Protein AF-0000000065926381 (afdb_homodimer)

Secondary structure (DSSP, 8-state):
------------------------------------------HHHHHHHHHHHHHHHHHHHHHHHHHHHHHHHHHHHHHHHHHHHTTHHHHHHHHHHHHHHHHHHH-TT--HHHHHHHHHHHHHHHHHHHHHTTEEEE--TTSBP-TTTEEEEEEE--SSPTTBEEEEEE-EEEETTEEEEPEEEEEE-----/------------------------------------------HHHHHHHHHHHHHHHHHHHHHHHHHHHHHHHHHHHHHHHHHHHTTHHHHHHHHHHHHHHHHHHH-TT--HHHHHHHHHHHHHHHHHHHHHTTEEEE--TTSBP-TTTEEEEEEE--SSPTTBEEEEEE-EEEETTEEEEPEEEEEE-----

Nearest PDB structures (foldseek):
  3a6m-assembly1_B  TM=8.148E-01  e=4.949E-11  Thermus thermophilus HB8
  1dkg-assembly1_A  TM=5.570E-01  e=1.183E-11  Escherichia coli
  1dkg-assembly1_B  TM=5.756E-01  e=1.663E-11  Escherichia coli
  3a6m-assembly1_B  TM=8.151E-01  e=8.594E-11  Thermus thermophilus HB8
  1dkg-assembly1_B  TM=5.757E-01  e=1.395E-11  Escherichia coli

InterPro domains:
  IPR000740 GrpE nucleotide exchange factor [MF_01151] (2-189)
  IPR000740 GrpE nucleotide exchange factor [PF01025] (34-189)
  IPR000740 GrpE nucleotide exchange factor [PR00773] (62-78)
  IPR000740 GrpE nucleotide exchange factor [PR00773] (90-105)
  IPR000740 GrpE nucleotide exchange factor [PR00773] (142-157)
  IPR000740 GrpE nucleotide exchange factor [PR00773] (168-187)
  IPR000740 GrpE nucleotide exchange factor [PS01071] (145-187)
  IPR000740 GrpE nucleotide exchange factor [PTHR21237] (16-192)
  IPR000740 GrpE nucleotide exchange factor [cd00446] (55-187)
  IPR009012 GrpE nucleotide exchange factor, head [G3DSA:2.30.22.10] (135-193)
  IPR009012 GrpE nucleotide exchange factor, head [SSF51064] (135-191)
  IPR013805 GrpE nucleotide exchange factor, coiled-coil [G3DSA:3.90.20.20] (20-131)
  IPR013805 GrpE nucleotide exchange factor, coiled-coil [SSF58014] (41-133)

Sequence (386 aa):
MTEENRPQPDQPELTVTSESSVQETGENKARTPEQEGEAMPSLEQLLKKAELDAAEHYDAWLRAKAEGENIRKRAQMDVTNAHKYAIENFSTELLSVMDSLEAALAVENATVENFKSGMELTLKQLTATFAKFNIKQLSPQGEKFDPHLHQAMCMVESELPHNTVVQVMQKGYVLNDRVIRPALVSVSKGKESMTEENRPQPDQPELT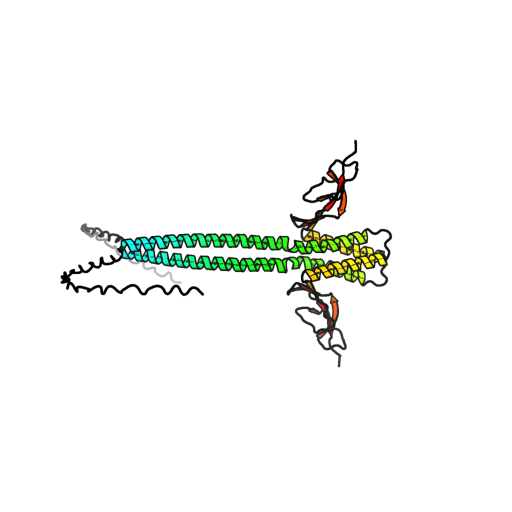VTSESSVQETGENKARTPEQEGEAMPSLEQLLKKAELDAAEHYDAWLRAKAEGENIRKRAQMDVTNAHKYAIENFSTELLSVMDSLEAALAVENATVENFKSGMELTLKQLTATFAKFNIKQLSPQGEKFDPHLHQAMCMVESELPHNTVVQVMQKGYVLNDRVIRPALVSVSKGKES

Solvent-accessible surface area (backbone atoms only — not comparable to full-atom values): 21807 Å² total; per-residue (Å²): 134,84,68,82,74,73,78,79,76,82,76,77,80,77,81,78,78,81,77,82,77,80,74,78,77,72,80,72,75,70,71,68,73,72,72,74,62,77,72,70,73,49,64,68,54,53,28,52,50,24,42,49,46,18,51,50,22,41,50,48,21,54,50,30,45,51,50,32,52,51,51,50,54,51,35,53,51,48,32,52,48,27,48,73,52,40,43,48,66,60,50,53,60,46,46,58,34,53,49,41,51,52,53,51,69,64,50,75,89,59,48,52,66,52,47,51,51,38,51,49,49,32,48,49,48,48,52,49,52,33,49,74,71,42,36,43,80,38,74,64,58,71,31,73,68,42,78,83,52,35,40,80,76,48,75,41,84,32,91,45,57,64,47,20,20,68,40,69,78,36,73,12,33,28,45,77,90,38,74,72,37,56,16,32,25,29,25,15,66,16,64,80,126,136,80,82,75,78,76,76,76,77,81,75,76,82,77,78,78,75,80,76,79,74,79,75,75,79,70,79,73,74,71,71,69,72,72,71,72,60,78,70,70,72,50,62,67,54,52,28,52,52,24,44,49,47,19,50,51,21,39,50,50,23,54,51,28,46,51,49,30,52,51,50,50,55,50,35,55,50,47,32,53,48,26,48,72,51,41,42,50,66,60,50,54,60,45,47,57,36,52,50,42,51,52,54,52,70,64,49,75,90,61,48,53,66,54,48,51,50,38,49,51,50,32,50,50,48,48,51,51,51,34,48,75,72,42,36,41,78,39,75,64,59,71,30,73,67,41,79,85,52,35,40,78,76,48,74,38,84,32,90,46,58,63,48,20,20,68,41,69,80,36,75,11,33,28,47,78,89,39,72,72,37,57,16,32,25,30,26,16,67,15,64,81,123

Foldseek 3Di:
DDCVPPDPDDDPPPPPPPPPPPPPPPPPPPPPPPPPPPPPDDPVRVVVVVVVVVVVVVVVVVVVVVVVVVVVVVVVVVVVVCVVCVCVVLVVLCVVLVVLVVVLVPDDPDDPVSNVVSVVVSVVSVVVSCVVQQKDKAFQAQAADDPQQADEDEEDADQHAFRGFHGFPAIWIDGPHRTPGHTYTYTHRHHPD/DDPPDPPPPDPPPPPPPPPPPPPPPPPPPPPPPPPPPPPPDDPVRVVVVVVVVVVVVVVVVVVVVVVVVVVVVVVVVVVVVCVVCVCVVLVVLCVVLVVLVVVLVPDDPDDPVSNVVSVVVSVVSVVVSCVVQQKDKAFQAFAADDPQQADEDEEDADQHAFRGFHGFPAIWIAGPHRTPGHTYTYTHRHHPD

Structure (mmCIF, N/CA/C/O backbone):
data_AF-0000000065926381-model_v1
#
loop_
_entity.id
_entity.type
_entity.pdbx_description
1 polymer 'Protein GrpE'
#
loop_
_atom_site.group_PDB
_atom_site.id
_atom_site.type_symbol
_atom_site.label_atom_id
_atom_site.label_alt_id
_atom_site.label_comp_id
_atom_site.label_asym_id
_atom_site.label_entity_id
_atom_site.label_seq_id
_atom_site.pdbx_PDB_ins_code
_atom_site.Cartn_x
_atom_site.Cartn_y
_atom_site.Cartn_z
_atom_site.occupancy
_atom_site.B_iso_or_equiv
_atom_site.auth_seq_id
_atom_site.auth_comp_id
_atom_site.auth_asym_id
_atom_site.auth_atom_id
_atom_site.pdbx_PDB_model_num
ATOM 1 N N . MET A 1 1 ? 37.906 65.312 -54.469 1 25.31 1 MET A N 1
ATOM 2 C CA . MET A 1 1 ? 39.094 65.75 -53.75 1 25.31 1 MET A CA 1
ATOM 3 C C . MET A 1 1 ? 38.906 67.188 -53.219 1 25.31 1 MET A C 1
ATOM 5 O O . MET A 1 1 ? 39.844 67.875 -52.812 1 25.31 1 MET A O 1
ATOM 9 N N . THR A 1 2 ? 37.562 67.688 -53.438 1 27.27 2 THR A N 1
ATOM 10 C CA . THR A 1 2 ? 37.156 69.125 -53.562 1 27.27 2 THR A CA 1
ATOM 11 C C . THR A 1 2 ? 37.281 69.812 -52.25 1 27.27 2 THR A C 1
ATOM 13 O O . THR A 1 2 ? 36.719 69.438 -51.219 1 27.27 2 THR A O 1
ATOM 16 N N . GLU A 1 3 ? 38.375 70.625 -52.125 1 28.05 3 GLU A N 1
ATOM 17 C CA . GLU A 1 3 ? 39.125 71.25 -51.062 1 28.05 3 GLU A CA 1
ATOM 18 C C . GLU A 1 3 ? 38.375 72.375 -50.438 1 28.05 3 GLU A C 1
ATOM 20 O O . GLU A 1 3 ? 38.969 73.375 -50.031 1 28.05 3 GLU A O 1
ATOM 25 N N . GLU A 1 4 ? 36.969 72.438 -50.438 1 30.34 4 GLU A N 1
ATOM 26 C CA . GLU A 1 4 ? 36.312 73.688 -50.344 1 30.34 4 GLU A CA 1
ATOM 27 C C . GLU A 1 4 ? 36.594 74.375 -49 1 30.34 4 GLU A C 1
ATOM 29 O O . GLU A 1 4 ? 36.188 73.938 -47.969 1 30.34 4 GLU A O 1
ATOM 34 N N . ASN A 1 5 ? 37.875 74.938 -48.875 1 31.89 5 ASN A N 1
ATOM 35 C CA . ASN A 1 5 ? 38.531 75.375 -47.625 1 31.89 5 ASN A CA 1
ATOM 36 C C . ASN A 1 5 ? 37.781 76.5 -47 1 31.89 5 ASN A C 1
ATOM 38 O O . ASN A 1 5 ? 37.594 77.562 -47.625 1 31.89 5 ASN A O 1
ATOM 42 N N . ARG A 1 6 ? 36.812 76.25 -46.062 1 33.72 6 ARG A N 1
ATOM 43 C CA . ARG A 1 6 ? 35.719 77 -45.438 1 33.72 6 ARG A CA 1
ATOM 44 C C . ARG A 1 6 ? 36.25 78.188 -44.719 1 33.72 6 ARG A C 1
ATOM 46 O O . ARG A 1 6 ? 37.188 78.125 -43.875 1 33.72 6 ARG A O 1
ATOM 53 N N . PRO A 1 7 ? 36.094 79.375 -45.406 1 34.06 7 PRO A N 1
ATOM 54 C CA . PRO A 1 7 ? 36.719 80.625 -44.969 1 34.06 7 PRO A CA 1
ATOM 55 C C . PRO A 1 7 ? 36.438 81 -43.531 1 34.06 7 PRO A C 1
ATOM 57 O O . PRO A 1 7 ? 35.469 80.5 -42.938 1 34.06 7 PRO A O 1
ATOM 60 N N . GLN A 1 8 ? 37.5 81.188 -42.75 1 30 8 GLN A N 1
ATOM 61 C CA . GLN A 1 8 ? 37.719 81.312 -41.312 1 30 8 GLN A CA 1
ATOM 62 C C . GLN A 1 8 ? 37.094 82.625 -40.75 1 30 8 GLN A C 1
ATOM 64 O O . GLN A 1 8 ? 37.469 83.75 -41.156 1 30 8 GLN A O 1
ATOM 69 N N . PRO A 1 9 ? 35.625 82.625 -40.688 1 32.81 9 PRO A N 1
ATOM 70 C CA . PRO A 1 9 ? 34.938 83.875 -40.406 1 32.81 9 PRO A CA 1
ATOM 71 C C . PRO A 1 9 ? 35.531 84.625 -39.219 1 32.81 9 PRO A C 1
ATOM 73 O O . PRO A 1 9 ? 36.188 84 -38.375 1 32.81 9 PRO A O 1
ATOM 76 N N . ASP A 1 10 ? 35.688 85.938 -39.375 1 29.91 10 ASP A N 1
ATOM 77 C CA . ASP A 1 10 ? 36.25 87.062 -38.688 1 29.91 10 ASP A CA 1
ATOM 78 C C . ASP A 1 10 ? 35.656 87.25 -37.281 1 29.91 10 ASP A C 1
ATOM 80 O O . ASP A 1 10 ? 34.438 87.125 -37.125 1 29.91 10 ASP A O 1
ATOM 84 N N . GLN A 1 11 ? 36.375 86.938 -36.188 1 28.42 11 GLN A N 1
ATOM 85 C CA . GLN A 1 11 ? 36.156 86.75 -34.75 1 28.42 11 GLN A CA 1
ATOM 86 C C . GLN A 1 11 ? 35.75 88.062 -34.094 1 28.42 11 GLN A C 1
ATOM 88 O O . GLN A 1 11 ? 36.531 89 -34.094 1 28.42 11 GLN A O 1
ATOM 93 N N . PRO A 1 12 ? 34.5 88.562 -34.344 1 32.75 12 PRO A N 1
ATOM 94 C CA . PRO A 1 12 ? 34.219 89.875 -33.844 1 32.75 12 PRO A CA 1
ATOM 95 C C . PRO A 1 12 ? 34.5 90 -32.344 1 32.75 12 PRO A C 1
ATOM 97 O O . PRO A 1 12 ? 34.312 89.062 -31.594 1 32.75 12 PRO A O 1
ATOM 100 N N . GLU A 1 13 ? 35.531 90.75 -31.906 1 29.2 13 GLU A N 1
ATOM 101 C CA . GLU A 1 13 ? 36.094 91 -30.594 1 29.2 13 GLU A CA 1
ATOM 102 C C . GLU A 1 13 ? 35.062 91.625 -29.641 1 29.2 13 GLU A C 1
ATOM 104 O O . GLU A 1 13 ? 34.594 92.75 -29.891 1 29.2 13 GLU A O 1
ATOM 109 N N . LEU A 1 14 ? 34.062 90.875 -29.156 1 30.67 14 LEU A N 1
ATOM 110 C CA . LEU A 1 14 ? 32.969 91.312 -28.312 1 30.67 14 LEU A CA 1
ATOM 111 C C . LEU A 1 14 ? 33.5 91.938 -27.031 1 30.67 14 LEU A C 1
ATOM 113 O O . LEU A 1 14 ? 34.25 91.312 -26.281 1 30.67 14 LEU A O 1
ATOM 117 N N . THR A 1 15 ? 33.781 93.312 -27.016 1 28.41 15 THR A N 1
ATOM 118 C CA . THR A 1 15 ? 34.25 94.125 -25.891 1 28.41 15 THR A CA 1
ATOM 119 C C . THR A 1 15 ? 33.312 94 -24.703 1 28.41 15 THR A C 1
ATOM 121 O O . THR A 1 15 ? 32.125 94.312 -24.828 1 28.41 15 THR A O 1
ATOM 124 N N . VAL A 1 16 ? 33.469 93.062 -23.797 1 30.23 16 VAL A N 1
ATOM 125 C CA . VAL A 1 16 ? 32.719 92.625 -22.625 1 30.23 16 VAL A CA 1
ATOM 126 C C . VAL A 1 16 ? 32.719 93.75 -21.594 1 30.23 16 VAL A C 1
ATOM 128 O O . VAL A 1 16 ? 33.75 94.188 -21.109 1 30.23 16 VAL A O 1
ATOM 131 N N . THR A 1 17 ? 31.891 94.875 -21.859 1 29.5 17 THR A N 1
ATOM 132 C CA . THR A 1 17 ? 31.812 95.938 -20.875 1 29.5 17 THR A CA 1
ATOM 133 C C . THR A 1 17 ? 31.375 95.438 -19.516 1 29.5 17 THR A C 1
ATOM 135 O O . THR A 1 17 ? 30.375 94.688 -19.438 1 29.5 17 THR A O 1
ATOM 138 N N . SER A 1 18 ? 32.219 95.375 -18.484 1 31 18 SER A N 1
ATOM 139 C CA . SER A 1 18 ? 32.219 94.875 -17.109 1 31 18 SER A CA 1
ATOM 140 C C . SER A 1 18 ? 31.25 95.688 -16.234 1 31 18 SER A C 1
ATOM 142 O O . SER A 1 18 ? 31.562 96.75 -15.789 1 31 18 SER A O 1
ATOM 144 N N . GLU A 1 19 ? 29.938 95.875 -16.609 1 29.94 19 GLU A N 1
ATOM 145 C CA . GLU A 1 19 ? 29.125 96.688 -15.695 1 29.94 19 GLU A CA 1
ATOM 146 C C . GLU A 1 19 ? 29.094 96.062 -14.305 1 29.94 19 GLU A C 1
ATOM 148 O O . GLU A 1 19 ? 28.859 94.875 -14.164 1 29.94 19 GLU A O 1
ATOM 153 N N . SER A 1 20 ? 29.734 96.625 -13.25 1 34.19 20 SER A N 1
ATOM 154 C CA . SER A 1 20 ? 29.922 96.375 -11.828 1 34.19 20 SER A CA 1
ATOM 155 C C . SER A 1 20 ? 28.594 96.375 -11.086 1 34.19 20 SER A C 1
ATOM 157 O O . SER A 1 20 ? 27.938 97.438 -10.945 1 34.19 20 SER A O 1
ATOM 159 N N . SER A 1 21 ? 27.625 95.5 -11.391 1 32.28 21 SER A N 1
ATOM 160 C CA . SER A 1 21 ? 26.359 95.5 -10.664 1 32.28 21 SER A CA 1
ATOM 161 C C . SER A 1 21 ? 26.594 95.312 -9.164 1 32.28 21 SER A C 1
ATOM 163 O O . SER A 1 21 ? 27.312 94.375 -8.75 1 32.28 21 SER A O 1
ATOM 165 N N . VAL A 1 22 ? 26.438 96.375 -8.352 1 33.56 22 VAL A N 1
ATOM 166 C CA . VAL A 1 22 ? 26.484 96.562 -6.898 1 33.56 22 VAL A CA 1
ATOM 167 C C . VAL A 1 22 ? 25.438 95.625 -6.254 1 33.56 22 VAL A C 1
ATOM 169 O O . VAL A 1 22 ? 24.25 95.75 -6.57 1 33.56 22 VAL A O 1
ATOM 172 N N . GLN A 1 23 ? 25.609 94.375 -6.121 1 31.11 23 GLN A N 1
ATOM 173 C CA . GLN A 1 23 ? 24.703 93.375 -5.5 1 31.11 23 GLN A CA 1
ATOM 174 C C . GLN A 1 23 ? 24.438 93.75 -4.043 1 31.11 23 GLN A C 1
ATOM 176 O O . GLN A 1 23 ? 25.359 93.875 -3.246 1 31.11 23 GLN A O 1
ATOM 181 N N . GLU A 1 24 ? 23.422 94.625 -3.832 1 33.41 24 GLU A N 1
ATOM 182 C CA . GLU A 1 24 ? 22.922 94.938 -2.496 1 33.41 24 GLU A CA 1
ATOM 183 C C . GLU A 1 24 ? 22.641 93.688 -1.709 1 33.41 24 GLU A C 1
ATOM 185 O O . GLU A 1 24 ? 21.922 92.75 -2.188 1 33.41 24 GLU A O 1
ATOM 190 N N . THR A 1 25 ? 23.562 93.188 -0.898 1 34.59 25 THR A N 1
ATOM 191 C CA . THR A 1 25 ? 23.531 92.062 0.015 1 34.59 25 THR A CA 1
ATOM 192 C C . THR A 1 25 ? 22.391 92.188 1.014 1 34.59 25 THR A C 1
ATOM 194 O O . THR A 1 25 ? 22.406 93.062 1.871 1 34.59 25 THR A O 1
ATOM 197 N N . GLY A 1 26 ? 21.109 92.375 0.558 1 33 26 GLY A N 1
ATOM 198 C CA . GLY A 1 26 ? 20.031 92.375 1.543 1 33 26 GLY A CA 1
ATOM 199 C C . GLY A 1 26 ? 20.156 91.25 2.555 1 33 26 GLY A C 1
ATOM 200 O O . GLY A 1 26 ? 20.516 90.125 2.201 1 33 26 GLY A O 1
ATOM 201 N N . GLU A 1 27 ? 20.484 91.562 3.82 1 35.56 27 GLU A N 1
ATOM 202 C CA . GLU A 1 27 ? 20.562 90.688 4.992 1 35.56 27 GLU A CA 1
ATOM 203 C C . GLU A 1 27 ? 19.281 89.875 5.164 1 35.56 27 GLU A C 1
ATOM 205 O O . GLU A 1 27 ? 18.203 90.438 5.367 1 35.56 27 GLU A O 1
ATOM 210 N N . ASN A 1 28 ? 18.984 88.938 4.234 1 37.59 28 ASN A N 1
ATOM 211 C CA . ASN A 1 28 ? 17.875 88 4.48 1 37.59 28 ASN A CA 1
ATOM 212 C C . ASN A 1 28 ? 17.938 87.438 5.895 1 37.59 28 ASN A C 1
ATOM 214 O O . ASN A 1 28 ? 18.875 86.688 6.246 1 37.59 28 ASN A O 1
ATOM 218 N N . LYS A 1 29 ? 17.531 88.25 6.852 1 39.66 29 LYS A N 1
ATOM 219 C CA . LYS A 1 29 ? 17.297 87.688 8.18 1 39.66 29 LYS A CA 1
ATOM 220 C C . LYS A 1 29 ? 16.547 86.375 8.086 1 39.66 29 LYS A C 1
ATOM 222 O O . LYS A 1 29 ? 15.391 86.312 7.652 1 39.66 29 LYS A O 1
ATOM 227 N N . ALA A 1 30 ? 17.25 85.312 7.809 1 41.06 30 ALA A N 1
ATOM 228 C CA . ALA A 1 30 ? 16.734 83.938 7.918 1 41.06 30 ALA A CA 1
ATOM 229 C C . ALA A 1 30 ? 15.922 83.75 9.195 1 41.06 30 ALA A C 1
ATOM 231 O O . ALA A 1 30 ? 16.438 84 10.297 1 41.06 30 ALA A O 1
ATOM 232 N N . ARG A 1 31 ? 14.633 84.188 9.164 1 42.25 31 ARG A N 1
ATOM 233 C CA . ARG A 1 31 ? 13.766 83.688 10.227 1 42.25 31 ARG A CA 1
ATOM 234 C C . ARG A 1 31 ? 14.078 82.25 10.562 1 42.25 31 ARG A C 1
ATOM 236 O O . ARG A 1 31 ? 14.195 81.375 9.672 1 42.25 31 ARG A O 1
ATOM 243 N N . THR A 1 32 ? 14.93 82 11.586 1 41.19 32 THR A N 1
ATOM 244 C CA . THR A 1 32 ? 15.125 80.625 12.102 1 41.19 32 THR A CA 1
ATOM 245 C C . THR A 1 32 ? 13.812 79.812 12.078 1 41.19 32 THR A C 1
ATOM 247 O O . THR A 1 32 ? 12.781 80.312 12.547 1 41.19 32 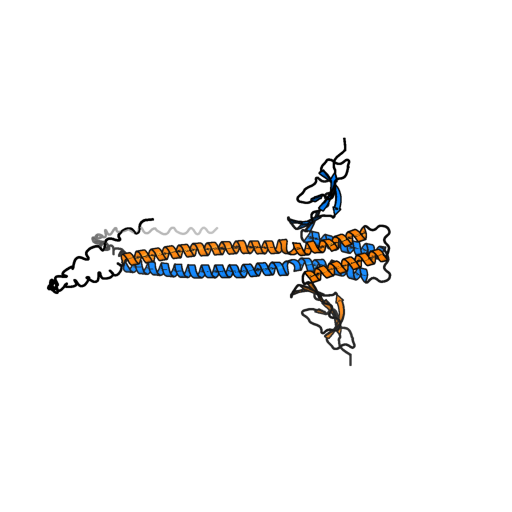THR A O 1
ATOM 250 N N . PRO A 1 33 ? 13.539 79 11 1 45.06 33 PRO A N 1
ATOM 251 C CA . PRO A 1 33 ? 12.352 78.188 11.133 1 45.06 33 PRO A CA 1
ATOM 252 C C . PRO A 1 33 ? 12.047 77.812 12.586 1 45.06 33 PRO A C 1
ATOM 254 O O . PRO A 1 33 ? 12.953 77.375 13.32 1 45.06 33 PRO A O 1
ATOM 257 N N . GLU A 1 34 ? 11.266 78.562 13.336 1 42.09 34 GLU A N 1
ATOM 258 C CA . GLU A 1 34 ? 10.75 78 14.578 1 42.09 34 GLU A CA 1
ATOM 259 C C . GLU A 1 34 ? 10.633 76.5 14.477 1 42.09 34 GLU A C 1
ATOM 261 O O . GLU A 1 34 ? 10.062 76 13.508 1 42.09 34 GLU A O 1
ATOM 266 N N . GLN A 1 35 ? 11.688 75.75 14.844 1 42.16 35 GLN A N 1
ATOM 267 C CA . GLN A 1 35 ? 11.555 74.312 15.016 1 42.16 35 GLN A CA 1
ATOM 268 C C . GLN A 1 35 ? 10.125 73.938 15.406 1 42.16 35 GLN A C 1
ATOM 270 O O . GLN A 1 35 ? 9.648 74.312 16.484 1 42.16 35 GLN A O 1
ATOM 275 N N . GLU A 1 36 ? 9.156 74.188 14.586 1 46.31 36 GLU A N 1
ATOM 276 C CA . GLU A 1 36 ? 7.957 73.438 14.906 1 46.31 36 GLU A CA 1
ATOM 277 C C . GLU A 1 36 ? 8.305 72.125 15.664 1 46.31 36 GLU A C 1
ATOM 279 O O . GLU A 1 36 ? 8.953 71.25 15.109 1 46.31 36 GLU A O 1
ATOM 284 N N . GLY A 1 37 ? 8.773 72.25 16.828 1 45.88 37 GLY A N 1
ATOM 285 C CA . GLY A 1 37 ? 9.055 71.125 17.703 1 45.88 37 GLY A CA 1
ATOM 286 C C . GLY A 1 37 ? 8.234 69.938 17.375 1 45.88 37 GLY A C 1
ATOM 287 O O . GLY A 1 37 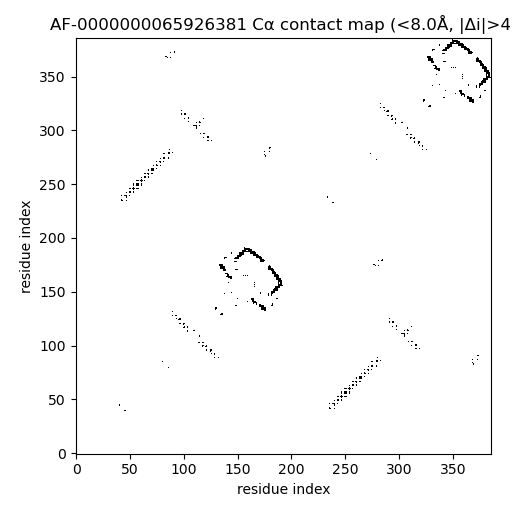? 7.031 70 17.125 1 45.88 37 GLY A O 1
ATOM 288 N N . GLU A 1 38 ? 8.641 69.062 16.641 1 53.34 38 GLU A N 1
ATOM 289 C CA . GLU A 1 38 ? 8.031 67.75 16.531 1 53.34 38 GLU A CA 1
ATOM 290 C C . GLU A 1 38 ? 7.207 67.375 17.781 1 53.34 38 GLU A C 1
ATOM 292 O O . GLU A 1 38 ? 7.758 67.25 18.875 1 53.34 38 GLU A O 1
ATOM 297 N N . ALA A 1 39 ? 6.137 68.062 17.953 1 59.12 39 ALA A N 1
ATOM 298 C CA . ALA A 1 39 ? 5.219 67.938 19.078 1 59.12 39 ALA A CA 1
ATOM 299 C C . ALA A 1 39 ? 5.199 66.5 19.609 1 59.12 39 ALA A C 1
ATOM 301 O O . ALA A 1 39 ? 5.035 65.562 18.828 1 59.12 39 ALA A O 1
ATOM 302 N N . MET A 1 40 ? 6.051 66.062 20.594 1 68.31 40 MET A N 1
ATOM 303 C CA . MET A 1 40 ? 6.031 64.812 21.312 1 68.31 40 MET A CA 1
ATOM 304 C C . MET A 1 40 ? 4.609 64.25 21.422 1 68.31 40 MET A C 1
ATOM 306 O O . MET A 1 40 ? 3.691 65 21.797 1 68.31 40 MET A O 1
ATOM 310 N N . PRO A 1 41 ? 4.312 63.281 20.672 1 76.69 41 PRO A N 1
ATOM 311 C CA . PRO A 1 41 ? 2.943 62.781 20.734 1 76.69 41 PRO A CA 1
ATOM 312 C C . PRO A 1 41 ? 2.355 62.812 22.141 1 76.69 41 PRO A C 1
ATOM 314 O O . PRO A 1 41 ? 3.07 62.594 23.125 1 76.69 41 PRO A O 1
ATOM 317 N N . SER A 1 42 ? 1.258 63.375 22.172 1 86.69 42 SER A N 1
ATOM 318 C CA . SER A 1 42 ? 0.567 63.406 23.453 1 86.69 42 SER A CA 1
ATOM 319 C C . SER A 1 42 ? 0.356 62.031 24.031 1 86.69 42 SER A C 1
ATOM 321 O O . SER A 1 42 ? 0.426 61.031 23.297 1 86.69 42 SER A O 1
ATOM 323 N N . LEU A 1 43 ? 0.378 61.812 25.312 1 90.75 43 LEU A N 1
ATOM 324 C CA . LEU A 1 43 ? 0.102 60.562 26 1 90.75 43 LEU A CA 1
ATOM 325 C C . LEU A 1 43 ? -1.147 59.875 25.422 1 90.75 43 LEU A C 1
ATOM 327 O O . LEU A 1 43 ? -1.21 58.656 25.328 1 90.75 43 LEU A O 1
ATOM 331 N N . GLU A 1 44 ? -2.066 60.75 24.953 1 90.56 44 GLU A N 1
ATOM 332 C CA . GLU A 1 44 ? -3.309 60.25 24.375 1 90.56 44 GLU A CA 1
ATOM 333 C C . GLU A 1 44 ? -3.055 59.594 23.031 1 90.56 44 GLU A C 1
ATOM 335 O O . GLU A 1 44 ? -3.65 58.562 22.719 1 90.56 44 GLU A O 1
ATOM 340 N N . GLN A 1 45 ? -2.18 60.156 22.266 1 92 45 GLN A N 1
ATOM 341 C CA . GLN A 1 45 ? -1.841 59.594 20.953 1 92 45 GLN A CA 1
ATOM 342 C C . GLN A 1 45 ? -1.076 58.281 21.094 1 92 45 GLN A C 1
ATOM 344 O O . GLN A 1 45 ? -1.311 57.344 20.328 1 92 45 GLN A O 1
ATOM 349 N N . LEU A 1 46 ? -0.216 58.219 22.047 1 92.19 46 LEU A N 1
ATOM 350 C CA . LEU A 1 46 ? 0.554 57.031 22.297 1 92.19 46 LEU A CA 1
ATOM 351 C C . LEU A 1 46 ? -0.352 55.906 22.797 1 92.19 46 LEU A C 1
ATOM 353 O O . LEU A 1 46 ? -0.172 54.75 22.406 1 92.19 46 LEU A O 1
ATOM 357 N N . LEU A 1 47 ? -1.303 56.281 23.578 1 93.38 47 LEU A N 1
ATOM 358 C CA . LEU A 1 47 ? -2.26 55.281 24.078 1 93.38 47 LEU A CA 1
ATOM 359 C C . LEU A 1 47 ? -3.096 54.719 22.938 1 93.38 47 LEU A C 1
ATOM 361 O O . LEU A 1 47 ? -3.275 53.5 22.859 1 93.38 47 LEU A O 1
ATOM 365 N N . LYS A 1 48 ? -3.559 55.562 22.047 1 93.25 48 LYS A N 1
ATOM 366 C CA . LYS A 1 48 ? -4.359 55.094 20.922 1 93.25 48 LYS A CA 1
ATOM 367 C C . LYS A 1 48 ? -3.557 54.156 20.016 1 93.25 48 LYS A C 1
ATOM 369 O O . LYS A 1 48 ? -4.066 53.125 19.562 1 93.25 48 LYS A O 1
ATOM 374 N N . LYS A 1 49 ? -2.346 54.5 19.766 1 94.38 49 LYS A N 1
ATOM 375 C CA . LYS A 1 49 ? -1.483 53.688 18.922 1 94.38 49 LYS A CA 1
ATOM 376 C C . LYS A 1 49 ? -1.232 52.312 19.578 1 94.38 49 LYS A C 1
ATOM 378 O O . LYS A 1 49 ? -1.289 51.281 18.922 1 94.38 49 LYS A O 1
ATOM 383 N N . ALA A 1 50 ? -0.996 52.312 20.891 1 94.44 50 ALA A N 1
ATOM 384 C CA . ALA A 1 50 ? -0.734 51.094 21.625 1 94.44 50 ALA A CA 1
ATOM 385 C C . ALA A 1 50 ? -1.959 50.188 21.609 1 94.44 50 ALA A C 1
ATOM 387 O O . ALA A 1 50 ? -1.834 48.969 21.484 1 94.44 50 ALA A O 1
ATOM 388 N N . GLU A 1 51 ? -3.084 50.812 21.766 1 94.5 51 GLU A N 1
ATOM 389 C CA . GLU A 1 51 ? -4.332 50.031 21.734 1 94.5 51 GLU A CA 1
ATOM 390 C C . GLU A 1 51 ? -4.586 49.438 20.359 1 94.5 51 GLU A C 1
ATOM 392 O O . GLU A 1 51 ? -5.047 48.312 20.25 1 94.5 51 GLU A O 1
ATOM 397 N N . LEU A 1 52 ? -4.246 50.25 19.344 1 95.75 52 LEU A N 1
ATOM 398 C CA . LEU A 1 52 ? -4.395 49.75 17.984 1 95.75 52 LEU A CA 1
ATOM 399 C C . LEU A 1 52 ? -3.441 48.594 17.719 1 95.75 52 LEU A C 1
ATOM 401 O O . LEU A 1 52 ? -3.834 47.562 17.125 1 95.75 52 LEU A O 1
ATOM 405 N N . ASP A 1 53 ? -2.236 48.781 18.172 1 95.12 53 ASP A N 1
ATOM 406 C CA . ASP A 1 53 ? -1.258 47.688 18.016 1 95.12 53 ASP A CA 1
ATOM 407 C C . ASP A 1 53 ? -1.709 46.438 18.75 1 95.12 53 ASP A C 1
ATOM 409 O O . ASP A 1 53 ? -1.595 45.312 18.219 1 95.12 53 ASP A O 1
ATOM 413 N N . ALA A 1 54 ? -2.236 46.594 19.906 1 95.5 54 ALA A N 1
ATOM 414 C CA . ALA A 1 54 ? -2.715 45.469 20.703 1 95.5 54 ALA A CA 1
ATOM 415 C C . ALA A 1 54 ? -3.859 44.75 20 1 95.5 54 ALA A C 1
ATOM 417 O O . ALA A 1 54 ? -3.895 43.5 19.953 1 95.5 54 ALA A O 1
ATOM 418 N N . ALA A 1 55 ? -4.738 45.531 19.422 1 95.88 55 ALA A N 1
ATOM 419 C CA . ALA A 1 55 ? -5.875 44.969 18.703 1 95.88 55 ALA A CA 1
ATOM 420 C C . ALA A 1 55 ? -5.422 44.25 17.453 1 95.88 55 ALA A C 1
ATOM 422 O O . ALA A 1 55 ? -5.906 43.156 17.156 1 95.88 55 ALA A O 1
ATOM 423 N N . GLU A 1 56 ? -4.516 44.844 16.75 1 96.62 56 GLU A N 1
ATOM 424 C CA . GLU A 1 56 ? -3.986 44.219 15.539 1 96.62 56 GLU A CA 1
ATOM 425 C C . GLU A 1 56 ? -3.258 42.938 15.844 1 96.62 56 GLU A C 1
ATOM 427 O O . GLU A 1 56 ? -3.439 41.938 15.148 1 96.62 56 GLU A O 1
ATOM 432 N N . HIS A 1 57 ? -2.451 42.969 16.875 1 96.31 57 HIS A N 1
ATOM 433 C CA . HIS A 1 57 ? -1.723 41.781 17.266 1 96.31 57 HIS A CA 1
ATOM 434 C C . HIS A 1 57 ? -2.672 40.688 17.766 1 96.31 57 HIS A C 1
ATOM 436 O O . HIS A 1 57 ? -2.455 39.5 17.516 1 96.31 57 HIS A O 1
ATOM 442 N N . TYR A 1 58 ? -3.656 41.125 18.453 1 96.31 58 TYR A N 1
ATOM 443 C CA . TYR A 1 58 ? -4.648 40.188 18.938 1 96.31 58 TYR A CA 1
ATOM 444 C C . TYR A 1 58 ? -5.379 39.5 17.797 1 96.31 58 TYR A C 1
ATOM 446 O O . TYR A 1 58 ? -5.527 38.281 17.781 1 96.31 58 TYR A O 1
ATOM 454 N N . ASP A 1 59 ? -5.727 40.281 16.781 1 97.25 59 ASP A N 1
ATOM 455 C CA . ASP A 1 59 ? -6.383 39.719 15.602 1 97.25 59 ASP A CA 1
ATOM 456 C C . ASP A 1 59 ? -5.449 38.781 14.836 1 97.25 59 ASP A C 1
ATOM 458 O O . ASP A 1 59 ? -5.875 37.75 14.359 1 97.25 59 ASP A O 1
ATOM 462 N N . ALA A 1 60 ? -4.27 39.25 14.719 1 96.56 60 ALA A N 1
ATOM 463 C CA . ALA A 1 60 ? -3.264 38.438 14.047 1 96.56 60 ALA A CA 1
ATOM 464 C C . ALA A 1 60 ? -3.074 37.094 14.766 1 96.56 60 ALA A C 1
ATOM 466 O O . ALA A 1 60 ? -2.947 36.062 14.125 1 96.56 60 ALA A O 1
ATOM 467 N N . TRP A 1 61 ? -3.084 37.125 16.094 1 96.94 61 TRP A N 1
ATOM 468 C CA . TRP A 1 61 ? -2.949 35.938 16.906 1 96.94 61 TRP A CA 1
ATOM 469 C C . TRP A 1 61 ? -4.133 35 16.703 1 96.94 61 TRP A C 1
ATOM 471 O O . TRP A 1 61 ? -3.947 33.781 16.5 1 96.94 61 TRP A O 1
ATOM 481 N N . LEU A 1 62 ? -5.316 35.594 16.719 1 97.19 62 LEU A N 1
ATOM 482 C CA . LEU A 1 62 ? -6.52 34.812 16.531 1 97.19 62 LEU A CA 1
ATOM 483 C C . LEU A 1 62 ? -6.512 34.125 15.156 1 97.19 62 LEU A C 1
ATOM 485 O O . LEU A 1 62 ? -6.852 32.938 15.039 1 97.19 62 LEU A O 1
ATOM 489 N N . ARG A 1 63 ? -6.078 34.812 14.148 1 96.38 63 ARG A N 1
ATOM 490 C CA . ARG A 1 63 ? -6 34.281 12.797 1 96.38 63 ARG A CA 1
ATOM 491 C C . ARG A 1 63 ? -4.949 33.156 12.711 1 96.38 63 ARG A C 1
ATOM 493 O O . ARG A 1 63 ? -5.203 32.094 12.133 1 96.38 63 ARG A O 1
ATOM 500 N N . ALA A 1 64 ? -3.834 33.438 13.297 1 96.88 64 ALA A N 1
ATOM 501 C CA . ALA A 1 64 ? -2.764 32.438 13.297 1 96.88 64 ALA A CA 1
ATOM 502 C C . ALA A 1 64 ? -3.205 31.156 13.992 1 96.88 64 ALA A C 1
ATOM 504 O O . ALA A 1 64 ? -2.895 30.047 13.531 1 96.88 64 ALA A O 1
ATOM 505 N N . LYS A 1 65 ? -3.93 31.281 15.078 1 95.81 65 LYS A N 1
ATOM 506 C CA . LYS A 1 65 ? -4.434 30.125 15.82 1 95.81 65 LYS A CA 1
ATOM 507 C C . LYS A 1 65 ? -5.434 29.328 14.992 1 95.81 65 LYS A C 1
ATOM 509 O O . LYS A 1 65 ? -5.387 28.109 14.961 1 95.81 65 LYS A O 1
ATOM 514 N N . ALA A 1 66 ? -6.258 30.062 14.328 1 96.25 66 ALA A N 1
ATOM 515 C CA . ALA A 1 66 ? -7.242 29.422 13.469 1 96.25 66 ALA A CA 1
ATOM 516 C C . ALA A 1 66 ? -6.566 28.688 12.312 1 96.25 66 ALA A C 1
ATOM 518 O O . ALA A 1 66 ? -6.945 27.562 11.969 1 96.25 66 ALA A O 1
ATOM 519 N N . GLU A 1 67 ? -5.621 29.328 11.75 1 95.81 67 GLU A N 1
ATOM 520 C CA . GLU A 1 67 ? -4.863 28.719 10.664 1 95.81 67 GLU A CA 1
ATOM 521 C C . GLU A 1 67 ? -4.16 27.438 11.133 1 95.81 67 GLU A C 1
ATOM 523 O O . GLU A 1 67 ? -4.16 26.438 10.43 1 95.81 67 GLU A O 1
ATOM 528 N N . GLY A 1 68 ? -3.604 27.562 12.305 1 95.06 68 GLY A N 1
ATOM 529 C CA . GLY A 1 68 ? -2.963 26.391 12.859 1 95.06 68 GLY A CA 1
ATOM 530 C C . GLY A 1 68 ? -3.914 25.219 13.031 1 95.06 68 GLY A C 1
ATOM 531 O O . GLY A 1 68 ? -3.566 24.078 12.719 1 95.06 68 GLY A O 1
ATOM 532 N N . GLU A 1 69 ? -5.094 25.469 13.461 1 95.38 69 GLU A N 1
ATOM 533 C CA . GLU A 1 69 ? -6.098 24.438 13.641 1 95.38 69 GLU A CA 1
ATOM 534 C C . GLU A 1 69 ? -6.535 23.844 12.305 1 95.38 69 GLU A C 1
ATOM 536 O O . GLU A 1 69 ? -6.727 22.641 12.18 1 95.38 69 GLU A O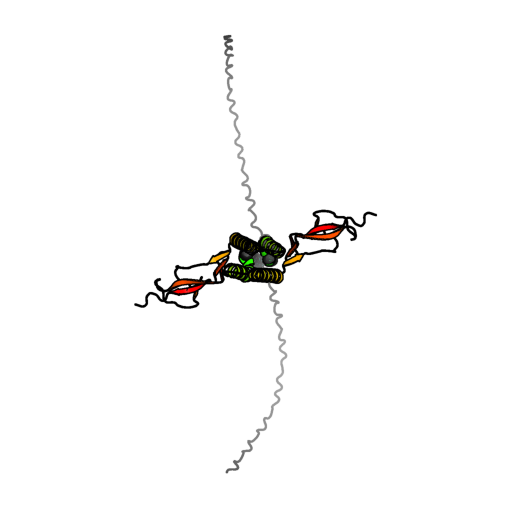 1
ATOM 541 N N . ASN A 1 70 ? -6.648 24.703 11.336 1 96 70 ASN A N 1
ATOM 542 C CA . ASN A 1 70 ? -6.992 24.25 9.992 1 96 70 ASN A CA 1
ATOM 543 C C . ASN A 1 70 ? -5.91 23.344 9.406 1 96 70 ASN A C 1
ATOM 545 O O . ASN A 1 70 ? -6.211 22.328 8.781 1 96 70 ASN A O 1
ATOM 549 N N . ILE A 1 71 ? -4.703 23.734 9.68 1 95.62 71 ILE A N 1
ATOM 550 C CA . ILE A 1 71 ? -3.57 22.953 9.195 1 95.62 71 ILE A CA 1
ATOM 551 C C . ILE A 1 71 ? -3.578 21.578 9.844 1 95.62 71 ILE A C 1
ATOM 553 O O . ILE A 1 71 ? -3.346 20.562 9.18 1 95.62 71 ILE A O 1
ATOM 557 N N . ARG A 1 72 ? -3.912 21.562 11.102 1 95.06 72 ARG A N 1
ATOM 558 C CA . ARG A 1 72 ? -3.961 20.297 11.844 1 95.06 72 ARG A CA 1
ATOM 559 C C . ARG A 1 72 ? -5.039 19.375 11.281 1 95.06 72 ARG A C 1
ATOM 561 O O . ARG A 1 72 ? -4.785 18.203 11.039 1 95.06 72 ARG A O 1
ATOM 568 N N . LYS A 1 73 ? -6.18 19.875 11.047 1 96.31 73 LYS A N 1
ATOM 569 C CA . LYS A 1 73 ? -7.289 19.078 10.523 1 96.31 73 LYS A CA 1
ATOM 570 C C . LYS A 1 73 ? -6.973 18.547 9.125 1 96.31 73 LYS A C 1
ATOM 572 O O . LYS A 1 73 ? -7.219 17.375 8.836 1 96.31 73 LYS A O 1
ATOM 577 N N . ARG A 1 74 ? -6.449 19.359 8.328 1 95.75 74 ARG A N 1
ATOM 578 C CA . ARG A 1 74 ? -6.086 18.953 6.973 1 95.75 74 ARG A CA 1
ATOM 579 C C . ARG A 1 74 ? -5 17.891 6.996 1 95.75 74 ARG A C 1
ATOM 581 O O . ARG A 1 74 ? -5.059 16.922 6.234 1 95.75 74 ARG A O 1
ATOM 588 N N . ALA A 1 75 ? -4.043 18.156 7.883 1 94.69 75 ALA A N 1
ATOM 589 C CA . ALA A 1 75 ? -2.951 17.188 8.016 1 94.69 75 ALA A CA 1
ATOM 590 C C . ALA A 1 75 ? -3.48 15.812 8.391 1 94.69 75 ALA A C 1
ATOM 592 O O . ALA A 1 75 ? -3.045 14.797 7.836 1 94.69 75 ALA A O 1
ATOM 593 N N . GLN A 1 76 ? -4.398 15.75 9.273 1 95.25 76 GLN A N 1
ATOM 594 C CA . GLN A 1 76 ? -4.992 14.492 9.703 1 95.25 76 GLN A CA 1
ATOM 595 C C . GLN A 1 76 ? -5.715 13.797 8.555 1 95.25 76 GLN A C 1
ATOM 597 O O . GLN A 1 76 ? -5.594 12.586 8.375 1 95.25 76 GLN A O 1
ATOM 602 N N . MET A 1 77 ? -6.371 14.562 7.797 1 95.94 77 MET A N 1
ATOM 603 C CA . MET A 1 77 ? -7.098 14.023 6.648 1 95.94 77 MET A CA 1
ATOM 604 C C . MET A 1 77 ? -6.129 13.5 5.594 1 95.94 77 MET A C 1
ATOM 606 O O . MET A 1 77 ? -6.34 12.422 5.035 1 95.94 77 MET A O 1
ATOM 610 N N . ASP A 1 78 ? -5.098 14.227 5.418 1 95.19 78 ASP A N 1
ATOM 611 C CA . ASP A 1 78 ? -4.105 13.836 4.422 1 95.19 78 ASP A CA 1
ATOM 612 C C . ASP A 1 78 ? -3.422 12.531 4.812 1 95.19 78 ASP A C 1
ATOM 614 O O . ASP A 1 78 ? -3.199 11.664 3.963 1 95.19 78 ASP A O 1
ATOM 618 N N . VAL A 1 79 ? -3.168 12.406 6.043 1 93.62 79 VAL A N 1
ATOM 619 C CA . VAL A 1 79 ? -2.531 11.195 6.535 1 93.62 79 VAL A CA 1
ATOM 620 C C . VAL A 1 79 ? -3.482 10.008 6.371 1 93.62 79 VAL A C 1
ATOM 622 O O . VAL A 1 79 ? -3.076 8.93 5.93 1 93.62 79 VAL A O 1
ATOM 625 N N . THR A 1 80 ? -4.715 10.188 6.684 1 93.12 80 THR A N 1
ATOM 626 C CA . THR A 1 80 ? -5.727 9.141 6.559 1 93.12 80 THR A CA 1
ATOM 627 C C . THR A 1 80 ? -5.891 8.727 5.102 1 93.12 80 THR A C 1
ATOM 629 O O . THR A 1 80 ? -5.934 7.531 4.793 1 93.12 80 THR A O 1
ATOM 632 N N . ASN A 1 81 ? -5.879 9.703 4.258 1 91.94 81 ASN A N 1
ATOM 633 C CA . ASN A 1 81 ? -6.008 9.422 2.834 1 91.94 81 ASN A CA 1
ATOM 634 C C . ASN A 1 81 ? -4.781 8.688 2.295 1 91.94 81 ASN A C 1
ATOM 636 O O . ASN A 1 81 ? -4.91 7.781 1.469 1 91.94 81 ASN A O 1
ATOM 640 N N . ALA A 1 82 ? -3.678 9.102 2.764 1 91.81 82 ALA A N 1
ATOM 641 C CA . ALA A 1 82 ? -2.447 8.43 2.348 1 91.81 82 ALA A CA 1
ATOM 642 C C . ALA A 1 82 ? -2.471 6.957 2.729 1 91.81 82 ALA A C 1
ATOM 644 O O . ALA A 1 82 ? -2.121 6.094 1.919 1 91.81 82 ALA A O 1
ATOM 645 N N . HIS A 1 83 ? -3.01 6.676 3.873 1 88.19 83 HIS A N 1
ATOM 646 C CA . HIS A 1 83 ? -3.094 5.297 4.332 1 88.19 83 HIS A CA 1
ATOM 647 C C . HIS A 1 83 ? -4.094 4.5 3.502 1 88.19 83 HIS A C 1
ATOM 649 O O . HIS A 1 83 ? -3.844 3.34 3.166 1 88.19 83 HIS A O 1
ATOM 655 N N . LYS A 1 84 ? -5.113 5.109 3.135 1 87.62 84 LYS A N 1
ATOM 656 C CA . LYS A 1 84 ? -6.211 4.441 2.439 1 87.62 84 LYS A CA 1
ATOM 657 C C . LYS A 1 84 ? -5.828 4.117 0.998 1 87.62 84 LYS A C 1
ATOM 659 O O . LYS A 1 84 ? -6.168 3.049 0.484 1 87.62 84 LYS A O 1
ATOM 664 N N . TYR A 1 85 ? -5.027 4.996 0.373 1 90.69 85 TYR A N 1
ATOM 665 C CA . TYR A 1 85 ? -4.844 4.848 -1.067 1 90.69 85 TYR A CA 1
ATOM 666 C C . TYR A 1 85 ? -3.379 4.594 -1.406 1 90.69 85 TYR A C 1
ATOM 668 O O . TYR A 1 85 ? -3.016 4.496 -2.582 1 90.69 85 TYR A O 1
ATOM 676 N N . ALA A 1 86 ? -2.619 4.465 -0.352 1 90.06 86 ALA A N 1
ATOM 677 C CA . ALA A 1 86 ? -1.19 4.273 -0.589 1 90.06 86 ALA A CA 1
ATOM 678 C C . ALA A 1 86 ? -0.93 2.977 -1.35 1 90.06 86 ALA A C 1
ATOM 680 O O . ALA A 1 86 ? 0.05 2.871 -2.092 1 90.06 86 ALA A O 1
ATOM 681 N N . ILE A 1 87 ? -1.883 2.006 -1.291 1 93.06 87 ILE A N 1
ATOM 682 C CA . ILE A 1 87 ? -1.62 0.697 -1.878 1 93.06 87 ILE A CA 1
ATOM 683 C C . ILE A 1 87 ? -2.172 0.649 -3.301 1 93.06 87 ILE A C 1
ATOM 685 O O . ILE A 1 87 ? -2.084 -0.381 -3.973 1 93.06 87 ILE A O 1
ATOM 689 N N . GLU A 1 88 ? -2.666 1.746 -3.758 1 94.19 88 GLU A N 1
ATOM 690 C CA . GLU A 1 88 ? -3.307 1.775 -5.07 1 94.19 88 GLU A CA 1
ATOM 691 C C . GLU A 1 88 ? -2.338 1.348 -6.168 1 94.19 88 GLU A C 1
ATOM 693 O O . GLU A 1 88 ? -2.627 0.426 -6.934 1 94.19 88 GLU A O 1
ATOM 698 N N . ASN A 1 89 ? -1.218 1.918 -6.242 1 93.88 89 ASN A N 1
ATOM 699 C CA . ASN A 1 89 ? -0.241 1.596 -7.277 1 93.88 89 ASN A CA 1
ATOM 700 C C . ASN A 1 89 ? 0.27 0.165 -7.137 1 93.88 89 ASN A C 1
ATOM 702 O O . ASN A 1 89 ? 0.41 -0.547 -8.133 1 93.88 89 ASN A O 1
ATOM 706 N N . PHE A 1 90 ? 0.516 -0.212 -5.891 1 95.62 90 PHE A N 1
ATOM 707 C CA . PHE A 1 90 ? 0.96 -1.572 -5.609 1 95.62 90 PHE A CA 1
ATOM 708 C C . PHE A 1 90 ? -0.082 -2.588 -6.062 1 95.62 90 PHE A C 1
ATOM 710 O O . PHE A 1 90 ? 0.251 -3.576 -6.719 1 95.62 90 PHE A O 1
ATOM 717 N N . SER A 1 91 ? -1.3 -2.281 -5.785 1 96.81 91 SER A N 1
ATOM 718 C CA . SER A 1 91 ? -2.406 -3.156 -6.152 1 96.81 91 SER A CA 1
ATOM 719 C C . SER A 1 91 ? -2.539 -3.271 -7.668 1 96.81 91 SER A C 1
ATOM 721 O O . SER A 1 91 ? -2.768 -4.363 -8.195 1 96.81 91 SER A O 1
ATOM 723 N N . THR A 1 92 ? -2.363 -2.186 -8.344 1 96.56 92 THR A N 1
ATOM 724 C CA . THR A 1 92 ? -2.473 -2.16 -9.797 1 96.56 92 THR A CA 1
ATOM 725 C C . THR A 1 92 ? -1.417 -3.061 -10.43 1 96.56 92 THR A C 1
ATOM 727 O O . THR A 1 92 ? -1.71 -3.797 -11.375 1 96.56 92 THR A O 1
ATOM 730 N N . GLU A 1 93 ? -0.26 -3.037 -9.852 1 95.94 93 GLU A N 1
ATOM 731 C CA . GLU A 1 93 ? 0.812 -3.891 -10.352 1 95.94 93 GLU A CA 1
ATOM 732 C C . GLU A 1 93 ? 0.518 -5.363 -10.094 1 95.94 93 GLU A C 1
ATOM 734 O O . GLU A 1 93 ? 0.853 -6.227 -10.906 1 95.94 93 GLU A O 1
ATOM 739 N N . LEU A 1 94 ? -0.172 -5.629 -9.047 1 97.56 94 LEU A N 1
ATOM 740 C CA . LEU A 1 94 ? -0.453 -7.004 -8.648 1 97.56 94 LEU A CA 1
ATOM 741 C C . LEU A 1 94 ? -1.557 -7.605 -9.516 1 97.56 94 LEU A C 1
ATOM 743 O O . LEU A 1 94 ? -1.746 -8.82 -9.523 1 97.56 94 LEU A O 1
ATOM 747 N N . LEU A 1 95 ? -2.238 -6.75 -10.211 1 97 95 LEU A N 1
ATOM 748 C CA . LEU A 1 95 ? -3.311 -7.258 -11.062 1 97 95 LEU A CA 1
ATOM 749 C C . LEU A 1 95 ? -2.756 -8.164 -12.148 1 97 95 LEU A C 1
ATOM 751 O O . LEU A 1 95 ? -3.412 -9.133 -12.555 1 97 95 LEU A O 1
ATOM 755 N N . SER A 1 96 ? -1.522 -7.879 -12.547 1 94.69 96 SER A N 1
ATOM 756 C CA . SER A 1 96 ? -0.889 -8.742 -13.547 1 94.69 96 SER A CA 1
ATOM 757 C C . SER A 1 96 ? -0.636 -10.133 -12.984 1 94.69 96 SER A C 1
ATOM 759 O O . SER A 1 96 ? -0.751 -11.133 -13.703 1 94.69 96 SER A O 1
ATOM 761 N N . VAL A 1 97 ? -0.335 -10.203 -11.742 1 96.12 97 VAL A N 1
ATOM 762 C CA . VAL A 1 97 ? -0.132 -11.484 -11.07 1 96.12 97 VAL A CA 1
ATOM 763 C C . VAL A 1 97 ? -1.453 -12.25 -11.008 1 96.12 97 VAL A C 1
ATOM 765 O O . VAL A 1 97 ? -1.51 -13.43 -11.344 1 96.12 97 VAL A O 1
ATOM 768 N N . MET A 1 98 ? -2.471 -11.594 -10.633 1 96.25 98 MET A N 1
ATOM 769 C CA . MET A 1 98 ? -3.809 -12.172 -10.578 1 96.25 98 MET A CA 1
ATOM 770 C C . MET A 1 98 ? -4.234 -12.711 -11.938 1 96.25 98 MET A C 1
ATOM 772 O O . MET A 1 98 ? -4.676 -13.852 -12.055 1 96.25 98 MET A O 1
ATOM 776 N N . ASP A 1 99 ? -4.031 -11.914 -12.922 1 94.25 99 ASP A N 1
ATOM 777 C CA . ASP A 1 99 ? -4.41 -12.289 -14.281 1 94.25 99 ASP A CA 1
ATOM 778 C C . ASP A 1 99 ? -3.641 -13.523 -14.742 1 94.25 99 ASP A C 1
ATOM 780 O O . ASP A 1 99 ? -4.215 -14.422 -15.367 1 94.25 99 ASP A O 1
ATOM 784 N N . SER A 1 100 ? -2.369 -13.516 -14.414 1 94.5 100 SER A N 1
ATOM 785 C CA . SER A 1 100 ? -1.527 -14.641 -14.82 1 94.5 100 SER A CA 1
ATOM 786 C C . SER A 1 100 ? -1.974 -15.93 -14.148 1 94.5 100 SER A C 1
ATOM 788 O O . SER A 1 100 ? -2.043 -16.984 -14.797 1 94.5 100 SER A O 1
ATOM 790 N N . LEU A 1 101 ? -2.318 -15.906 -12.961 1 94.81 101 LEU A N 1
ATOM 791 C CA . LEU A 1 101 ? -2.785 -17.078 -12.219 1 94.81 101 LEU A CA 1
ATOM 792 C C . LEU A 1 101 ? -4.102 -17.594 -12.789 1 94.81 101 LEU A C 1
ATOM 794 O O . LEU A 1 101 ? -4.262 -18.797 -13.016 1 94.81 101 LEU A O 1
ATOM 798 N N . GLU A 1 102 ? -5.008 -16.688 -13.047 1 92.88 102 GLU A N 1
ATOM 799 C CA . GLU A 1 102 ? -6.309 -17.062 -13.594 1 92.88 102 GLU A CA 1
ATOM 800 C C . GLU A 1 102 ? -6.168 -17.672 -14.992 1 92.88 102 GLU A C 1
ATOM 802 O O . GLU A 1 102 ? -6.82 -18.672 -15.305 1 92.88 102 GLU A O 1
ATOM 807 N N . ALA A 1 103 ? -5.32 -17.062 -15.766 1 91.06 103 ALA A N 1
ATOM 808 C CA . ALA A 1 103 ? -5.082 -17.547 -17.125 1 91.06 103 ALA A CA 1
ATOM 809 C C . ALA A 1 103 ? -4.484 -18.953 -17.109 1 91.06 103 ALA A C 1
ATOM 811 O O . ALA A 1 103 ? -4.887 -19.812 -17.891 1 91.06 103 ALA A O 1
ATOM 812 N N . ALA A 1 104 ? -3.576 -19.141 -16.219 1 91.31 104 ALA A N 1
ATOM 813 C CA . ALA A 1 104 ? -2.924 -20.438 -16.109 1 91.31 104 ALA A CA 1
ATOM 814 C C . ALA A 1 104 ? -3.924 -21.516 -15.711 1 91.31 104 ALA A C 1
ATOM 816 O O . ALA A 1 104 ? -3.871 -22.641 -16.219 1 91.31 104 ALA A O 1
ATOM 817 N N . LEU A 1 105 ? -4.816 -21.188 -14.875 1 92.88 105 LEU A N 1
ATOM 818 C CA . LEU A 1 105 ? -5.781 -22.156 -14.359 1 92.88 105 LEU A CA 1
ATOM 819 C C . LEU A 1 105 ? -6.902 -22.391 -15.367 1 92.88 105 LEU A C 1
ATOM 821 O O . LEU A 1 105 ? -7.621 -23.391 -15.281 1 92.88 105 LEU A O 1
ATOM 825 N N . ALA A 1 106 ? -7.035 -21.5 -16.297 1 88.81 106 ALA A N 1
ATOM 826 C CA . ALA A 1 106 ? -8.109 -21.594 -17.266 1 88.81 106 ALA A CA 1
ATOM 827 C C . ALA A 1 106 ? -7.727 -22.516 -18.422 1 88.81 106 ALA A C 1
ATOM 829 O O . ALA A 1 106 ? -8.586 -22.953 -19.188 1 88.81 106 ALA A O 1
ATOM 830 N N . VAL A 1 107 ? -6.418 -22.844 -18.578 1 85.12 107 VAL A N 1
ATOM 831 C CA . VAL A 1 107 ? -5.957 -23.688 -19.656 1 85.12 107 VAL A CA 1
ATOM 832 C C . VAL A 1 107 ? -6.484 -25.109 -19.469 1 85.12 107 VAL A C 1
ATOM 834 O O . VAL A 1 107 ? -6.266 -25.719 -18.422 1 85.12 107 VAL A O 1
ATOM 837 N N . GLU A 1 108 ? -7.176 -25.5 -20.5 1 84.25 108 GLU A N 1
ATOM 838 C CA . GLU A 1 108 ? -7.691 -26.859 -20.484 1 84.25 108 GLU A CA 1
ATOM 839 C C . GLU A 1 108 ? -6.613 -27.875 -20.891 1 84.25 108 GLU A C 1
ATOM 841 O O . GLU A 1 108 ? -5.809 -27.594 -21.781 1 84.25 108 GLU A O 1
ATOM 846 N N . ASN A 1 109 ? -6.547 -29.094 -20.344 1 86.88 109 ASN A N 1
ATOM 847 C CA . ASN A 1 109 ? -5.609 -30.172 -20.641 1 86.88 109 ASN A CA 1
ATOM 848 C C . ASN A 1 109 ? -4.16 -29.703 -20.5 1 86.88 109 ASN A C 1
ATOM 850 O O . ASN A 1 109 ? -3.322 -30 -21.344 1 86.88 109 ASN A O 1
ATOM 854 N N . ALA A 1 110 ? -3.988 -28.891 -19.656 1 83.88 110 ALA A N 1
ATOM 855 C CA . ALA A 1 110 ? -2.65 -28.375 -19.406 1 83.88 110 ALA A CA 1
ATOM 856 C C . ALA A 1 110 ? -1.691 -29.484 -18.969 1 83.88 110 ALA A C 1
ATOM 858 O O . ALA A 1 110 ? -2.09 -30.422 -18.297 1 83.88 110 ALA A O 1
ATOM 859 N N . THR A 1 111 ? -0.519 -29.328 -19.484 1 91.75 111 THR A N 1
ATOM 860 C CA . THR A 1 111 ? 0.543 -30.266 -19.125 1 91.75 111 THR A CA 1
ATOM 861 C C . THR A 1 111 ? 1.312 -29.75 -17.906 1 91.75 111 THR A C 1
ATOM 863 O O . THR A 1 111 ? 1.088 -28.625 -17.453 1 91.75 111 THR A O 1
ATOM 866 N N . VAL A 1 112 ? 2.111 -30.562 -17.359 1 91.81 112 VAL A N 1
ATOM 867 C CA . VAL A 1 112 ? 2.965 -30.188 -16.234 1 91.81 112 VAL A CA 1
ATOM 868 C C . VAL A 1 112 ? 3.842 -29 -16.625 1 91.81 112 VAL A C 1
ATOM 870 O O . VAL A 1 112 ? 4.035 -28.078 -15.836 1 91.81 112 VAL A O 1
ATOM 873 N N . GLU A 1 113 ? 4.301 -29.062 -17.797 1 91.31 113 GLU A N 1
ATOM 874 C CA . GLU A 1 113 ? 5.168 -27.984 -18.281 1 91.31 113 GLU A CA 1
ATOM 875 C C . GLU A 1 113 ? 4.418 -26.672 -18.375 1 91.31 113 GLU A C 1
ATOM 877 O O . GLU A 1 113 ? 4.98 -25.609 -18.094 1 91.31 113 GLU A O 1
ATOM 882 N N . ASN A 1 114 ? 3.188 -26.688 -18.75 1 91.75 114 ASN A N 1
ATOM 883 C CA . ASN A 1 114 ? 2.363 -25.484 -18.828 1 91.75 114 ASN A CA 1
ATOM 884 C C . ASN A 1 114 ? 2.172 -24.859 -17.453 1 91.75 114 ASN A C 1
ATOM 886 O O . ASN A 1 114 ? 2.361 -23.641 -17.297 1 91.75 114 ASN A O 1
ATOM 890 N N . PHE A 1 115 ? 1.879 -25.703 -16.531 1 91.81 115 PHE A N 1
ATOM 891 C CA . PHE A 1 115 ? 1.634 -25.203 -15.18 1 91.81 115 PHE A CA 1
ATOM 892 C C . PHE A 1 115 ? 2.924 -24.703 -14.547 1 91.81 115 PHE A C 1
ATOM 894 O O . PHE A 1 115 ? 2.924 -23.672 -13.859 1 91.81 115 PHE A O 1
ATOM 901 N N . LYS A 1 116 ? 3.934 -25.391 -14.766 1 92.44 116 LYS A N 1
ATOM 902 C CA . LYS A 1 116 ? 5.23 -24.969 -14.242 1 92.44 116 LYS A CA 1
ATOM 903 C C . LYS A 1 116 ? 5.629 -23.609 -14.805 1 92.44 116 LYS A C 1
ATOM 905 O O . LYS A 1 116 ? 6.047 -22.719 -14.062 1 92.44 116 LYS A O 1
ATOM 910 N N . SER A 1 117 ? 5.449 -23.438 -16.047 1 92.69 117 SER A N 1
ATOM 911 C CA . SER A 1 117 ? 5.77 -22.188 -16.703 1 92.69 117 SER A CA 1
ATOM 912 C C . SER A 1 117 ? 4.879 -21.047 -16.188 1 92.69 117 SER A C 1
ATOM 914 O O . SER A 1 117 ? 5.355 -19.938 -15.961 1 92.69 117 SER A O 1
ATOM 916 N N . GLY A 1 118 ? 3.596 -21.328 -16.031 1 93 118 GLY A N 1
ATOM 917 C CA . GLY A 1 118 ? 2.678 -20.344 -15.484 1 93 118 GLY A CA 1
ATOM 918 C C . GLY A 1 118 ? 3.039 -19.906 -14.078 1 93 118 GLY A C 1
ATOM 919 O O . GLY A 1 118 ? 2.982 -18.719 -13.758 1 93 118 GLY A O 1
ATOM 920 N N . MET A 1 119 ? 3.383 -20.844 -13.352 1 94.38 119 MET A N 1
ATOM 921 C CA . MET A 1 119 ? 3.746 -20.547 -11.969 1 94.38 119 MET A CA 1
ATOM 922 C C . MET A 1 119 ? 5.051 -19.75 -11.914 1 94.38 119 MET A C 1
ATOM 924 O O . MET A 1 119 ? 5.191 -18.844 -11.094 1 94.38 119 MET A O 1
ATOM 928 N N . GLU A 1 120 ? 5.973 -20.125 -12.711 1 95.12 120 GLU A N 1
ATOM 929 C CA . GLU A 1 120 ? 7.234 -19.391 -12.781 1 95.12 120 GLU A CA 1
ATOM 930 C C . GLU A 1 120 ? 7.008 -17.953 -13.227 1 95.12 120 GLU A C 1
ATOM 932 O O . GLU A 1 120 ? 7.633 -17.031 -12.688 1 95.12 120 GLU A O 1
ATOM 937 N N . LEU A 1 121 ? 6.145 -17.859 -14.18 1 95.25 121 LEU A N 1
ATOM 938 C CA . LEU A 1 121 ? 5.809 -16.516 -14.641 1 95.25 121 LEU A CA 1
ATOM 939 C C . LEU A 1 121 ? 5.191 -15.695 -13.523 1 95.25 121 LEU A C 1
ATOM 941 O O . LEU A 1 121 ? 5.555 -14.539 -13.32 1 95.25 121 LEU A O 1
ATOM 945 N N . THR A 1 122 ? 4.254 -16.297 -12.836 1 96.56 122 THR A N 1
ATOM 946 C CA . THR A 1 122 ? 3.592 -15.617 -11.719 1 96.56 122 THR A CA 1
ATOM 947 C C . THR A 1 122 ? 4.605 -15.219 -10.648 1 96.56 122 THR A C 1
ATOM 949 O O . THR A 1 122 ? 4.559 -14.102 -10.133 1 96.56 122 THR A O 1
ATOM 952 N N . LEU A 1 123 ? 5.504 -16.109 -10.367 1 96.31 123 LEU A N 1
ATOM 953 C CA . LEU A 1 123 ? 6.543 -15.836 -9.383 1 96.31 123 LEU A CA 1
ATOM 954 C C . LEU A 1 123 ? 7.438 -14.688 -9.836 1 96.31 123 LEU A C 1
ATOM 956 O O . LEU A 1 123 ? 7.766 -13.805 -9.039 1 96.31 123 LEU A O 1
ATOM 960 N N . LYS A 1 124 ? 7.785 -14.703 -11.031 1 96.69 124 LYS A N 1
ATOM 961 C CA . LYS A 1 124 ? 8.617 -13.648 -11.602 1 96.69 124 LYS A CA 1
ATOM 962 C C . LYS A 1 124 ? 7.914 -12.297 -11.516 1 96.69 124 LYS A C 1
ATOM 964 O O . LYS A 1 124 ? 8.531 -11.297 -11.148 1 96.69 124 LYS A O 1
ATOM 969 N N . GLN A 1 125 ? 6.68 -12.297 -11.867 1 96.94 125 GLN A N 1
ATOM 970 C CA . GLN A 1 125 ? 5.895 -11.07 -11.828 1 96.94 125 GLN A CA 1
ATOM 971 C C . GLN A 1 125 ? 5.785 -10.531 -10.398 1 96.94 125 GLN A C 1
ATOM 973 O O . GLN A 1 125 ? 5.938 -9.336 -10.164 1 96.94 125 GLN A O 1
ATOM 978 N N . LEU A 1 126 ? 5.5 -11.406 -9.484 1 97.56 126 LEU A N 1
ATOM 979 C CA . LEU A 1 126 ? 5.383 -11.008 -8.086 1 97.56 126 LEU A CA 1
ATOM 980 C C . LEU A 1 126 ? 6.715 -10.492 -7.555 1 97.56 126 LEU A C 1
ATOM 982 O O . LEU A 1 126 ? 6.758 -9.469 -6.871 1 97.56 126 LEU A O 1
ATOM 986 N N . THR A 1 127 ? 7.77 -11.156 -7.91 1 96.94 127 THR A N 1
ATOM 987 C CA . THR A 1 127 ? 9.102 -10.742 -7.492 1 96.94 127 THR A CA 1
ATOM 988 C C . THR A 1 127 ? 9.445 -9.367 -8.055 1 96.94 127 THR A C 1
ATOM 990 O O . THR A 1 127 ? 9.992 -8.523 -7.344 1 96.94 127 THR A O 1
ATOM 993 N N . ALA A 1 128 ? 9.109 -9.195 -9.273 1 97 128 ALA A N 1
ATOM 994 C CA . ALA A 1 128 ? 9.352 -7.906 -9.914 1 97 128 ALA A CA 1
ATOM 995 C C . ALA A 1 128 ? 8.562 -6.793 -9.234 1 97 128 ALA A C 1
ATOM 997 O O . ALA A 1 128 ? 9.062 -5.684 -9.055 1 97 128 ALA A O 1
ATOM 998 N N . THR A 1 129 ? 7.32 -7.105 -8.922 1 97.25 129 THR A N 1
ATOM 999 C CA . THR A 1 129 ? 6.488 -6.125 -8.227 1 97.25 129 THR A CA 1
ATOM 1000 C C . THR A 1 129 ? 7.086 -5.77 -6.867 1 97.25 129 THR A C 1
ATOM 1002 O O . THR A 1 129 ? 7.156 -4.594 -6.504 1 97.25 129 THR A O 1
ATOM 1005 N N . PHE A 1 130 ? 7.527 -6.754 -6.156 1 97.19 130 PHE A N 1
ATOM 1006 C CA . PHE A 1 130 ? 8.172 -6.512 -4.871 1 97.19 130 PHE A CA 1
ATOM 1007 C C . PHE A 1 130 ? 9.383 -5.594 -5.039 1 97.19 130 PHE A C 1
ATOM 1009 O O . PHE A 1 130 ? 9.539 -4.625 -4.293 1 97.19 130 PHE A O 1
ATOM 1016 N N . ALA A 1 131 ? 10.141 -5.844 -6.008 1 96.5 131 ALA A N 1
ATOM 1017 C CA . ALA A 1 131 ? 11.336 -5.047 -6.258 1 96.5 131 ALA A CA 1
ATOM 1018 C C . ALA A 1 131 ? 10.969 -3.605 -6.609 1 96.5 131 ALA A C 1
ATOM 1020 O O . ALA A 1 131 ? 11.602 -2.662 -6.125 1 96.5 131 ALA A O 1
ATOM 1021 N N . LYS A 1 132 ? 10 -3.469 -7.383 1 95.25 132 LYS A N 1
ATOM 1022 C CA . LYS A 1 132 ? 9.539 -2.152 -7.82 1 95.25 132 LYS A CA 1
ATOM 1023 C C . LYS A 1 132 ? 9.125 -1.292 -6.633 1 95.25 132 LYS A C 1
ATOM 1025 O O . LYS A 1 132 ? 9.289 -0.071 -6.656 1 95.25 132 LYS A O 1
ATOM 1030 N N . PHE A 1 133 ? 8.609 -1.879 -5.633 1 95.31 133 PHE A N 1
ATOM 1031 C CA . PHE A 1 133 ? 8.109 -1.15 -4.473 1 95.31 133 PHE A CA 1
ATOM 1032 C C . PHE A 1 133 ? 9.07 -1.268 -3.299 1 95.31 133 PHE A C 1
ATOM 1034 O O . PHE A 1 133 ? 8.68 -1.102 -2.145 1 95.31 133 PHE A O 1
ATOM 1041 N N . ASN A 1 134 ? 10.32 -1.619 -3.562 1 95.56 134 ASN A N 1
ATOM 1042 C CA . ASN A 1 134 ? 11.438 -1.612 -2.627 1 95.56 134 ASN A CA 1
ATOM 1043 C C . ASN A 1 134 ? 11.266 -2.66 -1.532 1 95.56 134 ASN A C 1
ATOM 1045 O O . ASN A 1 134 ? 11.586 -2.412 -0.37 1 95.56 134 ASN A O 1
ATOM 1049 N N . ILE A 1 135 ? 10.641 -3.688 -1.875 1 96.94 135 ILE A N 1
ATOM 1050 C CA . ILE A 1 135 ? 10.617 -4.867 -1.015 1 96.94 135 ILE A CA 1
ATOM 1051 C C . ILE A 1 135 ? 11.758 -5.805 -1.403 1 96.94 135 ILE A C 1
ATOM 1053 O O . ILE A 1 135 ? 11.75 -6.379 -2.494 1 96.94 135 ILE A O 1
ATOM 1057 N N . LYS A 1 136 ? 12.648 -6.016 -0.508 1 95.94 136 LYS A N 1
ATOM 1058 C CA . LYS A 1 136 ? 13.844 -6.797 -0.816 1 95.94 136 LYS A CA 1
ATOM 1059 C C . LYS A 1 136 ? 13.836 -8.125 -0.065 1 95.94 136 LYS A C 1
ATOM 1061 O O . LYS A 1 136 ? 13.484 -8.18 1.115 1 95.94 136 LYS A O 1
ATOM 1066 N N . GLN A 1 137 ? 14.203 -9.148 -0.809 1 95.88 137 GLN A N 1
ATOM 1067 C CA . GLN A 1 137 ? 14.289 -10.477 -0.22 1 95.88 137 GLN A CA 1
ATOM 1068 C C . GLN A 1 137 ? 15.594 -10.656 0.55 1 95.88 137 GLN A C 1
ATOM 1070 O O . GLN A 1 137 ? 16.656 -10.195 0.105 1 95.88 137 GLN A O 1
ATOM 1075 N N . LEU A 1 138 ? 15.453 -11.266 1.756 1 94.62 138 LEU A N 1
ATOM 1076 C CA . LEU A 1 138 ? 16.609 -11.609 2.578 1 94.62 138 LEU A CA 1
ATOM 1077 C C . LEU A 1 138 ? 16.891 -13.102 2.531 1 94.62 138 LEU A C 1
ATOM 1079 O O . LEU A 1 138 ? 16.094 -13.906 3.037 1 94.62 138 LEU A O 1
ATOM 1083 N N . SER A 1 139 ? 17.984 -13.523 1.868 1 94.06 139 SER A N 1
ATOM 1084 C CA . SER A 1 139 ? 18.453 -14.898 1.836 1 94.06 139 SER A CA 1
ATOM 1085 C C . SER A 1 139 ? 19.922 -14.992 2.234 1 94.06 139 SER A C 1
ATOM 1087 O O . SER A 1 139 ? 20.781 -15.281 1.397 1 94.06 139 SER A O 1
ATOM 1089 N N . PRO A 1 140 ? 20.219 -14.914 3.498 1 93.81 140 PRO A N 1
ATOM 1090 C CA . PRO A 1 140 ? 21.594 -14.719 3.967 1 93.81 140 PRO A CA 1
ATOM 1091 C C . PRO A 1 140 ? 22.344 -16.047 4.168 1 93.81 140 PRO A C 1
ATOM 1093 O O . PRO A 1 140 ? 22.969 -16.25 5.211 1 93.81 140 PRO A O 1
ATOM 1096 N N . GLN A 1 141 ? 22.297 -16.938 3.201 1 94.12 141 GLN A N 1
ATOM 1097 C CA . GLN A 1 141 ? 23.047 -18.172 3.311 1 94.12 141 GLN A CA 1
ATOM 1098 C C . GLN A 1 141 ? 24.547 -17.922 3.271 1 94.12 141 GLN A C 1
ATOM 1100 O O . GLN A 1 141 ? 25.031 -17.234 2.373 1 94.12 141 GLN A O 1
ATOM 1105 N N . GLY A 1 142 ? 25.188 -18.422 4.227 1 93.62 142 GLY A N 1
ATOM 1106 C CA . GLY A 1 142 ? 26.641 -18.281 4.254 1 93.62 142 GLY A CA 1
ATOM 1107 C C . GLY A 1 142 ? 27.094 -16.984 4.91 1 93.62 142 GLY A C 1
ATOM 1108 O O . GLY A 1 142 ? 28.281 -16.766 5.082 1 93.62 142 GLY A O 1
ATOM 1109 N N . GLU A 1 143 ? 26.219 -16.172 5.301 1 95.19 143 GLU A N 1
ATOM 1110 C CA . GLU A 1 143 ? 26.531 -14.898 5.938 1 95.19 143 GLU A CA 1
ATOM 1111 C C . GLU A 1 143 ? 26.453 -15.008 7.457 1 95.19 143 GLU A C 1
ATOM 1113 O O . GLU A 1 143 ? 25.969 -16 7.992 1 95.19 143 GLU A O 1
ATOM 1118 N N . LYS A 1 144 ? 27 -13.969 8.07 1 96.19 144 LYS A N 1
ATOM 1119 C CA . LYS A 1 144 ? 26.938 -13.914 9.531 1 96.19 144 LYS A CA 1
ATOM 1120 C C . LYS A 1 144 ? 25.5 -13.648 10.008 1 96.19 144 LYS A C 1
ATOM 1122 O O . LYS A 1 144 ? 24.797 -12.836 9.422 1 96.19 144 LYS A O 1
ATOM 1127 N N . PHE A 1 145 ? 25.203 -14.312 11.117 1 96.75 145 PHE A N 1
ATOM 1128 C CA . PHE A 1 145 ? 23.875 -14.156 11.711 1 96.75 145 PHE A CA 1
ATOM 1129 C C . PHE A 1 145 ? 23.672 -12.734 12.227 1 96.75 145 PHE A C 1
ATOM 1131 O O . PHE A 1 145 ? 24.547 -12.203 12.93 1 96.75 145 PHE A O 1
ATOM 1138 N N . ASP A 1 146 ? 22.672 -12.125 11.773 1 96.31 146 ASP A N 1
ATOM 1139 C CA . ASP A 1 146 ? 22.266 -10.805 12.25 1 96.31 146 ASP A CA 1
ATOM 1140 C C . ASP A 1 146 ? 20.922 -10.867 12.969 1 96.31 146 ASP A C 1
ATOM 1142 O O . ASP A 1 146 ? 19.891 -11.086 12.336 1 96.31 146 ASP A O 1
ATOM 1146 N N . PRO A 1 147 ? 20.875 -10.602 14.234 1 95 147 PRO A N 1
ATOM 1147 C CA . PRO A 1 147 ? 19.641 -10.734 15.016 1 95 147 PRO A CA 1
ATOM 1148 C C . PRO A 1 147 ? 18.547 -9.758 14.57 1 95 147 PRO A C 1
ATOM 1150 O O . PRO A 1 147 ? 17.375 -9.945 14.891 1 95 147 PRO A O 1
ATOM 1153 N N . HIS A 1 148 ? 18.859 -8.727 13.906 1 94.88 148 HIS A N 1
ATOM 1154 C CA . HIS A 1 148 ? 17.875 -7.758 13.445 1 94.88 148 HIS A CA 1
ATOM 1155 C C . HIS A 1 148 ? 17.234 -8.203 12.141 1 94.88 148 HIS A C 1
ATOM 1157 O O . HIS A 1 148 ? 16.125 -7.777 11.82 1 94.88 148 HIS A O 1
ATOM 1163 N N . LEU A 1 149 ? 17.891 -9.047 11.469 1 96.62 149 LEU A N 1
ATOM 1164 C CA . LEU A 1 149 ? 17.438 -9.438 10.141 1 96.62 149 LEU A CA 1
ATOM 1165 C C . LEU A 1 149 ? 17.078 -10.922 10.102 1 96.62 149 LEU A C 1
ATOM 1167 O O . LEU A 1 149 ? 16.328 -11.359 9.227 1 96.62 149 LEU A O 1
ATOM 1171 N N . HIS A 1 150 ? 17.625 -11.609 11.094 1 97.06 150 HIS A N 1
ATOM 1172 C CA . HIS A 1 150 ? 17.5 -13.062 11.055 1 97.06 150 HIS A CA 1
ATOM 1173 C C . HIS A 1 150 ? 16.906 -13.602 12.359 1 97.06 150 HIS A C 1
ATOM 1175 O O . HIS A 1 150 ? 17.016 -12.953 13.406 1 97.06 150 HIS A O 1
ATOM 1181 N N . GLN A 1 151 ? 16.25 -14.641 12.289 1 96.81 151 GLN A N 1
ATOM 1182 C CA . GLN A 1 151 ? 15.773 -15.414 13.43 1 96.81 151 GLN A CA 1
ATOM 1183 C C . GLN A 1 151 ? 16.328 -16.844 13.391 1 96.81 151 GLN A C 1
ATOM 1185 O O . GLN A 1 151 ? 16.078 -17.578 12.438 1 96.81 151 GLN A O 1
ATOM 1190 N N . ALA A 1 152 ? 16.969 -17.188 14.445 1 96.25 152 ALA A N 1
ATOM 1191 C CA . ALA A 1 152 ? 17.578 -18.5 14.492 1 96.25 152 ALA A CA 1
ATOM 1192 C C . ALA A 1 152 ? 16.578 -19.562 14.945 1 96.25 152 ALA A C 1
ATOM 1194 O O . ALA A 1 152 ? 16 -19.453 16.031 1 96.25 152 ALA A O 1
ATOM 1195 N N . MET A 1 153 ? 16.438 -20.547 14.117 1 94.94 153 MET A N 1
ATOM 1196 C CA . MET A 1 153 ? 15.531 -21.641 14.453 1 94.94 153 MET A CA 1
ATOM 1197 C C . MET A 1 153 ? 16.25 -22.719 15.25 1 94.94 153 MET A C 1
ATOM 1199 O O . MET A 1 153 ? 15.695 -23.266 16.219 1 94.94 153 MET A O 1
ATOM 1203 N N . CYS A 1 154 ? 17.453 -23.094 14.75 1 93.81 154 CYS A N 1
ATOM 1204 C CA . CYS A 1 154 ? 18.25 -24.094 15.438 1 93.81 154 CYS A CA 1
ATOM 1205 C C . CYS A 1 154 ? 19.734 -23.906 15.141 1 93.81 154 CYS A C 1
ATOM 1207 O O . CYS A 1 154 ? 20.109 -23.125 14.25 1 93.81 154 CYS A O 1
ATOM 1209 N N . MET A 1 155 ? 20.469 -24.625 15.922 1 94.56 155 MET A N 1
ATOM 1210 C CA . MET A 1 155 ? 21.906 -24.672 15.688 1 94.56 155 MET A CA 1
ATOM 1211 C C . MET A 1 155 ? 22.328 -26.031 15.125 1 94.56 155 MET A C 1
ATOM 1213 O O . MET A 1 155 ? 21.828 -27.062 15.562 1 94.56 155 MET A O 1
ATOM 1217 N N . VAL A 1 156 ? 23.188 -25.938 14.102 1 94.38 156 VAL A N 1
ATOM 1218 C CA . VAL A 1 156 ? 23.609 -27.188 13.477 1 94.38 156 VAL A CA 1
ATOM 1219 C C . VAL A 1 156 ? 25.125 -27.219 13.383 1 94.38 156 VAL A C 1
ATOM 1221 O O . VAL A 1 156 ? 25.781 -26.172 13.312 1 94.38 156 VAL A O 1
ATOM 1224 N N . GLU A 1 157 ? 25.609 -28.438 13.461 1 92.69 157 GLU A N 1
ATOM 1225 C CA . GLU A 1 157 ? 27.047 -28.578 13.242 1 92.69 157 GLU A CA 1
ATOM 1226 C C . GLU A 1 157 ? 27.406 -28.359 11.773 1 92.69 157 GLU A C 1
ATOM 1228 O O . GLU A 1 157 ? 26.75 -28.891 10.883 1 92.69 157 GLU A O 1
ATOM 1233 N N . SER A 1 158 ? 28.406 -27.453 11.617 1 91.44 158 SER A N 1
ATOM 1234 C CA . SER A 1 158 ? 28.812 -27.156 10.25 1 91.44 158 SER A CA 1
ATOM 1235 C C . SER A 1 158 ? 30.297 -26.75 10.188 1 91.44 158 SER A C 1
ATOM 1237 O O . SER A 1 158 ? 30.891 -26.453 11.219 1 91.44 158 SER A O 1
ATOM 1239 N N . GLU A 1 159 ? 30.797 -26.812 8.945 1 91.75 159 GLU A N 1
ATOM 1240 C CA . GLU A 1 159 ? 32.188 -26.422 8.742 1 91.75 159 GLU A CA 1
ATOM 1241 C C . GLU A 1 159 ? 32.312 -24.891 8.766 1 91.75 159 GLU A C 1
ATOM 1243 O O . GLU A 1 159 ? 33.438 -24.375 8.852 1 91.75 159 GLU A O 1
ATOM 1248 N N . LEU A 1 160 ? 31.234 -24.312 8.75 1 91.56 160 LEU A N 1
ATOM 1249 C CA . LEU A 1 160 ? 31.25 -22.859 8.742 1 91.56 160 LEU A CA 1
ATOM 1250 C C . LEU A 1 160 ? 31.547 -22.312 10.133 1 91.56 160 LEU A C 1
ATOM 1252 O O . LEU A 1 160 ? 31.312 -22.984 11.141 1 91.56 160 LEU A O 1
ATOM 1256 N N . PRO A 1 161 ? 32.125 -21.078 10.188 1 92.12 161 PRO A N 1
ATOM 1257 C CA . PRO A 1 161 ? 32.375 -20.469 11.484 1 92.12 161 PRO A CA 1
ATOM 1258 C C . PRO A 1 161 ? 31.141 -20.359 12.359 1 92.12 161 PRO A C 1
ATOM 1260 O O . PRO A 1 161 ? 30.016 -20.391 11.844 1 92.12 161 PRO A O 1
ATOM 1263 N N . HIS A 1 162 ? 31.375 -20.141 13.602 1 92.88 162 HIS A N 1
ATOM 1264 C CA . HIS A 1 162 ? 30.297 -19.969 14.578 1 92.88 162 HIS A CA 1
ATOM 1265 C C . HIS A 1 162 ? 29.406 -18.781 14.227 1 92.88 162 HIS A C 1
ATOM 1267 O O . HIS A 1 162 ? 29.906 -17.734 13.812 1 92.88 162 HIS A O 1
ATOM 1273 N N . ASN A 1 163 ? 28.109 -19.016 14.305 1 94 163 ASN A N 1
ATOM 1274 C CA . ASN A 1 163 ? 27.125 -17.969 14.109 1 94 163 ASN A CA 1
ATOM 1275 C C . ASN A 1 163 ? 26.984 -17.594 12.641 1 94 163 ASN A C 1
ATOM 1277 O O . ASN A 1 163 ? 26.641 -16.453 12.32 1 94 163 ASN A O 1
ATOM 1281 N N . THR A 1 164 ? 27.25 -18.5 11.797 1 95.88 164 THR A N 1
ATOM 1282 C CA . THR A 1 164 ? 27.047 -18.312 10.367 1 95.88 164 THR A CA 1
ATOM 1283 C C . THR A 1 164 ? 25.797 -19.047 9.891 1 95.88 164 THR A C 1
ATOM 1285 O O . THR A 1 164 ? 25.516 -20.156 10.32 1 95.88 164 THR A O 1
ATOM 1288 N N . VAL A 1 165 ? 25.172 -18.406 9.062 1 96.94 165 VAL A N 1
ATOM 1289 C CA . VAL A 1 165 ? 23.938 -18.984 8.555 1 96.94 165 VAL A CA 1
ATOM 1290 C C . VAL A 1 165 ? 24.266 -20.172 7.641 1 96.94 165 VAL A C 1
ATOM 1292 O O . VAL A 1 165 ? 24.938 -20 6.625 1 96.94 165 VAL A O 1
ATOM 1295 N N . VAL A 1 166 ? 23.766 -21.328 8.008 1 96 166 VAL A N 1
ATOM 1296 C CA . VAL A 1 166 ? 24.047 -22.547 7.254 1 96 166 VAL A CA 1
ATOM 1297 C C . VAL A 1 166 ? 22.984 -22.75 6.184 1 96 166 VAL A C 1
ATOM 1299 O O . VAL A 1 166 ? 23.297 -23.062 5.035 1 96 166 VAL A O 1
ATOM 1302 N N . GLN A 1 167 ? 21.766 -22.594 6.582 1 95.38 167 GLN A N 1
ATOM 1303 C CA . GLN A 1 167 ? 20.625 -22.781 5.688 1 95.38 167 GLN A CA 1
ATOM 1304 C C . GLN A 1 167 ? 19.516 -21.781 5.98 1 95.38 167 GLN A C 1
ATOM 1306 O O . GLN A 1 167 ? 19.25 -21.453 7.141 1 95.38 167 GLN A O 1
ATOM 1311 N N . VAL A 1 168 ? 18.938 -21.375 4.891 1 95.62 168 VAL A N 1
ATOM 1312 C CA . VAL A 1 168 ? 17.766 -20.5 5.02 1 95.62 168 VAL A CA 1
ATOM 1313 C C . VAL A 1 168 ? 16.484 -21.328 4.934 1 95.62 168 VAL A C 1
ATOM 1315 O O . VAL A 1 168 ? 16.203 -21.938 3.896 1 95.62 168 VAL A O 1
ATOM 1318 N N . MET A 1 169 ? 15.734 -21.391 6.016 1 92.5 169 MET A N 1
ATOM 1319 C CA . MET A 1 169 ? 14.492 -22.156 6.051 1 92.5 169 MET A CA 1
ATOM 1320 C C . MET A 1 169 ? 13.344 -21.359 5.457 1 92.5 169 MET A C 1
ATOM 1322 O O . MET A 1 169 ? 12.445 -21.922 4.824 1 92.5 169 MET A O 1
ATOM 1326 N N . GLN A 1 170 ? 13.352 -20.094 5.742 1 93.44 170 GLN A N 1
ATOM 1327 C CA . GLN A 1 170 ? 12.359 -19.156 5.211 1 93.44 170 GLN A CA 1
ATOM 1328 C C . GLN A 1 170 ? 12.984 -17.797 4.91 1 93.44 170 GLN A C 1
ATOM 1330 O O . GLN A 1 170 ? 13.609 -17.203 5.781 1 93.44 170 GLN A O 1
ATOM 1335 N N . LYS A 1 171 ? 12.773 -17.422 3.684 1 95.44 171 LYS A N 1
ATOM 1336 C CA . LYS A 1 171 ? 13.336 -16.141 3.277 1 95.44 171 LYS A CA 1
ATOM 1337 C C . LYS A 1 171 ? 12.703 -14.984 4.055 1 95.44 171 LYS A C 1
ATOM 1339 O O . LYS A 1 171 ? 11.516 -15.031 4.391 1 95.44 171 LYS A O 1
ATOM 1344 N N . GLY A 1 172 ? 13.531 -13.961 4.375 1 97.12 172 GLY A N 1
ATOM 1345 C CA . GLY A 1 172 ? 13.031 -12.727 4.969 1 97.12 172 GLY A CA 1
ATOM 1346 C C . GLY A 1 172 ? 12.797 -11.625 3.955 1 97.12 172 GLY A C 1
ATOM 1347 O O . GLY A 1 172 ? 13.109 -11.781 2.773 1 97.12 172 GLY A O 1
ATOM 1348 N N . TYR A 1 173 ? 12.148 -10.57 4.465 1 98.06 173 TYR A N 1
ATOM 1349 C CA . TYR A 1 173 ? 11.852 -9.445 3.58 1 98.06 173 TYR A CA 1
ATOM 1350 C C . TYR A 1 173 ? 12 -8.117 4.316 1 98.06 173 TYR A C 1
ATOM 1352 O O . TYR A 1 173 ? 11.656 -8.016 5.496 1 98.06 173 TYR A O 1
ATOM 1360 N N . VAL A 1 174 ? 12.523 -7.164 3.568 1 97.12 174 VAL A N 1
ATOM 1361 C CA . VAL A 1 174 ? 12.703 -5.809 4.078 1 97.12 174 VAL A CA 1
ATOM 1362 C C . VAL A 1 174 ? 12 -4.816 3.158 1 97.12 174 VAL A C 1
ATOM 1364 O O . VAL A 1 174 ? 12.148 -4.879 1.936 1 97.12 174 VAL A O 1
ATOM 1367 N N . LEU A 1 175 ? 11.164 -3.992 3.793 1 96.5 175 LEU A N 1
ATOM 1368 C CA . LEU A 1 175 ? 10.523 -2.893 3.074 1 96.5 175 LEU A CA 1
ATOM 1369 C C . LEU A 1 175 ? 11.25 -1.578 3.336 1 96.5 175 LEU A C 1
ATOM 1371 O O . LEU A 1 175 ? 11.203 -1.049 4.449 1 96.5 175 LEU A O 1
ATOM 1375 N N . ASN A 1 176 ? 11.82 -1.088 2.295 1 92.75 176 ASN A N 1
ATOM 1376 C CA . ASN A 1 176 ? 12.68 0.082 2.455 1 92.75 176 ASN A CA 1
ATOM 1377 C C . ASN A 1 176 ? 13.75 -0.149 3.514 1 92.75 176 ASN A C 1
ATOM 1379 O O . ASN A 1 176 ? 14.727 -0.866 3.271 1 92.75 176 ASN A O 1
ATOM 1383 N N . ASP A 1 177 ? 13.5 0.215 4.754 1 91.31 177 ASP A N 1
ATOM 1384 C CA . ASP A 1 177 ? 14.492 0.035 5.809 1 91.31 177 ASP A CA 1
ATOM 1385 C C . ASP A 1 177 ? 13.891 -0.685 7.012 1 91.31 177 ASP A C 1
ATOM 1387 O O . ASP A 1 177 ? 14.516 -0.756 8.078 1 91.31 177 ASP A O 1
ATOM 1391 N N . ARG A 1 178 ? 12.82 -1.26 6.711 1 94.06 178 ARG A N 1
ATOM 1392 C CA . ARG A 1 178 ? 12.125 -1.932 7.805 1 94.06 178 ARG A CA 1
ATOM 1393 C C . ARG A 1 178 ? 11.914 -3.408 7.492 1 94.06 178 ARG A C 1
ATOM 1395 O O . ARG A 1 178 ? 11.453 -3.756 6.402 1 94.06 178 ARG A O 1
ATOM 1402 N N . VAL A 1 179 ? 12.32 -4.215 8.508 1 96.94 179 VAL A N 1
ATOM 1403 C CA . VAL A 1 179 ? 12.125 -5.652 8.344 1 96.94 179 VAL A CA 1
ATOM 1404 C C . VAL A 1 179 ? 10.648 -6 8.5 1 96.94 179 VAL A C 1
ATOM 1406 O O . VAL A 1 179 ? 10.031 -5.68 9.523 1 96.94 179 VAL A O 1
ATOM 1409 N N . ILE A 1 180 ? 10.023 -6.602 7.562 1 96.12 180 ILE A N 1
ATOM 1410 C CA . ILE A 1 180 ? 8.625 -6.988 7.66 1 96.12 180 ILE A CA 1
ATOM 1411 C C . ILE A 1 180 ? 8.523 -8.469 8.031 1 96.12 180 ILE A C 1
ATOM 1413 O O . ILE A 1 180 ? 7.512 -8.906 8.578 1 96.12 180 ILE A O 1
ATOM 1417 N N . ARG A 1 181 ? 9.516 -9.242 7.68 1 97.25 181 ARG A N 1
ATOM 1418 C CA . ARG A 1 181 ? 9.672 -10.617 8.133 1 97.25 181 ARG A CA 1
ATOM 1419 C C . ARG A 1 181 ? 11.141 -11.008 8.203 1 97.25 181 ARG A C 1
ATOM 1421 O O . ARG A 1 181 ? 11.852 -10.969 7.195 1 97.25 181 ARG A O 1
ATOM 1428 N N . PRO A 1 182 ? 11.602 -11.336 9.391 1 97.12 182 PRO A N 1
ATOM 1429 C CA . PRO A 1 182 ? 12.984 -11.805 9.453 1 97.12 182 PRO A CA 1
ATOM 1430 C C . PRO A 1 182 ? 13.188 -13.156 8.766 1 97.12 182 PRO A C 1
ATOM 1432 O O . PRO A 1 182 ? 12.25 -13.945 8.664 1 97.12 182 PRO A O 1
ATOM 1435 N N . ALA A 1 183 ? 14.438 -13.367 8.273 1 97.62 183 ALA A N 1
ATOM 1436 C CA . ALA A 1 183 ? 14.742 -14.664 7.672 1 97.62 183 ALA A CA 1
ATOM 1437 C C . ALA A 1 183 ? 14.891 -15.742 8.742 1 97.62 183 ALA A C 1
ATOM 1439 O O . ALA A 1 183 ? 15.57 -15.531 9.75 1 97.62 183 ALA A O 1
ATOM 1440 N N . LEU A 1 184 ? 14.188 -16.844 8.57 1 96.31 184 LEU A N 1
ATOM 1441 C CA . LEU A 1 184 ? 14.375 -17.984 9.445 1 96.31 184 LEU A CA 1
ATOM 1442 C C . LEU A 1 184 ? 15.555 -18.828 8.977 1 96.31 184 LEU A C 1
ATOM 1444 O O . LEU A 1 184 ? 15.562 -19.328 7.848 1 96.31 184 LEU A O 1
ATOM 1448 N N . VAL A 1 185 ? 16.5 -18.984 9.922 1 97.25 185 VAL A N 1
ATOM 1449 C CA . VAL A 1 185 ? 17.75 -19.578 9.453 1 97.25 185 VAL A CA 1
ATOM 1450 C C . VAL A 1 185 ? 18.25 -20.578 10.484 1 97.25 185 VAL A C 1
ATOM 1452 O O . VAL A 1 185 ? 17.844 -20.547 11.648 1 97.25 185 VAL A O 1
ATOM 1455 N N . SER A 1 186 ? 19.047 -21.531 9.992 1 96.81 186 SER A N 1
ATOM 1456 C CA . SER A 1 186 ? 19.875 -22.359 10.875 1 96.81 186 SER A CA 1
ATOM 1457 C C . SER A 1 186 ? 21.297 -21.812 10.961 1 96.81 186 SER A C 1
ATOM 1459 O O . SER A 1 186 ? 21.844 -21.344 9.969 1 96.81 186 SER A O 1
ATOM 1461 N N . VAL A 1 187 ? 21.828 -21.891 12.133 1 96.56 187 VAL A N 1
ATOM 1462 C CA . VAL A 1 187 ? 23.125 -21.25 12.367 1 96.56 187 VAL A CA 1
ATOM 1463 C C . VAL A 1 187 ? 24.156 -22.297 12.742 1 96.56 187 VAL A C 1
ATOM 1465 O O . VAL A 1 187 ? 23.844 -23.281 13.422 1 96.56 187 VAL A O 1
ATOM 1468 N N . SER A 1 188 ? 25.344 -22.016 12.391 1 95.81 188 SER A N 1
ATOM 1469 C CA . SER A 1 188 ? 26.438 -22.938 12.625 1 95.81 188 SER A CA 1
ATOM 1470 C C . SER A 1 188 ? 26.922 -22.875 14.07 1 95.81 188 SER A C 1
ATOM 1472 O O . SER A 1 188 ? 27.094 -21.797 14.625 1 95.81 188 SER A O 1
ATOM 1474 N N . LYS A 1 189 ? 27.172 -24 14.695 1 91.5 189 LYS A N 1
ATOM 1475 C CA . LYS A 1 189 ? 27.797 -24.109 16.016 1 91.5 189 LYS A CA 1
ATOM 1476 C C . LYS A 1 189 ? 29.312 -24.078 15.898 1 91.5 189 LYS A C 1
ATOM 1478 O O . LYS A 1 189 ? 30.016 -23.922 16.906 1 91.5 189 LYS A O 1
ATOM 1483 N N . GLY A 1 190 ? 29.719 -24.047 14.711 1 84.38 190 GLY A N 1
ATOM 1484 C CA . GLY A 1 190 ? 31.156 -24.172 14.484 1 84.38 190 GLY A CA 1
ATOM 1485 C C . GLY A 1 190 ? 31.625 -25.609 14.508 1 84.38 190 GLY A C 1
ATOM 1486 O O . GLY A 1 190 ? 30.844 -26.531 14.742 1 84.38 190 GLY A O 1
ATOM 1487 N N . LYS A 1 191 ? 32.969 -25.938 13.945 1 73.88 191 LYS A N 1
ATOM 1488 C CA . LYS A 1 191 ? 33.594 -27.266 13.961 1 73.88 191 LYS A CA 1
ATOM 1489 C C . LYS A 1 191 ? 33.75 -27.781 15.391 1 73.88 191 LYS A C 1
ATOM 1491 O O . LYS A 1 191 ? 34.062 -27 16.297 1 73.88 191 LYS A O 1
ATOM 1496 N N . GLU A 1 192 ? 32.906 -28.703 15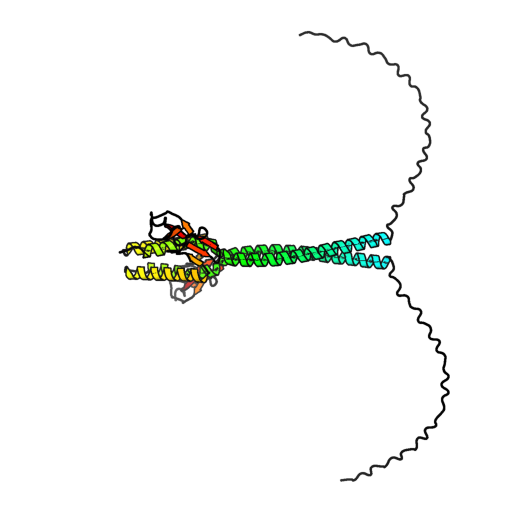.898 1 61.22 192 GLU A N 1
ATOM 1497 C CA . GLU A 1 192 ? 33.281 -29.328 17.156 1 61.22 192 GLU A CA 1
ATOM 1498 C C . GLU A 1 192 ? 34.781 -29.641 17.188 1 61.22 192 GLU A C 1
ATOM 1500 O O . GLU A 1 192 ? 35.312 -30.266 16.25 1 61.22 192 GLU A O 1
ATOM 1505 N N . SER A 1 193 ? 35.594 -28.797 17.703 1 44.97 193 SER A N 1
ATOM 1506 C CA . SER A 1 193 ? 36.906 -29.375 17.984 1 4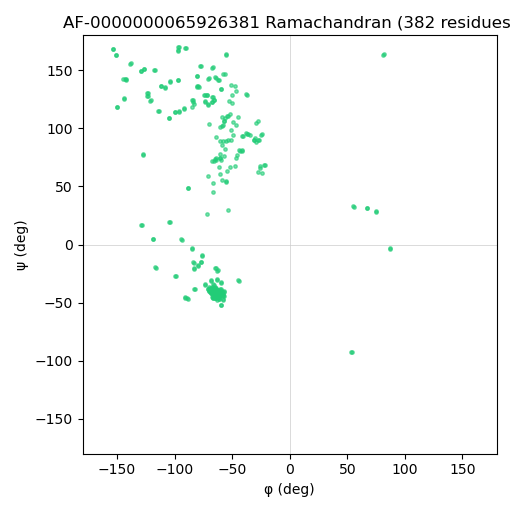4.97 193 SER A CA 1
ATOM 1507 C C . SER A 1 193 ? 36.75 -30.734 18.672 1 44.97 193 SER A C 1
ATOM 1509 O O . SER A 1 193 ? 35.844 -30.938 19.484 1 44.97 193 SER A O 1
ATOM 1511 N N . MET B 1 1 ? -15.742 0.394 98 1 21.75 1 MET B N 1
ATOM 1512 C CA . MET B 1 1 ? -15.461 1.293 99.062 1 21.75 1 MET B CA 1
ATOM 1513 C C . MET B 1 1 ? -16.422 2.479 99.125 1 21.75 1 MET B C 1
ATOM 1515 O O . MET B 1 1 ? -17.156 2.691 98.125 1 21.75 1 MET B O 1
ATOM 1519 N N . THR B 1 2 ? -15.836 3.676 99.375 1 23.73 2 THR B N 1
ATOM 1520 C CA . THR B 1 2 ? -16.141 4.898 100.125 1 23.73 2 THR B CA 1
ATOM 1521 C C . THR B 1 2 ? -17 5.836 99.25 1 23.73 2 THR B C 1
ATOM 1523 O O . THR B 1 2 ? -16.766 6.016 98.062 1 23.73 2 THR B O 1
ATOM 1526 N N . GLU B 1 3 ? -18.203 6.09 99.75 1 29.22 3 GLU B N 1
ATOM 1527 C CA . GLU B 1 3 ? -19.422 6.871 99.562 1 29.22 3 GLU B CA 1
ATOM 1528 C C . GLU B 1 3 ? -19.109 8.359 99.438 1 29.22 3 GLU B C 1
ATOM 1530 O O . GLU B 1 3 ? -19.344 9.094 100.438 1 29.22 3 GLU B O 1
ATOM 1535 N N . GLU B 1 4 ? -17.812 8.711 98.875 1 29.02 4 GLU B N 1
ATOM 1536 C CA . GLU B 1 4 ? -17.281 10 99.312 1 29.02 4 GLU B CA 1
ATOM 1537 C C . GLU B 1 4 ? -18.312 11.109 99.125 1 29.02 4 GLU B C 1
ATOM 1539 O O . GLU B 1 4 ? -19.094 11.078 98.125 1 29.02 4 GLU B O 1
ATOM 1544 N N . ASN B 1 5 ? -18.406 11.953 100.125 1 29.12 5 ASN B N 1
ATOM 1545 C CA . ASN B 1 5 ? -19.172 13.07 100.688 1 29.12 5 AS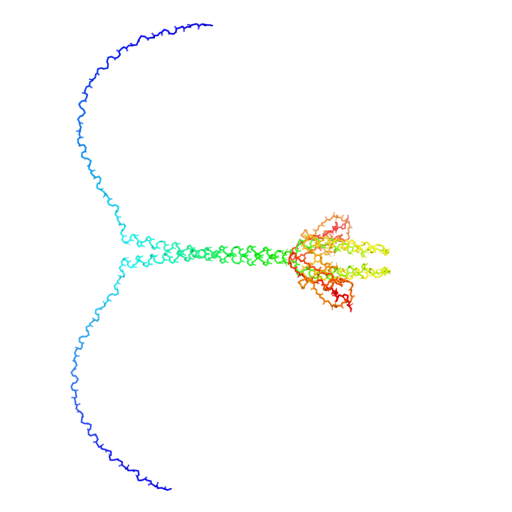N B CA 1
ATOM 1546 C C . ASN B 1 5 ? -19.172 14.258 99.75 1 29.12 5 ASN B C 1
ATOM 1548 O O . ASN B 1 5 ? -18.141 14.875 99.5 1 29.12 5 ASN B O 1
ATOM 1552 N N . ARG B 1 6 ? -19.953 14.219 98.625 1 31.44 6 ARG B N 1
ATOM 1553 C CA . ARG B 1 6 ? -20 15.148 97.5 1 31.44 6 ARG B CA 1
ATOM 1554 C C . ARG B 1 6 ? -20.391 16.547 97.938 1 31.44 6 ARG B C 1
ATOM 1556 O O . ARG B 1 6 ? -21.5 16.766 98.438 1 31.44 6 ARG B O 1
ATOM 1563 N N . PRO B 1 7 ? -19.297 17.281 98.562 1 31.31 7 PRO B N 1
ATOM 1564 C CA . PRO B 1 7 ? -19.609 18.516 99.25 1 31.31 7 PRO B CA 1
ATOM 1565 C C . PRO B 1 7 ? -20.453 19.484 98.438 1 31.31 7 PRO B C 1
ATOM 1567 O O . PRO B 1 7 ? -20.391 19.453 97.188 1 31.31 7 PRO B O 1
ATOM 1570 N N . GLN B 1 8 ? -21.609 19.859 98.938 1 29.72 8 GLN B N 1
ATOM 1571 C CA . GLN B 1 8 ? -22.734 20.609 98.375 1 29.72 8 GLN B CA 1
ATOM 1572 C C . GLN B 1 8 ? -22.375 22.062 98.188 1 29.72 8 GLN B C 1
ATOM 1574 O O . GLN B 1 8 ? -22.172 22.812 99.125 1 29.72 8 GLN B O 1
ATOM 1579 N N . PRO B 1 9 ? -21.234 22.359 97.312 1 31.19 9 PRO B N 1
ATOM 1580 C CA . PRO B 1 9 ? -20.703 23.719 97.375 1 31.19 9 PRO B CA 1
ATOM 1581 C C . PRO B 1 9 ? -21.781 24.781 97.312 1 31.19 9 PRO B C 1
ATOM 1583 O O . PRO B 1 9 ? -22.844 24.547 96.75 1 31.19 9 PRO B O 1
ATOM 1586 N N . ASP B 1 10 ? -21.719 25.781 98.25 1 28.25 10 ASP B N 1
ATOM 1587 C CA . ASP B 1 10 ? -22.5 26.938 98.688 1 28.25 10 ASP B CA 1
ATOM 1588 C C . ASP B 1 10 ? -22.656 27.953 97.562 1 28.25 10 ASP B C 1
ATOM 1590 O O . ASP B 1 10 ? -21.656 28.375 96.938 1 28.25 10 ASP B O 1
ATOM 1594 N N . GLN B 1 11 ? -23.688 27.875 96.688 1 27.8 11 GLN B N 1
ATOM 1595 C CA . GLN B 1 11 ? -24 28.625 95.5 1 27.8 11 GLN B CA 1
ATOM 1596 C C . GLN B 1 11 ? -24.172 30.109 95.812 1 27.8 11 GLN B C 1
ATOM 1598 O O . GLN B 1 11 ? -25.078 30.5 96.5 1 27.8 11 GLN B O 1
ATOM 1603 N N . PRO B 1 12 ? -23 30.828 96.062 1 31.47 12 PRO B N 1
ATOM 1604 C CA . PRO B 1 12 ? -23.172 32.219 96.438 1 31.47 12 PRO B CA 1
ATOM 1605 C C . PRO B 1 12 ? -24.094 33 95.5 1 31.47 12 PRO B C 1
ATOM 1607 O O . PRO B 1 12 ? -24.266 32.625 94.375 1 31.47 12 PRO B O 1
ATOM 1610 N N . GLU B 1 13 ? -25.094 33.688 96.125 1 28.41 13 GLU B N 1
ATOM 1611 C CA . GLU B 1 13 ? -26.219 34.5 95.625 1 28.41 13 GLU B CA 1
ATOM 1612 C C . GLU B 1 13 ? -25.719 35.75 94.875 1 28.41 13 GLU B C 1
ATOM 1614 O O . GLU B 1 13 ? -25.031 36.594 95.438 1 28.41 13 GLU B O 1
ATOM 1619 N N . LEU B 1 14 ? -25.188 35.594 93.688 1 29.91 14 LEU B N 1
ATOM 1620 C CA . LEU B 1 14 ? -24.609 36.656 92.875 1 29.91 14 LEU B CA 1
ATOM 1621 C C . LEU B 1 14 ? -25.625 37.781 92.625 1 29.91 14 LEU B C 1
ATOM 1623 O O . LEU B 1 14 ? -26.688 37.562 92.062 1 29.91 14 LEU B O 1
ATOM 1627 N N . THR B 1 15 ? -25.75 38.75 93.688 1 27.11 15 THR B N 1
ATOM 1628 C CA . THR B 1 15 ? -26.594 39.938 93.562 1 27.11 15 THR B CA 1
ATOM 1629 C C . THR B 1 15 ? -26.25 40.75 92.312 1 27.11 15 THR B C 1
ATOM 1631 O O . THR B 1 15 ? -25.094 41.156 92.125 1 27.11 15 THR B O 1
ATOM 1634 N N . VAL B 1 16 ? -26.828 40.5 91.25 1 29.88 16 VAL B N 1
ATOM 1635 C CA . VAL B 1 16 ? -26.703 41.094 89.875 1 29.88 16 VAL B CA 1
ATOM 1636 C C . VAL B 1 16 ? -27.078 42.562 89.938 1 29.88 16 VAL B C 1
ATOM 1638 O O . VAL B 1 16 ? -28.219 42.906 90.25 1 29.88 16 VAL B O 1
ATOM 1641 N N . THR B 1 17 ? -26.219 43.438 90.688 1 28.47 17 THR B N 1
ATOM 1642 C CA . THR B 1 17 ? -26.531 44.844 90.688 1 28.47 17 THR B CA 1
ATOM 1643 C C . THR B 1 17 ? -26.641 45.406 89.312 1 28.47 17 THR B C 1
ATOM 1645 O O . THR B 1 17 ? -25.781 45.125 88.438 1 28.47 17 THR B O 1
ATOM 1648 N N . SER B 1 18 ? -27.812 45.781 88.875 1 30.88 18 SER B N 1
ATOM 1649 C CA . SER B 1 18 ? -28.328 46.281 87.562 1 30.88 18 SER B CA 1
ATOM 1650 C C . SER B 1 18 ? -27.734 47.656 87.25 1 30.88 18 SER B C 1
ATOM 1652 O O . SER B 1 18 ? -28.188 48.688 87.812 1 30.88 18 SER B O 1
ATOM 1654 N N . GLU B 1 19 ? -26.391 47.875 87.438 1 29 19 GLU B N 1
ATOM 1655 C CA . GLU B 1 19 ? -25.969 49.25 87.125 1 29 19 GLU B CA 1
ATOM 1656 C C . GLU B 1 19 ? -26.422 49.688 85.75 1 29 19 GLU B C 1
ATOM 1658 O O . GLU B 1 19 ? -26.312 48.938 84.75 1 29 19 GLU B O 1
ATOM 1663 N N . SER B 1 20 ? -27.344 50.656 85.625 1 33.94 20 SER B N 1
ATOM 1664 C CA . SER B 1 20 ? -28 51.375 84.562 1 33.94 20 SER B CA 1
ATOM 1665 C C . SER B 1 20 ? -26.984 52.094 83.688 1 33.94 20 SER B C 1
ATOM 1667 O O . SER B 1 20 ? -26.359 53.062 84.125 1 33.94 20 SER B O 1
ATOM 1669 N N . SER B 1 21 ? -26 51.438 83.125 1 31.98 21 SER B N 1
ATOM 1670 C CA . SER B 1 21 ? -25.047 52.156 82.25 1 31.98 21 SER B CA 1
ATOM 1671 C C . SER B 1 21 ? -25.75 52.969 81.188 1 31.98 21 SER B C 1
ATOM 1673 O O . SER B 1 21 ? -26.594 52.438 80.438 1 31.98 21 SER B O 1
ATOM 1675 N N . VAL B 1 22 ? -25.891 54.281 81.438 1 32.22 22 VAL B N 1
ATOM 1676 C CA . VAL B 1 22 ? -26.359 55.344 80.562 1 32.22 22 VAL B CA 1
ATOM 1677 C C . VAL B 1 22 ? -25.578 55.281 79.25 1 32.22 22 VAL B C 1
ATOM 1679 O O . VAL B 1 22 ? -24.359 55.219 79.25 1 32.22 22 VAL B O 1
ATOM 1682 N N . GLN B 1 23 ? -26.047 54.531 78.25 1 30.47 23 GLN B N 1
ATOM 1683 C CA . GLN B 1 23 ? -25.578 54.375 76.875 1 30.47 23 GLN B CA 1
ATOM 1684 C C . GLN B 1 23 ? -25.484 55.719 76.188 1 30.47 23 GLN B C 1
ATOM 1686 O O . GLN B 1 23 ? -26.516 56.375 75.938 1 30.47 23 GLN B O 1
ATOM 1691 N N . GLU B 1 24 ? -24.594 56.625 76.688 1 32.62 24 GLU B N 1
ATOM 1692 C CA . GLU B 1 24 ? -24.453 57.844 75.938 1 32.62 24 GLU B CA 1
ATOM 1693 C C . GLU B 1 24 ? -24.234 57.531 74.438 1 32.62 24 GLU B C 1
ATOM 1695 O O . GLU B 1 24 ? -23.422 56.656 74.062 1 32.62 24 GLU B O 1
ATOM 1700 N N . THR B 1 25 ? -25.281 57.75 73.625 1 34.31 25 THR B N 1
ATOM 1701 C CA . THR B 1 25 ? -25.406 57.656 72.188 1 34.31 25 THR B CA 1
ATOM 1702 C C . THR B 1 25 ? -24.359 58.531 71.5 1 34.31 25 THR B C 1
ATOM 1704 O O . THR B 1 25 ? -24.391 59.75 71.562 1 34.31 25 THR B O 1
ATOM 1707 N N . GLY B 1 26 ? -23.062 58.344 71.812 1 31.86 26 GLY B N 1
ATOM 1708 C CA . GLY B 1 26 ? -22.078 59.094 71.062 1 31.86 26 GLY B CA 1
ATOM 1709 C C . GLY B 1 26 ? -22.328 59.062 69.562 1 31.86 26 GLY B C 1
ATOM 1710 O O . GLY B 1 26 ? -22.656 58 69 1 31.86 26 GLY B O 1
ATOM 1711 N N . GLU B 1 27 ? -22.875 60.156 69 1 35.62 27 GLU B N 1
ATOM 1712 C CA . GLU B 1 27 ? -23.062 60.406 67.562 1 35.62 27 GLU B CA 1
ATOM 1713 C C . GLU B 1 27 ? -21.797 60.094 66.75 1 35.62 27 GLU B C 1
ATOM 1715 O O . GLU B 1 27 ? -20.766 60.719 67 1 35.62 27 GLU B O 1
ATOM 1720 N N . ASN B 1 28 ? -21.422 58.781 66.688 1 37.22 28 ASN B N 1
ATOM 1721 C CA . ASN B 1 28 ? -20.344 58.438 65.812 1 37.22 28 ASN B CA 1
ATOM 1722 C C . ASN B 1 28 ? -20.531 59.094 64.438 1 37.22 28 ASN B C 1
ATOM 1724 O O . ASN B 1 28 ? -21.484 58.812 63.719 1 37.22 28 ASN B O 1
ATOM 1728 N N . LYS B 1 29 ? -20.266 60.406 64.438 1 38.91 29 LYS B N 1
ATOM 1729 C CA . LYS B 1 29 ? -20.125 61.031 63.094 1 38.91 29 LYS B CA 1
ATOM 1730 C C . LYS B 1 29 ? -19.328 60.125 62.156 1 38.91 29 LYS B C 1
ATOM 1732 O O . LYS B 1 29 ? -18.141 59.875 62.406 1 38.91 29 LYS B O 1
ATOM 1737 N N . ALA B 1 30 ? -20 59.125 61.594 1 40.88 30 ALA B N 1
ATOM 1738 C CA . ALA B 1 30 ? -19.469 58.344 60.5 1 40.88 30 ALA B CA 1
ATOM 1739 C C . ALA B 1 30 ? -18.75 59.219 59.469 1 40.88 30 ALA B C 1
ATOM 1741 O O . ALA B 1 30 ? -19.328 60.188 58.969 1 40.88 30 ALA B O 1
ATOM 1742 N N . ARG B 1 31 ? -17.484 59.562 59.781 1 41.31 31 ARG B N 1
ATOM 1743 C CA . ARG B 1 31 ? -16.688 60.094 58.656 1 41.31 31 ARG B CA 1
ATOM 1744 C C . ARG B 1 31 ? -17.016 59.344 57.375 1 41.31 31 ARG B C 1
ATOM 1746 O O . ARG B 1 31 ? -17.062 58.125 57.344 1 41.31 31 ARG B O 1
ATOM 1753 N N . THR B 1 32 ? -17.938 59.906 56.562 1 40.97 32 THR B N 1
ATOM 1754 C CA . THR B 1 32 ? -18.141 59.406 55.188 1 40.97 32 THR B CA 1
ATOM 1755 C C . THR B 1 32 ? -16.812 58.938 54.594 1 40.97 32 THR B C 1
ATOM 1757 O O . THR B 1 32 ? -15.82 59.656 54.625 1 40.97 32 THR B O 1
ATOM 1760 N N . PRO B 1 33 ? -16.469 57.625 54.688 1 44.56 33 PRO B N 1
ATOM 1761 C CA . PRO B 1 33 ? -15.281 57.25 53.906 1 44.56 33 PRO B CA 1
ATOM 1762 C C . PRO B 1 33 ? -15.094 58.094 52.688 1 44.56 33 PRO B C 1
ATOM 1764 O O . PRO B 1 33 ? -16.047 58.312 51.906 1 44.56 33 PRO B O 1
ATOM 1767 N N . GLU B 1 34 ? -14.391 59.25 52.75 1 41.84 34 GLU B N 1
ATOM 1768 C CA . GLU B 1 34 ? -13.977 59.812 51.469 1 41.84 34 GLU B CA 1
ATOM 1769 C C . GLU B 1 34 ? -13.82 58.75 50.375 1 41.84 34 GLU B C 1
ATOM 1771 O O . GLU B 1 34 ? -13.172 57.719 50.625 1 41.84 34 GLU B O 1
ATOM 1776 N N . GLN B 1 35 ? -14.898 58.469 49.625 1 42.28 35 GLN B N 1
ATOM 1777 C CA . GLN B 1 35 ? -14.75 57.688 48.406 1 42.28 35 GLN B CA 1
ATOM 1778 C C . GLN B 1 35 ? -13.336 57.781 47.844 1 42.28 35 GLN B C 1
ATOM 1780 O O . GLN B 1 35 ? -12.914 58.875 47.438 1 42.28 35 GLN B O 1
ATOM 1785 N N . GLU B 1 36 ? -12.336 57.344 48.562 1 46.03 36 GLU B N 1
ATOM 1786 C CA . GLU B 1 36 ? -11.148 57.156 47.719 1 46.03 36 GLU B CA 1
ATOM 1787 C C . GLU B 1 36 ? -11.523 56.906 46.281 1 46.03 36 GLU B C 1
ATOM 1789 O O . GLU B 1 36 ? -12.109 55.875 45.938 1 46.03 36 GLU B O 1
ATOM 1794 N N . GLY B 1 37 ? -12.086 57.875 45.656 1 45.84 37 GLY B N 1
ATOM 1795 C CA . GLY B 1 37 ? -12.383 57.812 44.219 1 45.84 37 GLY B CA 1
ATOM 1796 C C . GLY B 1 37 ? -11.5 56.844 43.469 1 45.84 37 GLY B C 1
ATOM 1797 O O . GLY B 1 37 ? -10.289 56.781 43.719 1 45.84 37 GLY B O 1
ATOM 1798 N N . GLU B 1 38 ? -11.852 55.688 43.25 1 53.56 38 GLU B N 1
ATOM 1799 C CA . GLU B 1 38 ? -11.195 54.844 42.281 1 53.56 38 GLU B CA 1
ATOM 1800 C C . GLU B 1 38 ? -10.422 55.656 41.25 1 53.56 38 GLU B C 1
ATOM 1802 O O . GLU B 1 38 ? -11.023 56.344 40.406 1 53.56 38 GLU B O 1
ATOM 1807 N N . ALA B 1 39 ? -9.391 56.281 41.625 1 59.12 39 ALA B N 1
ATOM 1808 C CA . ALA B 1 39 ? -8.531 57.125 40.812 1 59.12 39 ALA B CA 1
ATOM 1809 C C . ALA B 1 39 ? -8.477 56.656 39.375 1 59.12 39 ALA B C 1
ATOM 1811 O O . ALA B 1 39 ? -8.234 55.469 39.125 1 59.12 39 ALA B O 1
ATOM 1812 N N . MET B 1 40 ? -9.344 57.094 38.438 1 68.62 40 MET B N 1
ATOM 1813 C CA . MET B 1 40 ? -9.281 56.875 37 1 68.62 40 MET B CA 1
ATOM 1814 C C . MET B 1 40 ? -7.844 56.688 36.531 1 68.62 40 MET B C 1
ATOM 1816 O O . MET B 1 40 ? -6.965 57.469 36.875 1 68.62 40 MET B O 1
ATOM 1820 N N . PRO B 1 41 ? -7.488 55.531 36.219 1 76.81 41 PRO B N 1
ATOM 1821 C CA . PRO B 1 41 ? -6.102 55.312 35.812 1 76.81 41 PRO B CA 1
ATOM 1822 C C . PRO B 1 41 ? -5.555 56.469 34.969 1 76.81 41 PRO B C 1
ATOM 1824 O O . PRO B 1 41 ? -6.285 57.062 34.188 1 76.81 41 PRO B O 1
ATOM 1827 N N . SER B 1 42 ? -4.473 56.875 35.406 1 86.69 42 SER B N 1
ATOM 1828 C CA . SER B 1 42 ? -3.814 57.938 34.656 1 86.69 42 SER B CA 1
ATOM 1829 C C . SER B 1 42 ? -3.551 57.531 33.219 1 86.69 42 SER B C 1
ATOM 1831 O O . SER B 1 42 ? -3.559 56.344 32.906 1 86.69 42 SER B O 1
ATOM 1833 N N . LEU B 1 43 ? -3.594 58.406 32.25 1 90.75 43 LEU B N 1
ATOM 1834 C CA . LEU B 1 43 ? -3.275 58.156 30.859 1 90.75 43 LEU B CA 1
ATOM 1835 C C . LEU B 1 43 ? -1.985 57.344 30.719 1 90.75 43 LEU B C 1
ATOM 1837 O O . LEU B 1 43 ? -1.865 56.5 29.828 1 90.75 43 LEU B O 1
ATOM 1841 N N . GLU B 1 44 ? -1.092 57.562 31.703 1 90.56 44 GLU B N 1
ATOM 1842 C CA . GLU B 1 44 ? 0.181 56.844 31.703 1 90.56 44 GLU B CA 1
ATOM 1843 C C . GLU B 1 44 ? -0.016 55.375 32.031 1 90.56 44 GLU B C 1
ATOM 1845 O O . GLU B 1 44 ? 0.632 54.5 31.438 1 90.56 44 GLU B O 1
ATOM 1850 N N . GLN B 1 45 ? -0.904 55.094 32.938 1 92 45 GLN B N 1
ATOM 1851 C CA . GLN B 1 45 ? -1.19 53.719 33.312 1 92 45 GLN B CA 1
ATOM 1852 C C . GLN B 1 45 ? -1.896 52.969 32.188 1 92 45 GLN B C 1
ATOM 1854 O O . GLN B 1 45 ? -1.603 51.812 31.953 1 92 45 GLN B O 1
ATOM 1859 N N . LEU B 1 46 ? -2.77 53.656 31.547 1 92.19 46 LEU B N 1
ATOM 1860 C CA . LEU B 1 46 ? -3.488 53.062 30.422 1 92.19 46 LEU B CA 1
ATOM 1861 C C . LEU B 1 46 ? -2.543 52.75 29.266 1 92.19 46 LEU B C 1
ATOM 1863 O O . LEU B 1 46 ? -2.662 51.719 28.609 1 92.19 46 LEU B O 1
ATOM 1867 N N . LEU B 1 47 ? -1.636 53.656 29.062 1 93.44 47 LEU B N 1
ATOM 1868 C CA . LEU B 1 47 ? -0.647 53.469 28 1 93.44 47 LEU B CA 1
ATOM 1869 C C . LEU B 1 47 ? 0.239 52.25 28.297 1 93.44 47 LEU B C 1
ATOM 1871 O O . LEU B 1 47 ? 0.479 51.438 27.406 1 93.44 47 LEU B O 1
ATOM 1875 N N . LYS B 1 48 ? 0.684 52.094 29.531 1 93.31 48 LYS B N 1
ATOM 1876 C CA . LYS B 1 48 ? 1.528 50.969 29.891 1 93.31 48 LYS B CA 1
ATOM 1877 C C . LYS B 1 48 ? 0.785 49.656 29.719 1 93.31 48 LYS B C 1
ATOM 1879 O O . LYS B 1 48 ? 1.35 48.688 29.219 1 93.31 48 LYS B O 1
ATOM 1884 N N . LYS B 1 49 ? -0.438 49.625 30.125 1 94.31 49 LYS B N 1
ATOM 1885 C CA . LYS B 1 49 ? -1.244 48.406 29.984 1 94.31 49 LYS B CA 1
ATOM 1886 C C . LYS B 1 49 ? -1.447 48.062 28.516 1 94.31 49 LYS B C 1
ATOM 1888 O O . LYS B 1 49 ? -1.332 46.906 28.141 1 94.31 49 LYS B O 1
ATOM 1893 N N . ALA B 1 50 ? -1.707 49.062 27.688 1 94.5 50 ALA B N 1
ATOM 1894 C CA . ALA B 1 50 ? -1.928 48.844 26.266 1 94.5 50 ALA B CA 1
ATOM 1895 C C . ALA B 1 50 ? -0.662 48.312 25.594 1 94.5 50 ALA B C 1
ATOM 1897 O O . ALA B 1 50 ? -0.73 47.438 24.734 1 94.5 50 ALA B O 1
ATOM 1898 N N . GLU B 1 51 ? 0.424 48.875 26 1 94.5 51 GLU B N 1
ATOM 1899 C CA . GLU B 1 51 ? 1.704 48.438 25.453 1 94.5 51 GLU B CA 1
ATOM 1900 C C . GLU B 1 51 ? 2.014 47 25.859 1 94.5 51 GLU B C 1
ATOM 1902 O O . GLU B 1 51 ? 2.529 46.219 25.062 1 94.5 51 GLU B O 1
ATOM 1907 N N . LEU B 1 52 ? 1.661 46.719 27.125 1 95.75 52 LEU B N 1
ATOM 1908 C CA . LEU B 1 52 ? 1.858 45.344 27.594 1 95.75 52 LEU B CA 1
ATOM 1909 C C . LEU B 1 52 ? 0.964 44.375 26.844 1 95.75 52 LEU B C 1
ATOM 1911 O O . LEU B 1 52 ? 1.414 43.281 26.438 1 95.75 52 LEU B O 1
ATOM 1915 N N . ASP B 1 53 ? -0.256 44.781 26.672 1 95.12 53 ASP B N 1
ATOM 1916 C CA . ASP B 1 53 ? -1.181 43.938 25.906 1 95.12 53 ASP B CA 1
ATOM 1917 C C . ASP B 1 53 ? -0.688 43.75 24.469 1 95.12 53 ASP B C 1
ATOM 1919 O O . ASP B 1 53 ? -0.739 42.625 23.953 1 95.12 53 ASP B O 1
ATOM 1923 N N . ALA B 1 54 ? -0.195 44.75 23.875 1 95.56 54 ALA B N 1
ATOM 1924 C CA . ALA B 1 54 ? 0.319 44.688 22.516 1 95.56 54 ALA B CA 1
ATOM 1925 C C . ALA B 1 54 ? 1.51 43.75 22.422 1 95.56 54 ALA B C 1
ATOM 1927 O O . ALA B 1 54 ? 1.602 42.938 21.484 1 95.56 54 ALA B O 1
ATOM 1928 N N . ALA B 1 55 ? 2.363 43.844 23.438 1 95.88 55 ALA B N 1
ATOM 1929 C CA . ALA B 1 55 ? 3.543 43 23.469 1 95.88 55 ALA B CA 1
ATOM 1930 C C . ALA B 1 55 ? 3.15 41.531 23.688 1 95.88 55 ALA B C 1
ATOM 1932 O O . ALA B 1 55 ? 3.693 40.625 23.031 1 95.88 55 ALA B O 1
ATOM 1933 N N . GLU B 1 56 ? 2.219 41.312 24.562 1 96.62 56 GLU B N 1
ATOM 1934 C CA . GLU B 1 56 ? 1.748 39.969 24.844 1 96.62 56 GLU B CA 1
ATOM 1935 C C . GLU B 1 56 ? 1.074 39.344 23.625 1 96.62 56 GLU B C 1
ATOM 1937 O O . GLU B 1 56 ? 1.319 38.188 23.281 1 96.62 56 GLU B O 1
ATOM 1942 N N . HIS B 1 57 ? 0.243 40.156 22.984 1 96.31 57 HIS B N 1
ATOM 1943 C CA . HIS B 1 57 ? -0.437 39.656 21.797 1 96.31 57 HIS B CA 1
ATOM 1944 C C . HIS B 1 57 ? 0.551 39.406 20.656 1 96.31 57 HIS B C 1
ATOM 1946 O O . HIS B 1 57 ? 0.397 38.438 19.906 1 96.31 57 HIS B O 1
ATOM 1952 N N . TYR B 1 58 ? 1.502 40.25 20.594 1 96.38 58 TYR B N 1
ATOM 1953 C CA . TYR B 1 58 ? 2.523 40.094 19.562 1 96.38 58 TYR B CA 1
ATOM 1954 C C . TYR B 1 58 ? 3.311 38.812 19.781 1 96.38 58 TYR B C 1
ATOM 1956 O O . TYR B 1 58 ? 3.521 38.031 18.844 1 96.38 58 TYR B O 1
ATOM 1964 N N . ASP B 1 59 ? 3.641 38.531 21.016 1 97.25 59 ASP B N 1
ATOM 1965 C CA . ASP B 1 59 ? 4.348 37.281 21.359 1 97.25 59 ASP B CA 1
ATOM 1966 C C . ASP B 1 59 ? 3.477 36.062 21.094 1 97.25 59 ASP B C 1
ATOM 1968 O O . ASP B 1 59 ? 3.961 35.062 20.594 1 97.25 59 ASP B O 1
ATOM 1972 N N . ALA B 1 60 ? 2.273 36.219 21.5 1 96.56 60 ALA B N 1
ATOM 1973 C CA . ALA B 1 60 ? 1.326 35.125 21.266 1 96.56 60 ALA B CA 1
ATOM 1974 C C . ALA B 1 60 ? 1.185 34.844 19.766 1 96.56 60 ALA B C 1
ATOM 1976 O O . ALA B 1 60 ? 1.12 33.688 19.359 1 96.56 60 ALA B O 1
ATOM 1977 N N . TRP B 1 61 ? 1.161 35.875 18.953 1 96.94 61 TRP B N 1
ATOM 1978 C CA . TRP B 1 61 ? 1.065 35.75 17.5 1 96.94 61 TRP B CA 1
ATOM 1979 C C . TRP B 1 61 ? 2.297 35.062 16.938 1 96.94 61 TRP B C 1
ATOM 1981 O O . TRP B 1 61 ? 2.176 34.125 16.125 1 96.94 61 TRP B O 1
ATOM 1991 N N . LEU B 1 62 ? 3.453 35.531 17.438 1 97.12 62 LEU B N 1
ATOM 1992 C CA . LEU B 1 62 ? 4.699 34.938 16.953 1 97.12 62 LEU B CA 1
ATOM 1993 C C . LEU B 1 62 ? 4.754 33.438 17.297 1 97.12 62 LEU B C 1
ATOM 1995 O O . LEU B 1 62 ? 5.152 32.625 16.453 1 97.12 62 LEU B O 1
ATOM 1999 N N . ARG B 1 63 ? 4.312 33.062 18.453 1 96.44 63 ARG B N 1
ATOM 2000 C CA . ARG B 1 63 ? 4.289 31.672 18.875 1 96.44 63 ARG B CA 1
ATOM 2001 C C . ARG B 1 63 ? 3.295 30.875 18.047 1 96.44 63 ARG B C 1
ATOM 2003 O O . ARG B 1 63 ? 3.607 29.766 17.594 1 96.44 63 ARG B O 1
ATOM 2010 N N . ALA B 1 64 ? 2.152 31.438 17.859 1 96.81 64 ALA B N 1
ATOM 2011 C CA . ALA B 1 64 ? 1.133 30.766 17.062 1 96.81 64 ALA B CA 1
ATOM 2012 C C . ALA B 1 64 ? 1.621 30.516 15.648 1 96.81 64 ALA B C 1
ATOM 2014 O O . ALA B 1 64 ? 1.374 29.438 15.078 1 96.81 64 ALA B O 1
ATOM 2015 N N . LYS B 1 65 ? 2.318 31.469 15.07 1 95.81 65 LYS B N 1
ATOM 2016 C CA . LYS B 1 65 ? 2.863 31.344 13.719 1 95.81 65 LYS B CA 1
ATOM 2017 C C . LYS B 1 65 ? 3.922 30.25 13.656 1 95.81 65 LYS B C 1
ATOM 2019 O O . LYS B 1 65 ? 3.932 29.438 12.719 1 95.81 65 LYS B O 1
ATOM 2024 N N . ALA B 1 66 ? 4.723 30.234 14.664 1 96.25 66 ALA B N 1
ATOM 2025 C CA . ALA B 1 66 ? 5.758 29.203 14.734 1 96.25 66 ALA B CA 1
ATOM 2026 C C . ALA B 1 66 ? 5.141 27.812 14.883 1 96.25 66 ALA B C 1
ATOM 2028 O O . ALA B 1 66 ? 5.586 26.859 14.242 1 96.25 66 ALA B O 1
ATOM 2029 N N . GLU B 1 67 ? 4.172 27.734 15.703 1 95.81 67 GLU B N 1
ATOM 2030 C CA . GLU B 1 67 ? 3.469 26.469 15.898 1 95.81 67 GLU B CA 1
ATOM 2031 C C . GLU B 1 67 ? 2.822 26 14.594 1 95.81 67 GLU B C 1
ATOM 2033 O O . GLU B 1 67 ? 2.891 24.812 14.258 1 95.81 67 GLU B O 1
ATOM 2038 N N . GLY B 1 68 ? 2.23 26.953 13.938 1 95.06 68 GLY B N 1
ATOM 2039 C CA . GLY B 1 68 ? 1.643 26.609 12.648 1 95.06 68 GLY B CA 1
ATOM 2040 C C . GLY B 1 68 ? 2.65 26.047 11.664 1 95.06 68 GLY B C 1
ATOM 2041 O O . GLY B 1 68 ? 2.371 25.062 10.977 1 95.06 68 GLY B O 1
ATOM 2042 N N . GLU B 1 69 ? 3.805 26.609 11.625 1 95.31 69 GLU B N 1
ATOM 2043 C CA . GLU B 1 69 ? 4.859 26.141 10.727 1 95.31 69 GLU B CA 1
ATOM 2044 C C . GLU B 1 69 ? 5.355 24.766 11.133 1 95.31 69 GLU B C 1
ATOM 2046 O O . GLU B 1 69 ? 5.613 23.922 10.273 1 95.31 69 GLU B O 1
ATOM 2051 N N . ASN B 1 70 ? 5.438 24.562 12.406 1 96.06 70 ASN B N 1
ATOM 2052 C CA . ASN B 1 70 ? 5.84 23.25 12.922 1 96.06 70 ASN B CA 1
ATOM 2053 C C . ASN B 1 70 ? 4.816 22.172 12.562 1 96.06 70 ASN B C 1
ATOM 2055 O O . ASN B 1 70 ? 5.188 21.062 12.188 1 96.06 70 ASN B O 1
ATOM 2059 N N . ILE B 1 71 ? 3.594 22.562 12.656 1 95.56 71 ILE B N 1
ATOM 2060 C CA . ILE B 1 71 ? 2.514 21.641 12.328 1 95.56 71 ILE B CA 1
ATOM 2061 C C . ILE B 1 71 ? 2.582 21.266 10.844 1 95.56 71 ILE B C 1
ATOM 2063 O O . ILE B 1 71 ? 2.418 20.109 10.477 1 95.56 71 ILE B O 1
ATOM 2067 N N . ARG B 1 72 ? 2.881 22.25 10.047 1 95 72 ARG B N 1
ATOM 2068 C CA . ARG B 1 72 ? 2.979 22.031 8.609 1 95 72 ARG B CA 1
ATOM 2069 C C . ARG B 1 72 ? 4.113 21.062 8.281 1 95 72 ARG B C 1
ATOM 2071 O O . ARG B 1 72 ? 3.93 20.109 7.512 1 95 72 ARG B O 1
ATOM 2078 N N . LYS B 1 73 ? 5.238 21.266 8.836 1 96.25 73 LYS B N 1
ATOM 2079 C CA . LYS B 1 73 ? 6.398 20.422 8.586 1 96.25 73 LYS B CA 1
ATOM 2080 C C . LYS B 1 73 ? 6.145 18.984 9.047 1 96.25 73 LYS B C 1
ATOM 2082 O O . LYS B 1 73 ? 6.457 18.031 8.328 1 96.25 73 LYS B O 1
ATOM 2087 N N . ARG B 1 74 ? 5.594 18.859 10.18 1 95.69 74 ARG B N 1
ATOM 2088 C CA . ARG B 1 74 ? 5.289 17.531 10.711 1 95.69 74 ARG B CA 1
ATOM 2089 C C . ARG B 1 74 ? 4.262 16.828 9.836 1 95.69 74 ARG B C 1
ATOM 2091 O O . ARG B 1 74 ? 4.387 15.625 9.578 1 95.69 74 ARG B O 1
ATOM 2098 N N . ALA B 1 75 ? 3.268 17.625 9.453 1 94.75 75 ALA B N 1
ATOM 2099 C CA . ALA B 1 75 ? 2.227 17.062 8.594 1 94.75 75 ALA B CA 1
ATOM 2100 C C . ALA B 1 75 ? 2.82 16.5 7.301 1 94.75 75 ALA B C 1
ATOM 2102 O O . ALA B 1 75 ? 2.457 15.406 6.863 1 94.75 75 ALA B O 1
ATOM 2103 N N . GLN B 1 76 ? 3.717 17.203 6.711 1 95.31 76 GLN B N 1
ATOM 2104 C CA . GLN B 1 76 ? 4.367 16.766 5.477 1 95.31 76 GLN B CA 1
ATOM 2105 C C . GLN B 1 76 ? 5.152 15.477 5.695 1 95.31 76 GLN B C 1
ATOM 2107 O O . GLN B 1 76 ? 5.102 14.562 4.867 1 95.31 76 GLN B O 1
ATOM 2112 N N . MET B 1 77 ? 5.789 15.414 6.793 1 96 77 MET B N 1
ATOM 2113 C CA . MET B 1 77 ? 6.57 14.227 7.125 1 96 77 MET B CA 1
ATOM 2114 C C . MET B 1 77 ? 5.664 13.023 7.355 1 96 77 MET B C 1
ATOM 2116 O O . MET B 1 77 ? 5.945 11.922 6.879 1 96 77 MET B O 1
ATOM 2120 N N . ASP B 1 78 ? 4.602 13.289 8.008 1 95.25 78 ASP B N 1
ATOM 2121 C CA . ASP B 1 78 ? 3.658 12.219 8.312 1 95.25 78 ASP B CA 1
ATOM 2122 C C . ASP B 1 78 ? 3.039 11.656 7.035 1 95.25 78 ASP B C 1
ATOM 2124 O O . ASP B 1 78 ? 2.885 10.438 6.895 1 95.25 78 ASP B O 1
ATOM 2128 N N . VAL B 1 79 ? 2.746 12.523 6.152 1 93.75 79 VAL B N 1
ATOM 2129 C CA . VAL B 1 79 ? 2.166 12.102 4.883 1 93.75 79 VAL B CA 1
ATOM 2130 C C . VAL B 1 79 ? 3.184 11.273 4.098 1 93.75 79 VAL B C 1
ATOM 2132 O O . VAL B 1 79 ? 2.846 10.234 3.533 1 93.75 79 VAL B O 1
ATOM 2135 N N . THR B 1 80 ? 4.402 11.688 4.066 1 93.25 80 THR B N 1
ATOM 2136 C CA . THR B 1 80 ? 5.473 10.984 3.367 1 93.25 80 THR B CA 1
ATOM 2137 C C . THR B 1 80 ? 5.695 9.602 3.969 1 93.25 80 THR B C 1
ATOM 2139 O O . THR B 1 80 ? 5.805 8.617 3.242 1 93.25 80 THR B O 1
ATOM 2142 N N . ASN B 1 81 ? 5.652 9.57 5.262 1 92 81 ASN B N 1
ATOM 2143 C CA . ASN B 1 81 ? 5.832 8.297 5.949 1 92 81 ASN B CA 1
ATOM 2144 C C . ASN B 1 81 ? 4.664 7.352 5.691 1 92 81 ASN B C 1
ATOM 2146 O O . ASN B 1 81 ? 4.863 6.145 5.516 1 92 81 ASN B O 1
ATOM 2150 N N . ALA B 1 82 ? 3.525 7.918 5.676 1 91.88 82 ALA B N 1
ATOM 2151 C CA . ALA B 1 82 ? 2.346 7.109 5.387 1 91.88 82 ALA B CA 1
ATOM 2152 C C . ALA B 1 82 ? 2.441 6.473 4.004 1 91.88 82 ALA B C 1
ATOM 2154 O O . ALA B 1 82 ? 2.162 5.281 3.84 1 91.88 82 ALA B O 1
ATOM 2155 N N . HIS B 1 83 ? 2.959 7.203 3.08 1 88.38 83 HIS B N 1
ATOM 2156 C CA . HIS B 1 83 ? 3.111 6.691 1.724 1 88.38 83 HIS B CA 1
ATOM 2157 C C . HIS B 1 83 ? 4.176 5.602 1.66 1 88.38 83 HIS B C 1
ATOM 2159 O O . HIS B 1 83 ? 4 4.598 0.971 1 88.38 83 HIS B O 1
ATOM 2165 N N . LYS B 1 84 ? 5.176 5.766 2.393 1 87.88 84 LYS B N 1
ATOM 2166 C CA . LYS B 1 84 ? 6.324 4.867 2.346 1 87.88 84 LYS B CA 1
ATOM 2167 C C . LYS B 1 84 ? 6 3.527 3.002 1 87.88 84 LYS B C 1
ATOM 2169 O O . LYS B 1 84 ? 6.41 2.473 2.51 1 87.88 84 LYS B O 1
ATOM 2174 N N . TYR B 1 85 ? 5.168 3.557 4.055 1 90.94 85 TYR B N 1
ATOM 2175 C CA . TYR B 1 85 ? 5.031 2.342 4.848 1 90.94 85 TYR B CA 1
ATOM 2176 C C . TYR B 1 85 ? 3.592 1.836 4.828 1 90.94 85 TYR B C 1
ATOM 2178 O O . TYR B 1 85 ? 3.268 0.845 5.488 1 90.94 85 TYR B O 1
ATOM 2186 N N . ALA B 1 86 ? 2.812 2.525 4.039 1 90.12 86 ALA B N 1
ATOM 2187 C CA . ALA B 1 86 ? 1.404 2.137 4.008 1 90.12 86 ALA B CA 1
ATOM 2188 C C . ALA B 1 86 ? 1.238 0.716 3.479 1 90.12 86 ALA B C 1
ATOM 2190 O O . ALA B 1 86 ? 0.292 0.016 3.846 1 90.12 86 ALA B O 1
ATOM 2191 N N . ILE B 1 87 ? 2.229 0.207 2.709 1 93.12 87 ILE B N 1
ATOM 2192 C CA . ILE B 1 87 ? 2.061 -1.089 2.059 1 93.12 87 ILE B CA 1
ATOM 2193 C C . ILE B 1 87 ? 2.65 -2.188 2.941 1 93.12 87 ILE B C 1
ATOM 2195 O O . ILE B 1 87 ? 2.639 -3.363 2.57 1 93.12 87 ILE B O 1
ATOM 2199 N N . GLU B 1 88 ? 3.1 -1.829 4.102 1 94.19 88 GLU B N 1
ATOM 2200 C CA . GLU B 1 88 ? 3.775 -2.787 4.969 1 94.19 88 GLU B CA 1
ATOM 2201 C C . GLU B 1 88 ? 2.859 -3.961 5.312 1 94.19 88 GLU B C 1
ATOM 2203 O O . GLU B 1 88 ? 3.219 -5.117 5.09 1 94.19 88 GLU B O 1
ATOM 2208 N N . ASN B 1 89 ? 1.707 -3.707 5.781 1 93.94 89 ASN B N 1
ATOM 2209 C CA . ASN B 1 89 ? 0.776 -4.766 6.164 1 93.94 89 ASN B CA 1
ATOM 2210 C C . ASN B 1 89 ? 0.34 -5.59 4.957 1 93.94 89 ASN B C 1
ATOM 2212 O O . ASN B 1 89 ? 0.267 -6.816 5.035 1 93.94 89 ASN B O 1
ATOM 2216 N N . PHE B 1 90 ? 0.071 -4.887 3.871 1 95.62 90 PHE B N 1
ATOM 2217 C CA . PHE B 1 90 ? -0.309 -5.551 2.631 1 95.62 90 PHE B CA 1
ATOM 2218 C C . PHE B 1 90 ? 0.798 -6.48 2.154 1 95.62 90 PHE B C 1
ATOM 2220 O O . PHE B 1 90 ? 0.537 -7.633 1.791 1 95.62 90 PHE B O 1
ATOM 2227 N N . SER B 1 91 ? 2 -6 2.244 1 96.81 91 SER B N 1
ATOM 2228 C CA . SER B 1 91 ? 3.16 -6.777 1.825 1 96.81 91 SER B CA 1
ATOM 2229 C C . SER B 1 91 ? 3.34 -8.016 2.699 1 96.81 91 SER B C 1
ATOM 2231 O O . SER B 1 91 ? 3.643 -9.102 2.193 1 96.81 91 SER B O 1
ATOM 2233 N N . THR B 1 92 ? 3.121 -7.863 3.955 1 96.62 92 THR B N 1
ATOM 2234 C CA . THR B 1 92 ? 3.264 -8.969 4.898 1 96.62 92 THR B CA 1
ATOM 2235 C C . THR B 1 92 ? 2.275 -10.086 4.574 1 96.62 92 THR B C 1
ATOM 2237 O O . THR B 1 92 ? 2.629 -11.266 4.605 1 96.62 92 THR B O 1
ATOM 2240 N N . GLU B 1 93 ? 1.102 -9.688 4.203 1 96 93 GLU B N 1
ATOM 2241 C CA . GLU B 1 93 ? 0.088 -10.664 3.832 1 96 93 GLU B CA 1
ATOM 2242 C C . GLU B 1 93 ? 0.455 -11.375 2.533 1 96 93 GLU B C 1
ATOM 2244 O O . GLU B 1 93 ? 0.186 -12.57 2.373 1 96 93 GLU B O 1
ATOM 2249 N N . LEU B 1 94 ? 1.126 -10.703 1.687 1 97.56 94 LEU B N 1
ATOM 2250 C CA . LEU B 1 94 ? 1.47 -11.242 0.376 1 97.56 94 LEU B CA 1
ATOM 2251 C C . LEU B 1 94 ? 2.625 -12.234 0.482 1 97.56 94 LEU B C 1
ATOM 2253 O O . LEU B 1 94 ? 2.881 -13 -0.45 1 97.56 94 LEU B O 1
ATOM 2257 N N . LEU B 1 95 ? 3.285 -12.195 1.596 1 97.06 95 LEU B N 1
ATOM 2258 C CA . LEU B 1 95 ? 4.406 -13.117 1.766 1 97.06 95 LEU B CA 1
ATOM 2259 C C . LEU B 1 95 ? 3.93 -14.562 1.733 1 97.06 95 LEU B C 1
ATOM 2261 O O . LEU B 1 95 ? 4.648 -15.445 1.257 1 97.06 95 LEU B O 1
ATOM 2265 N N . SER B 1 96 ? 2.703 -14.758 2.186 1 94.75 96 SER B N 1
ATOM 2266 C CA . SER B 1 96 ? 2.145 -16.109 2.129 1 94.75 96 SER B CA 1
ATOM 2267 C C . SER B 1 96 ? 1.951 -16.562 0.688 1 94.75 96 SER B C 1
ATOM 2269 O O . SER B 1 96 ? 2.139 -17.75 0.375 1 94.75 96 SER B O 1
ATOM 2271 N N . VAL B 1 97 ? 1.618 -15.664 -0.149 1 96.12 97 VAL B N 1
ATOM 2272 C CA . VAL B 1 97 ? 1.464 -15.961 -1.569 1 96.12 97 VAL B CA 1
ATOM 2273 C C . VAL B 1 97 ? 2.82 -16.312 -2.174 1 96.12 97 VAL B C 1
ATOM 2275 O O . VAL B 1 97 ? 2.951 -17.328 -2.877 1 96.12 97 VAL B O 1
ATOM 2278 N N . MET B 1 98 ? 3.795 -15.562 -1.881 1 96.25 98 MET B N 1
ATOM 2279 C CA . MET B 1 98 ? 5.16 -15.805 -2.338 1 96.25 98 MET B CA 1
ATOM 2280 C C . MET B 1 98 ? 5.652 -17.172 -1.88 1 96.25 98 MET B C 1
ATOM 2282 O O . MET B 1 98 ? 6.156 -17.953 -2.686 1 96.25 98 MET B O 1
ATOM 2286 N N . ASP B 1 99 ? 5.43 -17.453 -0.654 1 94.38 99 ASP B N 1
ATOM 2287 C CA . ASP B 1 99 ? 5.867 -18.719 -0.076 1 94.38 99 ASP B CA 1
ATOM 2288 C C . ASP B 1 99 ? 5.18 -19.891 -0.757 1 94.38 99 ASP B C 1
ATOM 2290 O O . ASP B 1 99 ? 5.816 -20.906 -1.049 1 94.38 99 ASP B O 1
ATOM 2294 N N . SER B 1 100 ? 3.902 -19.719 -0.986 1 94.56 100 SER B N 1
ATOM 2295 C CA . SER B 1 100 ? 3.135 -20.781 -1.621 1 94.56 100 SER B CA 1
ATOM 2296 C C . SER B 1 100 ? 3.629 -21.047 -3.039 1 94.56 100 SER B C 1
ATOM 2298 O O . SER B 1 100 ? 3.768 -22.203 -3.445 1 94.56 100 SER B O 1
ATOM 2300 N N . LEU B 1 101 ? 3.941 -20.078 -3.76 1 94.88 101 LEU B N 1
ATOM 2301 C CA . LEU B 1 101 ? 4.449 -20.219 -5.121 1 94.88 101 LEU B CA 1
ATOM 2302 C C . LEU B 1 101 ? 5.809 -20.922 -5.125 1 94.88 101 LEU B C 1
ATOM 2304 O O . LEU B 1 101 ? 6.039 -21.844 -5.91 1 94.88 101 LEU B O 1
ATOM 2308 N N . GLU B 1 102 ? 6.672 -20.5 -4.246 1 92.88 102 GLU B N 1
ATOM 2309 C CA . GLU B 1 102 ? 8.008 -21.078 -4.164 1 92.88 102 GLU B CA 1
ATOM 2310 C C . GLU B 1 102 ? 7.934 -22.547 -3.756 1 92.88 102 GLU B C 1
ATOM 2312 O O . GLU B 1 102 ? 8.648 -23.391 -4.309 1 92.88 102 GLU B O 1
ATOM 2317 N N . ALA B 1 103 ? 7.07 -22.828 -2.814 1 91.19 103 ALA B N 1
ATOM 2318 C CA . ALA B 1 103 ? 6.895 -24.203 -2.34 1 91.19 103 ALA B CA 1
ATOM 2319 C C . ALA B 1 103 ? 6.371 -25.109 -3.453 1 91.19 103 ALA B C 1
ATOM 2321 O O . ALA B 1 103 ? 6.832 -26.234 -3.613 1 91.19 103 ALA B O 1
ATOM 2322 N N . ALA B 1 104 ? 5.445 -24.578 -4.176 1 91.31 104 ALA B N 1
ATOM 2323 C CA . ALA B 1 104 ? 4.859 -25.344 -5.266 1 91.31 104 ALA B CA 1
ATOM 2324 C C . ALA B 1 104 ? 5.902 -25.656 -6.336 1 91.31 104 ALA B C 1
ATOM 2326 O O . ALA B 1 104 ? 5.926 -26.766 -6.879 1 91.31 104 ALA B O 1
ATOM 2327 N N . LEU B 1 105 ? 6.758 -24.75 -6.582 1 92.88 105 LEU B N 1
ATOM 2328 C CA . LEU B 1 105 ? 7.758 -24.906 -7.633 1 92.88 105 LEU B CA 1
ATOM 2329 C C . LEU B 1 105 ? 8.914 -25.781 -7.156 1 92.88 105 LEU B C 1
ATOM 2331 O O . LEU B 1 105 ? 9.68 -26.312 -7.973 1 92.88 105 LEU B O 1
ATOM 2335 N N . ALA B 1 106 ? 9.023 -25.922 -5.879 1 88.88 106 ALA B N 1
ATOM 2336 C CA . ALA B 1 106 ? 10.125 -26.688 -5.309 1 88.88 106 ALA B CA 1
ATOM 2337 C C . ALA B 1 106 ? 9.82 -28.188 -5.305 1 88.88 106 ALA B C 1
ATOM 2339 O O . ALA B 1 106 ? 10.719 -29.016 -5.133 1 88.88 106 ALA B O 1
ATOM 2340 N N . VAL B 1 107 ? 8.539 -28.562 -5.492 1 85.31 107 VAL B N 1
ATOM 2341 C CA . VAL B 1 107 ? 8.148 -29.969 -5.473 1 85.31 107 VAL B CA 1
ATOM 2342 C C . VAL B 1 107 ? 8.742 -30.688 -6.684 1 85.31 107 VAL B C 1
ATOM 2344 O O . VAL B 1 107 ? 8.523 -30.281 -7.828 1 85.31 107 VAL B O 1
ATOM 2347 N N . GLU B 1 108 ? 9.484 -31.703 -6.309 1 84.38 108 GLU B N 1
ATOM 2348 C CA . GLU B 1 108 ? 10.07 -32.531 -7.367 1 84.38 108 GLU B CA 1
ATOM 2349 C C . GLU B 1 108 ? 9.055 -33.531 -7.914 1 84.38 108 GLU B C 1
ATOM 2351 O O . GLU B 1 108 ? 8.258 -34.094 -7.16 1 84.38 108 GLU B O 1
ATOM 2356 N N . ASN B 1 109 ? 9.047 -33.875 -9.211 1 87.06 109 ASN B N 1
ATOM 2357 C CA . ASN B 1 109 ? 8.172 -34.844 -9.875 1 87.06 109 ASN B CA 1
ATOM 2358 C C . ASN B 1 109 ? 6.703 -34.5 -9.648 1 87.06 109 ASN B C 1
ATOM 2360 O O . ASN B 1 109 ? 5.898 -35.406 -9.367 1 87.06 109 ASN B O 1
ATOM 2364 N N . ALA B 1 110 ? 6.461 -33.344 -9.562 1 84.06 110 ALA B N 1
ATOM 2365 C CA . ALA B 1 110 ? 5.09 -32.906 -9.344 1 84.06 110 ALA B CA 1
ATOM 2366 C C . ALA B 1 110 ? 4.184 -33.312 -10.5 1 84.06 110 ALA B C 1
ATOM 2368 O O . ALA B 1 110 ? 4.617 -33.344 -11.656 1 84.06 110 ALA B O 1
ATOM 2369 N N . THR B 1 111 ? 3.02 -33.688 -10.086 1 91.75 111 THR B N 1
ATOM 2370 C CA . THR B 1 111 ? 2.004 -34.031 -11.07 1 91.75 111 THR B CA 1
ATOM 2371 C C . THR B 1 111 ? 1.176 -32.812 -11.461 1 91.75 111 THR B C 1
ATOM 2373 O O . THR B 1 111 ? 1.325 -31.75 -10.867 1 91.75 111 THR B O 1
ATOM 2376 N N . VAL B 1 112 ? 0.403 -32.938 -12.453 1 91.81 112 VAL B N 1
ATOM 2377 C CA . VAL B 1 112 ? -0.498 -31.891 -12.898 1 91.81 112 VAL B CA 1
ATOM 2378 C C . VAL B 1 112 ? -1.43 -31.5 -11.758 1 91.81 112 VAL B C 1
ATOM 2380 O O . VAL B 1 112 ? -1.693 -30.312 -11.547 1 91.81 112 VAL B O 1
ATOM 2383 N N . GLU B 1 113 ? -1.853 -32.469 -11.07 1 91.25 113 GLU B N 1
ATOM 2384 C CA . GLU B 1 113 ? -2.764 -32.219 -9.961 1 91.25 113 GLU B CA 1
ATOM 2385 C C . GLU B 1 113 ? -2.086 -31.406 -8.859 1 91.25 113 GLU B C 1
ATOM 2387 O O . GLU B 1 113 ? -2.711 -30.547 -8.234 1 91.25 113 GLU B O 1
ATOM 2392 N N . ASN B 1 114 ? -0.846 -31.656 -8.602 1 91.75 114 ASN B N 1
ATOM 2393 C CA . ASN B 1 114 ? -0.09 -30.906 -7.602 1 91.75 114 ASN B CA 1
ATOM 2394 C C . ASN B 1 114 ? 0.033 -29.438 -7.973 1 91.75 114 ASN B C 1
ATOM 2396 O O . ASN B 1 114 ? -0.224 -28.562 -7.145 1 91.75 114 ASN B O 1
ATOM 2400 N N . PHE B 1 115 ? 0.345 -29.25 -9.211 1 91.81 115 PHE B N 1
ATOM 2401 C CA . PHE B 1 115 ? 0.53 -27.875 -9.672 1 91.81 115 PHE B CA 1
ATOM 2402 C C . PHE B 1 115 ? -0.801 -27.125 -9.711 1 91.81 115 PHE B C 1
ATOM 2404 O O . PHE B 1 115 ? -0.871 -25.953 -9.352 1 91.81 115 PHE B O 1
ATOM 2411 N N . LYS B 1 116 ? -1.77 -27.781 -10.125 1 92.31 116 LYS B N 1
ATOM 2412 C CA . LYS B 1 116 ? -3.098 -27.172 -10.156 1 92.31 116 LYS B CA 1
ATOM 2413 C C . LYS B 1 116 ? -3.555 -26.781 -8.75 1 92.31 116 LYS B C 1
ATOM 2415 O O . LYS B 1 116 ? -4.035 -25.672 -8.539 1 92.31 116 LYS B O 1
ATOM 2420 N N . SER B 1 117 ? -3.352 -27.641 -7.855 1 92.62 117 SER B N 1
ATOM 2421 C CA . SER B 1 117 ? -3.723 -27.375 -6.469 1 92.62 117 SER B CA 1
ATOM 2422 C C . SER B 1 117 ? -2.906 -26.219 -5.891 1 92.62 117 SER B C 1
ATOM 2424 O O . SER B 1 117 ? -3.445 -25.359 -5.188 1 92.62 117 SER B O 1
ATOM 2426 N N . GLY B 1 118 ? -1.608 -26.203 -6.172 1 93 118 GLY B N 1
ATOM 2427 C CA . GLY B 1 118 ? -0.758 -25.109 -5.727 1 93 118 GLY B CA 1
ATOM 2428 C C . GLY B 1 118 ? -1.176 -23.766 -6.289 1 93 118 GLY B C 1
ATOM 2429 O O . GLY B 1 118 ? -1.192 -22.766 -5.566 1 93 118 GLY B O 1
ATOM 2430 N N . MET B 1 119 ? -1.493 -23.812 -7.477 1 94.38 119 MET B N 1
ATOM 2431 C CA . MET B 1 119 ? -1.906 -22.562 -8.125 1 94.38 119 MET B CA 1
ATOM 2432 C C . MET B 1 119 ? -3.252 -22.094 -7.59 1 94.38 119 MET B C 1
ATOM 2434 O O . MET B 1 119 ? -3.463 -20.891 -7.406 1 94.38 119 MET B O 1
ATOM 2438 N N . GLU B 1 120 ? -4.137 -23 -7.391 1 95.06 120 GLU B N 1
ATOM 2439 C CA . GLU B 1 120 ? -5.434 -22.656 -6.809 1 95.06 120 GLU B CA 1
ATOM 2440 C C . GLU B 1 120 ? -5.273 -22.078 -5.406 1 95.06 120 GLU B C 1
ATOM 2442 O O . GLU B 1 120 ? -5.961 -21.109 -5.047 1 95.06 120 GLU B O 1
ATOM 2447 N N . LEU B 1 121 ? -4.391 -22.719 -4.715 1 95.19 121 LEU B N 1
ATOM 2448 C CA . LEU B 1 121 ? -4.113 -22.219 -3.371 1 95.19 121 LEU B CA 1
ATOM 2449 C C . LEU B 1 121 ? -3.57 -20.781 -3.426 1 95.19 121 LEU B C 1
ATOM 2451 O O . LEU B 1 121 ? -4.004 -19.922 -2.658 1 95.19 121 LEU B O 1
ATOM 2455 N N . THR B 1 122 ? -2.625 -20.578 -4.293 1 96.62 122 THR B N 1
ATOM 2456 C CA . THR B 1 122 ? -2.029 -19.266 -4.453 1 96.62 122 THR B CA 1
ATOM 2457 C C . THR B 1 122 ? -3.088 -18.234 -4.852 1 96.62 122 THR B C 1
ATOM 2459 O O . THR B 1 122 ? -3.115 -17.125 -4.312 1 96.62 122 THR B O 1
ATOM 2462 N N . LEU B 1 123 ? -3.943 -18.625 -5.742 1 96.31 123 LEU B N 1
ATOM 2463 C CA . LEU B 1 123 ? -5.02 -17.734 -6.184 1 96.31 123 LEU B CA 1
ATOM 2464 C C . LEU B 1 123 ? -5.965 -17.406 -5.031 1 96.31 123 LEU B C 1
ATOM 2466 O O . LEU B 1 123 ? -6.355 -16.25 -4.852 1 96.31 123 LEU B O 1
ATOM 2470 N N . LYS B 1 124 ? -6.281 -18.359 -4.297 1 96.69 124 LYS B N 1
ATOM 2471 C CA . LYS B 1 124 ? -7.156 -18.188 -3.139 1 96.69 124 LYS B CA 1
ATOM 2472 C C . LYS B 1 124 ? -6.531 -17.234 -2.123 1 96.69 124 LYS B C 1
ATOM 2474 O O . LYS B 1 124 ? -7.207 -16.344 -1.598 1 96.69 124 LYS B O 1
ATOM 2479 N N . GLN B 1 125 ? -5.285 -17.438 -1.873 1 96.94 125 GLN B N 1
ATOM 2480 C CA . GLN B 1 125 ? -4.57 -16.594 -0.924 1 96.94 125 GLN B CA 1
ATOM 2481 C C . GLN B 1 125 ? -4.52 -15.148 -1.408 1 96.94 125 GLN B C 1
ATOM 2483 O O . GLN B 1 125 ? -4.742 -14.219 -0.628 1 96.94 125 GLN B O 1
ATOM 2488 N N . LEU B 1 126 ? -4.211 -14.977 -2.664 1 97.5 126 LEU B N 1
ATOM 2489 C CA . LEU B 1 126 ? -4.148 -13.641 -3.234 1 97.5 126 LEU B CA 1
ATOM 2490 C C . LEU B 1 126 ? -5.52 -12.969 -3.205 1 97.5 126 LEU B C 1
ATOM 2492 O O . LEU B 1 126 ? -5.633 -11.797 -2.844 1 97.5 126 LEU B O 1
ATOM 2496 N N . THR B 1 127 ? -6.527 -13.711 -3.518 1 96.94 127 THR B N 1
ATOM 2497 C CA . THR B 1 127 ? -7.895 -13.195 -3.496 1 96.94 127 THR B CA 1
ATOM 2498 C C . THR B 1 127 ? -8.297 -12.781 -2.084 1 96.94 127 THR B C 1
ATOM 2500 O O . THR B 1 127 ? -8.906 -11.727 -1.891 1 96.94 127 THR B O 1
ATOM 2503 N N . ALA B 1 128 ? -7.938 -13.602 -1.175 1 97 128 ALA B N 1
ATOM 2504 C CA . ALA B 1 128 ? -8.234 -13.305 0.223 1 97 128 ALA B CA 1
ATOM 2505 C C . ALA B 1 128 ? -7.52 -12.031 0.677 1 97 128 ALA B C 1
ATOM 2507 O O . ALA B 1 128 ? -8.094 -11.219 1.407 1 97 128 ALA B O 1
ATOM 2508 N N . THR B 1 129 ? -6.277 -11.922 0.265 1 97.31 129 THR B N 1
ATOM 2509 C CA . THR B 1 129 ? -5.516 -10.727 0.608 1 97.31 129 THR B CA 1
ATOM 2510 C C . THR B 1 129 ? -6.164 -9.484 0.009 1 97.31 129 THR B C 1
ATOM 2512 O O . THR B 1 129 ? -6.305 -8.461 0.687 1 97.31 129 THR B O 1
ATOM 2515 N N . PHE B 1 130 ? -6.566 -9.57 -1.221 1 97.19 130 PHE B N 1
ATOM 2516 C CA . PHE B 1 130 ? -7.262 -8.461 -1.861 1 97.19 130 PHE B CA 1
ATOM 2517 C C . PHE B 1 130 ? -8.508 -8.078 -1.075 1 97.19 130 PHE B C 1
ATOM 2519 O O . PHE B 1 130 ? -8.734 -6.898 -0.8 1 97.19 130 PHE B O 1
ATOM 2526 N N . ALA B 1 131 ? -9.234 -9.016 -0.67 1 96.5 131 ALA B N 1
ATOM 2527 C CA . ALA B 1 131 ? -10.461 -8.766 0.079 1 96.5 131 ALA B CA 1
ATOM 2528 C C . ALA B 1 131 ? -10.164 -8.109 1.424 1 96.5 131 ALA B C 1
ATOM 2530 O O . ALA B 1 131 ? -10.859 -7.176 1.832 1 96.5 131 ALA B O 1
ATOM 2531 N N . LYS B 1 132 ? -9.18 -8.578 2.045 1 95.19 132 LYS B N 1
ATOM 2532 C CA . LYS B 1 132 ? -8.781 -8.062 3.352 1 95.19 132 LYS B CA 1
ATOM 2533 C C . LYS B 1 132 ? -8.438 -6.578 3.275 1 95.19 132 LYS B C 1
ATOM 2535 O O . LYS B 1 132 ? -8.664 -5.836 4.23 1 95.19 132 LYS B O 1
ATOM 2540 N N . PHE B 1 133 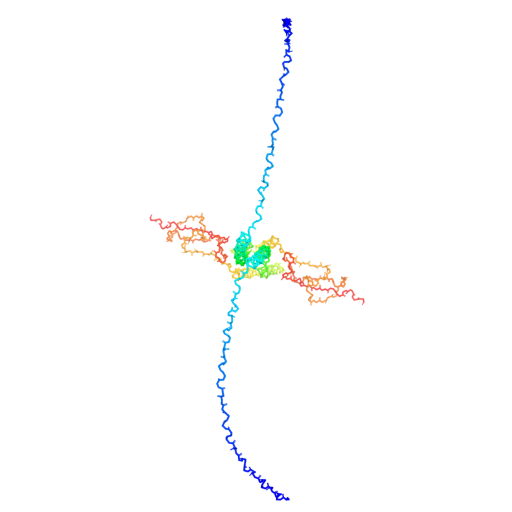? -7.926 -6.148 2.201 1 95.38 133 PHE B N 1
ATOM 2541 C CA . PHE B 1 133 ? -7.492 -4.766 2.045 1 95.38 133 PHE B CA 1
ATOM 2542 C C . PHE B 1 133 ? -8.484 -3.982 1.188 1 95.38 133 PHE B C 1
ATOM 2544 O O . PHE B 1 133 ? -8.125 -2.963 0.593 1 95.38 133 PHE B O 1
ATOM 2551 N N . ASN B 1 134 ? -9.703 -4.473 1.053 1 95.56 134 ASN B N 1
ATOM 2552 C CA . ASN B 1 134 ? -10.844 -3.807 0.438 1 95.56 134 ASN B CA 1
ATOM 2553 C C . ASN B 1 134 ? -10.641 -3.609 -1.062 1 95.56 134 ASN B C 1
ATOM 2555 O O . ASN B 1 134 ? -11.008 -2.572 -1.612 1 95.56 134 ASN B O 1
ATOM 2559 N N . ILE B 1 135 ? -9.953 -4.48 -1.629 1 96.94 135 ILE B N 1
ATOM 2560 C CA . ILE B 1 135 ? -9.891 -4.559 -3.084 1 96.94 135 ILE B CA 1
ATOM 2561 C C . ILE B 1 135 ? -10.969 -5.508 -3.596 1 96.94 135 ILE B C 1
ATOM 2563 O O . ILE B 1 135 ? -10.914 -6.715 -3.346 1 96.94 135 ILE B O 1
ATOM 2567 N N . LYS B 1 136 ? -11.875 -4.996 -4.348 1 95.94 136 LYS B N 1
ATOM 2568 C CA . LYS B 1 136 ? -13.016 -5.789 -4.789 1 95.94 136 LYS B CA 1
ATOM 2569 C C . LYS B 1 136 ? -12.953 -6.047 -6.293 1 95.94 136 LYS B C 1
ATOM 2571 O O . LYS B 1 136 ? -12.633 -5.145 -7.07 1 95.94 136 LYS B O 1
ATOM 2576 N N . GLN B 1 137 ? -13.242 -7.281 -6.629 1 95.81 137 GLN B N 1
ATOM 2577 C CA . GLN B 1 137 ? -13.273 -7.672 -8.031 1 95.81 137 GLN B CA 1
ATOM 2578 C C . GLN B 1 137 ? -14.586 -7.258 -8.695 1 95.81 137 GLN B C 1
ATOM 2580 O O . GLN B 1 137 ? -15.648 -7.371 -8.086 1 95.81 137 GLN B O 1
ATOM 2585 N N . LEU B 1 138 ? -14.445 -6.699 -9.922 1 94.56 138 LEU B N 1
ATOM 2586 C CA . LEU B 1 138 ? -15.602 -6.34 -10.734 1 94.56 138 LEU B CA 1
ATOM 2587 C C . LEU B 1 138 ? -15.797 -7.336 -11.875 1 94.56 138 LEU B C 1
ATOM 2589 O O . LEU B 1 138 ? -14.977 -7.41 -12.789 1 94.56 138 LEU B O 1
ATOM 2593 N N . SER B 1 139 ? -16.844 -8.172 -11.812 1 94 139 SER B N 1
ATOM 2594 C CA . SER B 1 139 ? -17.234 -9.094 -12.875 1 94 139 SER B CA 1
ATOM 2595 C C . SER B 1 139 ? -18.719 -8.922 -13.234 1 94 139 SER B C 1
ATOM 2597 O O . SER B 1 139 ? -19.531 -9.797 -12.945 1 94 139 SER B O 1
ATOM 2599 N N . PRO B 1 140 ? -19.047 -7.906 -13.969 1 93.75 140 PRO B N 1
ATOM 2600 C CA . PRO B 1 140 ? -20.453 -7.496 -14.156 1 93.75 140 PRO B CA 1
ATOM 2601 C C . PRO B 1 140 ? -21.125 -8.211 -15.328 1 93.75 140 PRO B C 1
ATOM 2603 O O . PRO B 1 140 ? -21.75 -7.562 -16.172 1 93.75 140 PRO B O 1
ATOM 2606 N N . GLN B 1 141 ? -21 -9.508 -15.414 1 94.12 141 GLN B N 1
ATOM 2607 C CA . GLN B 1 141 ? -21.672 -10.242 -16.469 1 94.12 141 GLN B CA 1
ATOM 2608 C C . GLN B 1 141 ? -23.188 -10.188 -16.281 1 94.12 141 GLN B C 1
ATOM 2610 O O . GLN B 1 141 ? -23.703 -10.492 -15.203 1 94.12 141 GLN B O 1
ATOM 2615 N N . GLY B 1 142 ? -23.844 -9.789 -17.297 1 93.56 142 GLY B N 1
ATOM 2616 C CA . GLY B 1 142 ? -25.297 -9.75 -17.219 1 93.56 142 GLY B CA 1
ATOM 2617 C C . GLY B 1 142 ? -25.828 -8.453 -16.641 1 93.56 142 GLY B C 1
ATOM 2618 O O . GLY B 1 142 ? -27.047 -8.234 -16.625 1 93.56 142 GLY B O 1
ATOM 2619 N N . GLU B 1 143 ? -25.016 -7.609 -16.234 1 95.19 143 GLU B N 1
ATOM 2620 C CA . GLU B 1 143 ? -25.422 -6.328 -15.656 1 95.19 143 GLU B CA 1
ATOM 2621 C C . GLU B 1 143 ? -25.375 -5.215 -16.703 1 95.19 143 GLU B C 1
ATOM 2623 O O . GLU B 1 143 ? -24.844 -5.402 -17.797 1 95.19 143 GLU B O 1
ATOM 2628 N N . LYS B 1 144 ? -25.984 -4.121 -16.297 1 96.12 144 LYS B N 1
ATOM 2629 C CA . LYS B 1 144 ? -25.953 -2.951 -17.188 1 96.12 144 LYS B CA 1
ATOM 2630 C C . LYS B 1 144 ? -24.562 -2.336 -17.234 1 96.12 144 LYS B C 1
ATOM 2632 O O . LYS B 1 144 ? -23.875 -2.242 -16.219 1 96.12 144 LYS B O 1
ATOM 2637 N N . PHE B 1 145 ? -24.234 -1.886 -18.438 1 96.69 145 PHE B N 1
ATOM 2638 C CA . PHE B 1 145 ? -22.938 -1.258 -18.656 1 96.69 145 PHE B CA 1
ATOM 2639 C C . PHE B 1 145 ? -22.828 0.051 -17.875 1 96.69 145 PHE B C 1
ATOM 2641 O O . PHE B 1 145 ? -23.734 0.886 -17.938 1 96.69 145 PHE B O 1
ATOM 2648 N N . ASP B 1 146 ? -21.844 0.134 -17.094 1 96.25 146 ASP B N 1
ATOM 2649 C CA . ASP B 1 146 ? -21.531 1.359 -16.359 1 96.25 146 ASP B CA 1
ATOM 2650 C C . ASP B 1 146 ? -20.203 1.949 -16.828 1 96.25 146 ASP B C 1
ATOM 2652 O O . ASP B 1 146 ? -19.141 1.377 -16.562 1 96.25 146 ASP B O 1
ATOM 2656 N N . PRO B 1 147 ? -20.203 3.098 -17.422 1 94.94 147 PRO B N 1
ATOM 2657 C CA . PRO B 1 147 ? -18.984 3.689 -17.969 1 94.94 147 PRO B CA 1
ATOM 2658 C C . PRO B 1 147 ? -17.938 4.016 -16.906 1 94.94 147 PRO B C 1
ATOM 2660 O O . PRO B 1 147 ? -16.766 4.203 -17.219 1 94.94 147 PRO B O 1
ATOM 2663 N N . HIS B 1 148 ? -18.297 4.129 -15.703 1 94.94 148 HIS B N 1
ATOM 2664 C CA . HIS B 1 148 ? -17.344 4.438 -14.633 1 94.94 148 HIS B CA 1
ATOM 2665 C C . HIS B 1 148 ? -16.641 3.18 -14.141 1 94.94 148 HIS B C 1
ATOM 2667 O O . HIS B 1 148 ? -15.547 3.258 -13.578 1 94.94 148 HIS B O 1
ATOM 2673 N N . LEU B 1 149 ? -17.234 2.094 -14.398 1 96.62 149 LEU B N 1
ATOM 2674 C CA . LEU B 1 149 ? -16.734 0.841 -13.852 1 96.62 149 LEU B CA 1
ATOM 2675 C C . LEU B 1 149 ? -16.297 -0.101 -14.961 1 96.62 149 LEU B C 1
ATOM 2677 O O . LEU B 1 149 ? -15.5 -1.017 -14.734 1 96.62 149 LEU B O 1
ATOM 2681 N N . HIS B 1 150 ? -16.828 0.212 -16.141 1 97 150 HIS B N 1
ATOM 2682 C CA . HIS B 1 150 ? -16.625 -0.726 -17.234 1 97 150 HIS B CA 1
ATOM 2683 C C . HIS B 1 150 ? -16.031 -0.024 -18.453 1 97 150 HIS B C 1
ATOM 2685 O O . HIS B 1 150 ? -16.203 1.187 -18.625 1 97 150 HIS B O 1
ATOM 2691 N N . GLN B 1 151 ? -15.32 -0.698 -19.203 1 96.81 151 GLN B N 1
ATOM 2692 C CA . GLN B 1 151 ? -14.828 -0.277 -20.516 1 96.81 151 GLN B CA 1
ATOM 2693 C C . GLN B 1 151 ? -15.297 -1.233 -21.609 1 96.81 151 GLN B C 1
ATOM 2695 O O . GLN B 1 151 ? -14.984 -2.426 -21.578 1 96.81 151 GLN B O 1
ATOM 2700 N N . ALA B 1 152 ? -15.945 -0.673 -22.562 1 96.25 152 ALA B N 1
ATOM 2701 C CA . ALA B 1 152 ? -16.484 -1.504 -23.641 1 96.25 152 ALA B CA 1
ATOM 2702 C C . ALA B 1 152 ? -15.438 -1.766 -24.703 1 96.25 152 ALA B C 1
ATOM 2704 O O . ALA B 1 152 ? -14.891 -0.828 -25.297 1 96.25 152 ALA B O 1
ATOM 2705 N N . MET B 1 153 ? -15.227 -3.012 -24.953 1 94.94 153 MET B N 1
ATOM 2706 C CA . MET B 1 153 ? -14.266 -3.389 -25.984 1 94.94 153 MET B CA 1
ATOM 2707 C C . MET B 1 153 ? -14.945 -3.492 -27.359 1 94.94 153 MET B C 1
ATOM 2709 O O . MET B 1 153 ? -14.391 -3.051 -28.359 1 94.94 153 MET B O 1
ATOM 2713 N N . CYS B 1 154 ? -16.109 -4.168 -27.344 1 93.75 154 CYS B N 1
ATOM 2714 C CA . CYS B 1 154 ? -16.875 -4.32 -28.578 1 93.75 154 CYS B CA 1
ATOM 2715 C C . CYS B 1 154 ? -18.359 -4.508 -28.281 1 93.75 154 CYS B C 1
ATOM 2717 O O . CYS B 1 154 ? -18.75 -4.719 -27.125 1 93.75 154 CYS B O 1
ATOM 2719 N N . MET B 1 155 ? -19.078 -4.395 -29.344 1 94.5 155 MET B N 1
ATOM 2720 C CA . MET B 1 155 ? -20.516 -4.68 -29.266 1 94.5 155 MET B CA 1
ATOM 2721 C C . MET B 1 155 ? -20.844 -5.988 -29.984 1 94.5 155 MET B C 1
ATOM 2723 O O . MET B 1 155 ? -20.297 -6.273 -31.047 1 94.5 155 MET B O 1
ATOM 2727 N N . VAL B 1 156 ? -21.672 -6.77 -29.281 1 94.31 156 VAL B N 1
ATOM 2728 C CA . VAL B 1 156 ? -22.016 -8.062 -29.875 1 94.31 156 VAL B CA 1
ATOM 2729 C C . VAL B 1 156 ? -23.531 -8.234 -29.875 1 94.31 156 VAL B C 1
ATOM 2731 O O . VAL B 1 156 ? -24.234 -7.672 -29.047 1 94.31 156 VAL B O 1
ATOM 2734 N N . GLU B 1 157 ? -23.938 -8.961 -30.875 1 92.69 157 GLU B N 1
ATOM 2735 C CA . GLU B 1 157 ? -25.359 -9.297 -30.891 1 92.69 157 GLU B CA 1
ATOM 2736 C C . GLU B 1 157 ? -25.703 -10.32 -29.812 1 92.69 157 GLU B C 1
ATOM 2738 O O . GLU B 1 157 ? -25 -11.32 -29.656 1 92.69 157 GLU B O 1
ATOM 2743 N N . SER B 1 158 ? -26.75 -9.93 -29.047 1 91.31 158 SER B N 1
ATOM 2744 C CA . SER B 1 158 ? -27.141 -10.82 -27.969 1 91.31 158 SER B CA 1
ATOM 2745 C C . SER B 1 158 ? -28.625 -10.695 -27.656 1 91.31 158 SER B C 1
ATOM 2747 O O . SER B 1 158 ? -29.266 -9.742 -28.078 1 91.31 158 SER B O 1
ATOM 2749 N N . GLU B 1 159 ? -29.094 -11.719 -26.938 1 91.75 159 GLU B N 1
ATOM 2750 C CA . GLU B 1 159 ? -30.5 -11.695 -26.531 1 91.75 159 GLU B CA 1
ATOM 2751 C C . GLU B 1 159 ? -30.719 -10.734 -25.359 1 91.75 159 GLU B C 1
ATOM 2753 O O . GLU B 1 159 ? -31.859 -10.398 -25.031 1 91.75 159 GLU B O 1
ATOM 2758 N N . LEU B 1 160 ? -29.656 -10.32 -24.875 1 91.56 160 LEU B N 1
ATOM 2759 C CA . LEU B 1 160 ? -29.75 -9.406 -23.734 1 91.56 160 LEU B CA 1
ATOM 2760 C C . LEU B 1 160 ? -30.109 -8 -24.203 1 91.56 160 LEU B C 1
ATOM 2762 O O . LEU B 1 160 ? -29.875 -7.637 -25.359 1 91.56 160 LEU B O 1
ATOM 2766 N N . PRO B 1 161 ? -30.75 -7.223 -23.297 1 92.06 161 PRO B N 1
ATOM 2767 C CA . PRO B 1 161 ? -31.078 -5.84 -23.641 1 92.06 161 PRO B CA 1
ATOM 2768 C C . PRO B 1 161 ? -29.859 -5.031 -24.078 1 92.06 161 PRO B C 1
ATOM 2770 O O . PRO B 1 161 ? -28.734 -5.383 -23.734 1 92.06 161 PRO B O 1
ATOM 2773 N N . HIS B 1 162 ? -30.141 -3.941 -24.703 1 92.75 162 HIS B N 1
ATOM 2774 C CA . HIS B 1 162 ? -29.109 -3.016 -25.156 1 92.75 162 HIS B CA 1
ATOM 2775 C C . HIS B 1 162 ? -28.281 -2.492 -23.984 1 92.75 162 HIS B C 1
ATOM 2777 O O . HIS B 1 162 ? -28.828 -2.188 -22.922 1 92.75 162 HIS B O 1
ATOM 2783 N N . ASN B 1 163 ? -26.984 -2.508 -24.188 1 94 163 ASN B N 1
ATOM 2784 C CA . ASN B 1 163 ? -26.047 -1.938 -23.219 1 94 163 ASN B CA 1
ATOM 2785 C C . ASN B 1 163 ? -25.891 -2.836 -21.984 1 94 163 ASN B C 1
ATOM 2787 O O . ASN B 1 163 ? -25.641 -2.348 -20.891 1 94 163 ASN B O 1
ATOM 2791 N N . THR B 1 164 ? -26.078 -4.086 -22.188 1 95.88 164 THR B N 1
ATOM 2792 C CA . THR B 1 164 ? -25.859 -5.07 -21.141 1 95.88 164 THR B CA 1
ATOM 2793 C C . THR B 1 164 ? -24.562 -5.832 -21.359 1 95.88 164 THR B C 1
ATOM 2795 O O . THR B 1 164 ? -24.234 -6.188 -22.5 1 95.88 164 THR B O 1
ATOM 2798 N N . VAL B 1 165 ? -23.938 -6.039 -20.328 1 97 165 VAL B N 1
ATOM 2799 C CA . VAL B 1 165 ? -22.672 -6.742 -20.422 1 97 165 VAL B CA 1
ATOM 2800 C C . VAL B 1 165 ? -22.906 -8.211 -20.766 1 97 165 VAL B C 1
ATOM 2802 O O . VAL B 1 165 ? -23.578 -8.93 -20.031 1 97 165 VAL B O 1
ATOM 2805 N N . VAL B 1 166 ? -22.359 -8.625 -21.891 1 96 166 VAL B N 1
ATOM 2806 C CA . VAL B 1 166 ? -22.578 -9.984 -22.375 1 96 166 VAL B CA 1
ATOM 2807 C C . VAL B 1 166 ? -21.469 -10.891 -21.828 1 96 166 VAL B C 1
ATOM 2809 O O . VAL B 1 166 ? -21.734 -12 -21.359 1 96 166 VAL B O 1
ATOM 2812 N N . GLN B 1 167 ? -20.266 -10.406 -21.906 1 95.38 167 GLN B N 1
ATOM 2813 C CA . GLN B 1 167 ? -19.094 -11.172 -21.469 1 95.38 167 GLN B CA 1
ATOM 2814 C C . GLN B 1 167 ? -18.047 -10.25 -20.844 1 95.38 167 GLN B C 1
ATOM 2816 O O . GLN B 1 167 ? -17.828 -9.133 -21.312 1 95.38 167 GLN B O 1
ATOM 2821 N N . VAL B 1 168 ? -17.453 -10.805 -19.828 1 95.62 168 VAL B N 1
ATOM 2822 C CA . VAL B 1 168 ? -16.328 -10.094 -19.203 1 95.62 168 VAL B CA 1
ATOM 2823 C C . VAL B 1 168 ? -15.016 -10.617 -19.766 1 95.62 168 VAL B C 1
ATOM 2825 O O . VAL B 1 168 ? -14.672 -11.789 -19.578 1 95.62 168 VAL B O 1
ATOM 2828 N N . MET B 1 169 ? -14.289 -9.773 -20.469 1 92.5 169 MET B N 1
ATOM 2829 C CA . MET B 1 169 ? -13.016 -10.164 -21.062 1 92.5 169 MET B CA 1
ATOM 2830 C C . MET B 1 169 ? -11.891 -10.07 -20.031 1 92.5 169 MET B C 1
ATOM 2832 O O . MET B 1 169 ? -10.953 -10.867 -20.047 1 92.5 169 MET B O 1
ATOM 2836 N N . GLN B 1 170 ? -11.969 -9.055 -19.219 1 93.44 170 GLN B N 1
ATOM 2837 C CA . GLN B 1 170 ? -11.016 -8.828 -18.141 1 93.44 170 GLN B CA 1
ATOM 2838 C C . GLN B 1 170 ? -11.711 -8.242 -16.922 1 93.44 170 GLN B C 1
ATOM 2840 O O . GLN B 1 170 ? -12.391 -7.215 -17.016 1 93.44 170 GLN B O 1
ATOM 2845 N N . LYS B 1 171 ? -11.484 -8.922 -15.844 1 95.44 171 LYS B N 1
ATOM 2846 C CA . LYS B 1 171 ? -12.109 -8.461 -14.602 1 95.44 171 LYS B CA 1
ATOM 2847 C C . LYS B 1 171 ? -11.555 -7.098 -14.188 1 95.44 171 LYS B C 1
ATOM 2849 O O . LYS B 1 171 ? -10.383 -6.805 -14.406 1 95.44 171 LYS B O 1
ATOM 2854 N N . GLY B 1 172 ? -12.445 -6.254 -13.602 1 97.12 172 GLY B N 1
ATOM 2855 C CA . GLY B 1 172 ? -12.031 -4.992 -13.016 1 97.12 172 GLY B CA 1
ATOM 2856 C C . GLY B 1 172 ? -11.828 -5.074 -11.516 1 97.12 172 GLY B C 1
ATOM 2857 O O . GLY B 1 172 ? -12.102 -6.105 -10.898 1 97.12 172 GLY B O 1
ATOM 2858 N N . TYR B 1 173 ? -11.25 -3.979 -11.008 1 98.06 173 TYR B N 1
ATOM 2859 C CA . TYR B 1 173 ? -10.984 -3.941 -9.57 1 98.06 173 TYR B CA 1
ATOM 2860 C C . TYR B 1 173 ? -11.219 -2.543 -9.008 1 98.06 173 TYR B C 1
ATOM 2862 O O . TYR B 1 173 ? -10.914 -1.545 -9.664 1 98.06 173 TYR B O 1
ATOM 2870 N N . VAL B 1 174 ? -11.789 -2.553 -7.809 1 97.06 174 VAL B N 1
ATOM 2871 C CA . VAL B 1 174 ? -12.055 -1.314 -7.082 1 97.06 174 VAL B CA 1
ATOM 2872 C C . VAL B 1 174 ? -11.375 -1.364 -5.711 1 97.06 174 VAL B C 1
ATOM 2874 O O . VAL B 1 174 ? -11.484 -2.361 -4.996 1 97.06 174 VAL B O 1
ATOM 2877 N N . LEU B 1 175 ? -10.602 -0.31 -5.449 1 96.44 175 LEU B N 1
ATOM 2878 C CA . LEU B 1 175 ? -10.008 -0.145 -4.129 1 96.44 175 LEU B CA 1
ATOM 2879 C C . LEU B 1 175 ? -10.805 0.845 -3.289 1 96.44 175 LEU B C 1
ATOM 2881 O O . LEU B 1 175 ? -10.812 2.045 -3.576 1 96.44 175 LEU B O 1
ATOM 2885 N N . ASN B 1 176 ? -11.375 0.32 -2.271 1 92.56 176 ASN B N 1
ATOM 2886 C CA . ASN B 1 176 ? -12.297 1.131 -1.483 1 92.56 176 ASN B CA 1
ATOM 2887 C C . ASN B 1 176 ? -13.391 1.746 -2.355 1 92.56 176 ASN B C 1
ATOM 2889 O O . ASN B 1 176 ? -14.312 1.052 -2.787 1 92.56 176 ASN B O 1
ATOM 2893 N N . ASP B 1 177 ? -13.195 2.943 -2.838 1 91.25 177 ASP B N 1
ATOM 2894 C CA . ASP B 1 177 ? -14.203 3.596 -3.664 1 91.25 177 ASP B CA 1
ATOM 2895 C C . ASP B 1 177 ? -13.602 4.109 -4.969 1 91.25 177 ASP B C 1
ATOM 2897 O O . ASP B 1 177 ? -14.25 4.852 -5.711 1 91.25 177 ASP B O 1
ATOM 2901 N N . ARG B 1 178 ? -12.492 3.57 -5.207 1 94 178 ARG B N 1
ATOM 2902 C CA . ARG B 1 178 ? -11.797 4.039 -6.406 1 94 178 ARG B CA 1
ATOM 2903 C C . ARG B 1 178 ? -11.484 2.879 -7.348 1 94 178 ARG B C 1
ATOM 2905 O O . ARG B 1 178 ? -10.984 1.84 -6.914 1 94 178 ARG B O 1
ATOM 2912 N N . VAL B 1 179 ? -11.867 3.146 -8.625 1 96.88 179 VAL B N 1
ATOM 2913 C CA . VAL B 1 179 ? -11.594 2.127 -9.633 1 96.88 179 VAL B CA 1
ATOM 2914 C C . VAL B 1 179 ? -10.102 2.107 -9.961 1 96.88 179 VAL B C 1
ATOM 2916 O O . VAL B 1 179 ? -9.531 3.135 -10.336 1 96.88 179 VAL B O 1
ATOM 2919 N N . ILE B 1 180 ? -9.422 1.031 -9.828 1 96.06 180 ILE B N 1
ATOM 2920 C CA . ILE B 1 180 ? -8.008 0.935 -10.156 1 96.06 180 ILE B CA 1
ATOM 2921 C C . ILE B 1 180 ? -7.836 0.297 -11.531 1 96.06 180 ILE B C 1
ATOM 2923 O O . ILE B 1 180 ? -6.812 0.494 -12.188 1 96.06 180 ILE B O 1
ATOM 2927 N N . ARG B 1 181 ? -8.781 -0.512 -11.938 1 97.25 181 ARG B N 1
ATOM 2928 C CA . ARG B 1 181 ? -8.875 -1.036 -13.297 1 97.25 181 ARG B CA 1
ATOM 2929 C C . ARG B 1 181 ? -10.32 -1.304 -13.68 1 97.25 181 ARG B C 1
ATOM 2931 O O . ARG B 1 181 ? -11.008 -2.104 -13.039 1 97.25 181 ARG B O 1
ATOM 2938 N N . PRO B 1 182 ? -10.789 -0.623 -14.688 1 97.12 182 PRO B N 1
ATOM 2939 C CA . PRO B 1 182 ? -12.148 -0.94 -15.133 1 97.12 182 PRO B CA 1
ATOM 2940 C C . PRO B 1 182 ? -12.266 -2.334 -15.742 1 97.12 182 PRO B C 1
ATOM 2942 O O . PRO B 1 182 ? -11.281 -2.863 -16.266 1 97.12 182 PRO B O 1
ATOM 2945 N N . ALA B 1 183 ? -13.484 -2.916 -15.641 1 97.56 183 ALA B N 1
ATOM 2946 C CA . ALA B 1 183 ? -13.703 -4.215 -16.266 1 97.56 183 ALA B CA 1
ATOM 2947 C C . ALA B 1 183 ? -13.82 -4.07 -17.781 1 97.56 183 ALA B C 1
ATOM 2949 O O . ALA B 1 183 ? -14.539 -3.199 -18.281 1 97.56 183 ALA B O 1
ATOM 2950 N N . LEU B 1 184 ? -13.047 -4.867 -18.5 1 96.25 184 LEU B N 1
ATOM 2951 C CA . LEU B 1 184 ? -13.195 -4.926 -19.953 1 96.25 184 LEU B CA 1
ATOM 2952 C C . LEU B 1 184 ? -14.312 -5.879 -20.359 1 96.25 184 LEU B C 1
ATOM 2954 O O . LEU B 1 184 ? -14.266 -7.066 -20.031 1 96.25 184 LEU B O 1
ATOM 2958 N N . VAL B 1 185 ? -15.273 -5.281 -21.078 1 97.25 185 VAL B N 1
ATOM 2959 C CA . VAL B 1 185 ? -16.469 -6.09 -21.281 1 97.25 185 VAL B CA 1
ATOM 2960 C C . VAL B 1 185 ? -16.953 -5.945 -22.734 1 97.25 185 VAL B C 1
ATOM 2962 O O . VAL B 1 185 ? -16.562 -5.004 -23.422 1 97.25 185 VAL B O 1
ATOM 2965 N N . SER B 1 186 ? -17.688 -6.973 -23.172 1 96.81 186 SER B N 1
ATOM 2966 C CA . SER B 1 186 ? -18.484 -6.844 -24.391 1 96.81 186 SER B CA 1
ATOM 2967 C C . SER B 1 186 ? -19.938 -6.508 -24.062 1 96.81 186 SER B C 1
ATOM 2969 O O . SER B 1 186 ? -20.484 -7.012 -23.078 1 96.81 186 SER B O 1
ATOM 2971 N N . VAL B 1 187 ? -20.484 -5.672 -24.875 1 96.56 187 VAL B N 1
ATOM 2972 C CA . VAL B 1 187 ? -21.828 -5.156 -24.562 1 96.56 187 VAL B CA 1
ATOM 2973 C C . VAL B 1 187 ? -22.812 -5.582 -25.641 1 96.56 187 VAL B C 1
ATOM 2975 O O . VAL B 1 187 ? -22.453 -5.66 -26.812 1 96.56 187 VAL B O 1
ATOM 2978 N N . SER B 1 188 ? -23.984 -5.738 -25.234 1 95.81 188 SER B N 1
ATOM 2979 C CA . SER B 1 188 ? -25.047 -6.195 -26.125 1 95.81 188 SER B CA 1
ATOM 2980 C C . SER B 1 188 ? -25.562 -5.059 -27 1 95.81 188 SER B C 1
ATOM 2982 O O . SER B 1 188 ? -25.812 -3.953 -26.516 1 95.81 188 SER B O 1
ATOM 2984 N N . LYS B 1 189 ? -25.766 -5.293 -28.281 1 91.44 189 LYS B N 1
ATOM 2985 C CA . LYS B 1 189 ? -26.422 -4.367 -29.203 1 91.44 189 LYS B CA 1
ATOM 2986 C C . LYS B 1 189 ? -27.938 -4.516 -29.141 1 91.44 189 LYS B C 1
ATOM 2988 O O . LYS B 1 189 ? -28.672 -3.68 -29.688 1 91.44 189 LYS B O 1
ATOM 2993 N N . GLY B 1 190 ? -28.312 -5.434 -28.375 1 84.19 190 GLY B N 1
ATOM 2994 C CA . GLY B 1 190 ? -29.734 -5.77 -28.375 1 84.19 190 GLY B CA 1
ATOM 2995 C C . GLY B 1 190 ? -30.141 -6.676 -29.531 1 84.19 190 GLY B C 1
ATOM 2996 O O . GLY B 1 190 ? -29.312 -7.016 -30.375 1 84.19 190 GLY B O 1
ATOM 2997 N N . LYS B 1 191 ? -31.438 -7.406 -29.453 1 73.56 191 LYS B N 1
ATOM 2998 C CA . LYS B 1 191 ? -31.984 -8.242 -30.516 1 73.56 191 LYS B CA 1
ATOM 2999 C C . LYS B 1 191 ? -32.156 -7.449 -31.812 1 73.56 191 LYS B C 1
ATOM 3001 O O . LYS B 1 191 ? -32.531 -6.277 -31.766 1 73.56 191 LYS B O 1
ATOM 3006 N N . GLU B 1 192 ? -31.281 -7.578 -32.844 1 60.75 192 GLU B N 1
ATOM 3007 C CA . GLU B 1 192 ? -31.688 -7 -34.125 1 60.75 192 GLU B CA 1
ATOM 3008 C C . GLU B 1 192 ? -33.156 -7.281 -34.406 1 60.75 192 GLU B C 1
ATOM 3010 O O . GLU B 1 192 ? -33.594 -8.43 -34.344 1 60.75 192 GLU B O 1
ATOM 3015 N N . SER B 1 193 ? -34.031 -6.41 -34.062 1 44.97 193 SER B N 1
ATOM 3016 C CA . SER B 1 193 ? -35.312 -6.625 -34.688 1 44.97 193 SER B CA 1
ATOM 3017 C C . SER B 1 193 ? -35.156 -6.918 -36.188 1 44.97 193 SER B C 1
ATOM 3019 O O . SER B 1 193 ? -34.281 -6.328 -36.844 1 44.97 193 SER B O 1
#

Radius of gyration: 48.94 Å; Cα contacts (8 Å, |Δi|>4): 481; chains: 2; bounding box: 74×132×154 Å

Organism: Nitrosospira multiformis (strain ATCC 25196 / NCIMB 11849 / C 71) (NCBI:txid323848)

pLDDT: mean 81.58, std 24.4, range [21.75, 98.06]